Protein AF-0000000078830262 (afdb_homodimer)

Sequence (620 aa):
MAPRPESLSAFGAGKVILLGEHSVVYGHPALAGPLSQGVTARAVPAKACQLALPSTLSRPQRAQLTAAFARAAEVTGAPPVKVSLEADLPLAVGLGSSAALSVACARLLLQAAGKVPTPKDAARVAWAMEQEFHGTPSGVDHTTSAAEQLVLYWRKPGAAKGTGQVVESPRPLHVVVTLAGERSPTKKTVGALRERQARWPSRYERLFAEIGRVSSEGAKAVAAGDLEALGDAMNVNQGLLAALGLSSPPLEEMVYRLRELGALGAKLTGAGGDGGAVIGLFLEPKPVVTKLTRMGVRCFSSQLAGPRASMAPRPESLSAFGAGKVILLGEHSVVYGHPALAGPLSQGVTARAVPAKACQLALPSTLSRPQRAQLTAAFARAAEVTGAPPVKVSLEADLPLAVGLGSSAALSVACARLLLQAAGKVPTPKDAARVAWAMEQEFHGTPSGVDHTTSAAEQLVLYWRKPGAAKGTGQVVESPRPLHVVVTLAGERSPTKKTVGALRERQARWPSRYERLFAEIGRVSSEGAKAVAAGDLEALGDAMNVNQGLLAALGLSSPPLEEMVYRLRELGALGAKLTGAGGDGGAVIGLFLEPKPVVTKLTRMGVRCFSSQLAGPRAS

Radius of gyration: 29.45 Å; Cα contacts (8 Å, |Δi|>4): 1458; chains: 2; bounding box: 46×114×64 Å

Organism: Myxococcus xanthus (strain DK1622) (NCBI:txid246197)

Secondary structure (DSSP, 8-state):
-------EEEEEEEEEEEE-TTGGGGT--EEEEEEEEEEEEEEEE-SS-EEE--TTS-HHHHHHHHHHHHHHHHHTT--SEEEEEEE-S-TTSSS-HHHHHHHHHHHHHHHHTT----HHHHHHHHHHHHHHH-SS--SHHHHHHHHTS-EEEE--TT-S--EEEE---SS-EEEEEEEEE----HHHHHHHHHHHHHHSHHHHHHHHHHHHHHHHHHHHHHHHT-HHHHHHHHHHHHHHHHHTT---HHHHHHHHHHHHTT-SEEEEESS-SSEEEEEEEESSHHHHHHHHHHTT--EEEEEEES----/-------EEEEEEEEEEEE-TTGGGGT--EEEEEEEEEEEEEEEE-SS-EEE--TTS-HHHHHHHHHHHHHHHHHTT--SEEEEEEE-SPTTSSS-HHHHHHHHHHHHHHHHTT----HHHHHHHHHHHHHHH-SS--SHHHHHHHHTS-EEEE--TT-S--EEEE---SS-EEEEEEEEE----HHHHHHHHHHHHHHSHHHHHHHHHHHHHHHHHHHHHHHHT-HHHHHHHHHHHHHHHHHTT---HHHHHHHHHHHHTT-SEEEEESS-SSEEEEEEEESSHHHHHHHHHHTT--EEEEEEES----

Nearest PDB structures (foldseek):
  2hfu-assembly1_A  TM=8.474E-01  e=1.318E-23  Leishmania major
  6mdf-assembly1_B  TM=8.375E-01  e=4.198E-21  Methanosarcina mazei
  8teb-assembly2_B  TM=8.295E-01  e=2.867E-20  Methanococcoides burtonii
  2oi2-assembly1_A-2  TM=7.690E-01  e=9.996E-19  Streptococcus pneumoniae
  1kkh-assembly1_A  TM=7.996E-01  e=2.851E-18  Methanocaldococcus jannaschii

Solvent-accessible surface area (backbone atoms only — not comparable to full-atom values): 29685 Å² total; per-residue (Å²): 125,73,82,68,81,76,68,47,70,22,69,5,24,11,30,43,46,67,28,22,69,74,24,24,63,72,32,23,35,20,27,26,24,16,36,80,40,24,21,40,23,35,33,40,82,42,93,47,55,42,77,57,72,70,83,84,53,50,69,68,56,47,50,50,50,49,54,19,48,47,44,31,31,59,77,43,67,42,40,44,25,37,32,38,74,46,70,73,46,76,74,80,34,42,34,31,48,68,29,4,42,28,20,3,47,25,29,36,41,29,42,65,54,72,40,82,60,43,42,67,57,16,26,55,35,16,48,53,18,44,55,66,77,35,89,81,70,61,54,58,51,32,43,21,14,33,58,63,31,23,24,43,27,33,21,51,73,88,52,92,61,62,47,72,43,77,52,63,26,82,42,65,38,32,34,34,42,32,60,27,62,45,83,37,66,49,62,59,41,53,47,54,37,49,53,48,33,68,76,42,44,70,64,46,51,51,52,31,51,49,35,18,51,40,13,52,51,26,52,52,21,36,52,69,49,35,58,61,56,28,11,47,35,22,34,30,46,36,12,51,40,35,32,56,58,30,53,32,70,45,43,50,52,50,31,54,50,38,39,74,74,59,26,53,14,26,23,68,24,46,71,34,26,55,11,25,27,36,37,21,37,28,96,67,45,65,68,52,46,54,54,38,44,73,72,68,42,60,63,48,70,33,64,32,37,37,67,69,89,127,130,72,80,69,82,77,68,45,70,23,68,6,24,11,30,42,47,67,29,22,69,74,25,25,63,70,30,24,34,21,27,27,24,16,35,79,43,24,19,39,24,36,33,41,84,40,93,47,56,42,76,58,70,70,83,84,54,49,67,70,56,46,52,51,51,50,53,19,48,48,44,32,30,58,78,42,67,43,40,42,26,36,32,38,74,46,71,73,46,76,71,80,33,42,35,32,48,68,30,4,43,28,21,3,46,24,29,35,42,30,41,65,53,72,40,82,60,43,43,66,56,15,26,56,35,15,47,52,18,44,56,68,76,34,90,80,70,62,54,60,52,32,45,20,15,34,57,64,32,23,24,44,27,34,21,53,74,87,52,92,61,63,48,72,42,77,51,62,27,80,40,64,38,33,34,34,43,32,60,26,63,46,80,35,66,50,63,60,43,54,48,54,36,50,52,49,33,69,75,42,43,71,63,46,50,51,52,30,52,49,35,18,51,41,16,52,52,28,51,52,20,37,53,69,51,35,58,62,55,28,12,47,36,22,32,30,44,34,12,49,40,34,31,56,58,30,52,31,69,45,44,51,51,51,30,54,50,40,38,73,75,59,25,54,13,27,25,67,24,46,67,33,25,55,12,26,28,35,37,22,36,28,96,66,47,65,68,53,45,53,53,38,44,74,72,68,42,59,62,47,70,31,63,32,35,36,67,70,88,126

Structure (mmCIF, N/CA/C/O backbone):
data_AF-0000000078830262-model_v1
#
loop_
_entity.id
_entity.type
_entity.pdbx_description
1 polymer 'mevalonate kinase'
#
loop_
_atom_site.group_PDB
_atom_site.id
_atom_site.type_symbol
_atom_site.label_atom_id
_atom_site.label_alt_id
_atom_site.label_comp_id
_atom_site.label_asym_id
_atom_site.label_entity_id
_atom_site.label_seq_id
_atom_site.pdbx_PDB_ins_code
_atom_site.Cartn_x
_atom_site.Cartn_y
_atom_site.Cartn_z
_atom_site.occupancy
_atom_site.B_iso_or_equiv
_atom_site.auth_seq_id
_atom_site.auth_comp_id
_atom_site.auth_asym_id
_atom_site.auth_atom_id
_atom_site.pdbx_PDB_model_num
ATOM 1 N N . MET A 1 1 ? -4.461 -53.562 -37.375 1 34.22 1 MET A N 1
ATOM 2 C CA . MET A 1 1 ? -4.062 -52.219 -37.062 1 34.22 1 MET A CA 1
ATOM 3 C C . MET A 1 1 ? -3.227 -52.188 -35.781 1 34.22 1 MET A C 1
ATOM 5 O O . MET A 1 1 ? -3.695 -52.594 -34.719 1 34.22 1 MET A O 1
ATOM 9 N N . ALA A 1 2 ? -1.989 -52.344 -35.844 1 47.34 2 ALA A N 1
ATOM 10 C CA . ALA A 1 2 ? -1.133 -52.5 -34.688 1 47.34 2 ALA A CA 1
ATOM 11 C C . ALA A 1 2 ? -1.482 -51.438 -33.625 1 47.34 2 ALA A C 1
ATOM 13 O O . ALA A 1 2 ? -1.89 -50.344 -33.938 1 47.34 2 ALA A O 1
ATOM 14 N N . PRO A 1 3 ? -1.737 -51.812 -32.438 1 42.38 3 PRO A N 1
ATOM 15 C CA . PRO A 1 3 ? -2.174 -50.812 -31.453 1 42.38 3 PRO A CA 1
ATOM 16 C C . PRO A 1 3 ? -1.367 -49.531 -31.547 1 42.38 3 PRO A C 1
ATOM 18 O O . PRO A 1 3 ? -0.158 -49.562 -31.781 1 42.38 3 PRO A O 1
ATOM 21 N N . ARG A 1 4 ? -1.767 -48.438 -32.281 1 47.78 4 ARG A N 1
ATOM 22 C CA . ARG A 1 4 ? -1.198 -47.094 -32.375 1 47.78 4 ARG A CA 1
ATOM 23 C C . ARG A 1 4 ? -0.394 -46.719 -31.141 1 47.78 4 ARG A C 1
ATOM 25 O O . ARG A 1 4 ? -0.877 -46.875 -30.016 1 47.78 4 ARG A O 1
ATOM 32 N N . PRO A 1 5 ? 0.939 -46.906 -31.062 1 51.09 5 PRO A N 1
ATOM 33 C CA . PRO A 1 5 ? 1.721 -46.625 -29.859 1 51.09 5 PRO A CA 1
ATOM 34 C C . PRO A 1 5 ? 1.156 -45.469 -29.047 1 51.09 5 PRO A C 1
ATOM 36 O O . PRO A 1 5 ? 0.771 -44.438 -29.609 1 51.09 5 PRO A O 1
ATOM 39 N N . GLU A 1 6 ? 0.282 -45.75 -28.016 1 62.38 6 GLU A N 1
ATOM 40 C CA . GLU A 1 6 ? -0.626 -44.938 -27.203 1 62.38 6 GLU A CA 1
ATOM 41 C C . GLU A 1 6 ? 0.033 -43.656 -26.766 1 62.38 6 GLU A C 1
ATOM 43 O O . GLU A 1 6 ? 1.135 -43.656 -26.203 1 62.38 6 GLU A O 1
ATOM 48 N N . SER A 1 7 ? -0.166 -42.438 -27.5 1 87.25 7 SER A N 1
ATOM 49 C CA . SER A 1 7 ? 0.241 -41.062 -27.188 1 87.25 7 SER A CA 1
ATOM 50 C C . SER A 1 7 ? -0.145 -40.688 -25.766 1 87.25 7 SER A C 1
ATOM 52 O O . SER A 1 7 ? -1.231 -41.031 -25.297 1 87.25 7 SER A O 1
ATOM 54 N N . LEU A 1 8 ? 0.871 -40.5 -24.922 1 94.44 8 LEU A N 1
ATOM 55 C CA . LEU A 1 8 ? 0.657 -40.031 -23.547 1 94.44 8 LEU A CA 1
ATOM 56 C C . LEU A 1 8 ? 0.542 -38.5 -23.5 1 94.44 8 LEU A C 1
ATOM 58 O O . LEU A 1 8 ? 1.135 -37.812 -24.328 1 94.44 8 LEU A O 1
ATOM 62 N N . SER A 1 9 ? -0.294 -38.062 -22.641 1 96.88 9 SER A N 1
ATOM 63 C CA . SER A 1 9 ? -0.44 -36.656 -22.406 1 96.88 9 SER A CA 1
ATOM 64 C C . SER A 1 9 ? -0.545 -36.344 -20.922 1 96.88 9 SER A C 1
ATOM 66 O O . SER A 1 9 ? -1.035 -37.156 -20.141 1 96.88 9 SER A O 1
ATOM 68 N N . ALA A 1 10 ? -0.018 -35.281 -20.547 1 97.5 10 ALA A N 1
ATOM 69 C CA . ALA A 1 10 ? -0.093 -34.844 -19.172 1 97.5 10 ALA A CA 1
ATOM 70 C C . ALA A 1 10 ? -0.167 -33.312 -19.109 1 97.5 10 ALA A C 1
ATOM 72 O O . ALA A 1 10 ? 0.334 -32.625 -20 1 97.5 10 ALA A O 1
ATOM 73 N N . PHE A 1 11 ? -0.802 -32.844 -18.031 1 96.62 11 PHE A N 1
ATOM 74 C CA . PHE A 1 11 ? -1.057 -31.422 -17.875 1 96.62 11 PHE A CA 1
ATOM 75 C C . PHE A 1 11 ? -0.397 -30.891 -16.625 1 96.62 11 PHE A C 1
ATOM 77 O O . PHE A 1 11 ? -0.321 -31.578 -15.602 1 96.62 11 PHE A O 1
ATOM 84 N N . GLY A 1 12 ? 0.154 -29.719 -16.703 1 97.19 12 GLY A N 1
ATOM 85 C CA . GLY A 1 12 ? 0.585 -28.891 -15.586 1 97.19 12 GLY A CA 1
ATOM 86 C C . GLY A 1 12 ? -0.097 -27.531 -15.555 1 97.19 12 GLY A C 1
ATOM 87 O O . GLY A 1 12 ? 0.009 -26.766 -16.5 1 97.19 12 GLY A O 1
ATOM 88 N N . ALA A 1 13 ? -0.75 -27.266 -14.492 1 97 13 ALA A N 1
ATOM 89 C CA . ALA A 1 13 ? -1.534 -26.047 -14.367 1 97 13 ALA A CA 1
ATOM 90 C C . ALA A 1 13 ? -0.638 -24.844 -14.07 1 97 13 ALA A C 1
ATOM 92 O O . ALA A 1 13 ? 0.326 -24.953 -13.305 1 97 13 ALA A O 1
ATOM 93 N N . GLY A 1 14 ? -0.934 -23.734 -14.734 1 96.5 14 GLY A N 1
ATOM 94 C CA . GLY A 1 14 ? -0.405 -22.5 -14.188 1 96.5 14 GLY A CA 1
ATOM 95 C C . GLY A 1 14 ? -0.91 -22.203 -12.781 1 96.5 14 GLY A C 1
ATOM 96 O O . GLY A 1 14 ? -1.695 -22.969 -12.227 1 96.5 14 GLY A O 1
ATOM 97 N N . LYS A 1 15 ? -0.409 -21.156 -12.258 1 96.31 15 LYS A N 1
ATOM 98 C CA . LYS A 1 15 ? -0.842 -20.844 -10.898 1 96.31 15 LYS A CA 1
ATOM 99 C C . LYS A 1 15 ? -0.866 -19.344 -10.664 1 96.31 15 LYS A C 1
ATOM 101 O O . LYS A 1 15 ? -0.182 -18.578 -11.359 1 96.31 15 LYS A O 1
ATOM 106 N N . VAL A 1 16 ? -1.658 -18.969 -9.656 1 97.31 16 VAL A N 1
ATOM 107 C CA . VAL A 1 16 ? -1.596 -17.625 -9.102 1 97.31 16 VAL A CA 1
ATOM 108 C C . VAL A 1 16 ? -1.359 -17.688 -7.598 1 97.31 16 VAL A C 1
ATOM 110 O O . VAL A 1 16 ? -1.732 -18.672 -6.949 1 97.31 16 VAL A O 1
ATOM 113 N N . ILE A 1 17 ? -0.677 -16.734 -7.148 1 97.5 17 ILE A N 1
ATOM 114 C CA . ILE A 1 17 ? -0.586 -16.547 -5.703 1 97.5 17 ILE A CA 1
ATOM 115 C C . ILE A 1 17 ? -1.628 -15.523 -5.254 1 97.5 17 ILE A C 1
ATOM 117 O O . ILE A 1 17 ? -1.57 -14.352 -5.645 1 97.5 17 ILE A O 1
ATOM 121 N N . LEU A 1 18 ? -2.58 -16 -4.441 1 98.44 18 LEU A N 1
ATOM 122 C CA . LEU A 1 18 ? -3.643 -15.125 -3.953 1 98.44 18 LEU A CA 1
ATOM 123 C C . LEU A 1 18 ? -3.129 -14.219 -2.844 1 98.44 18 LEU A C 1
ATOM 125 O O . LEU A 1 18 ? -3.578 -13.078 -2.715 1 98.44 18 LEU A O 1
ATOM 129 N N . LEU A 1 19 ? -2.287 -14.805 -2.002 1 98.69 19 LEU A N 1
ATOM 130 C CA . LEU A 1 19 ? -1.682 -14.086 -0.887 1 98.69 19 LEU A CA 1
ATOM 131 C C . LEU A 1 19 ? -0.301 -14.648 -0.564 1 98.69 19 LEU A C 1
ATOM 133 O O . LEU A 1 19 ? -0.092 -15.859 -0.615 1 98.69 19 LEU A O 1
ATOM 137 N N . GLY A 1 20 ? 0.649 -13.695 -0.263 1 97.56 20 GLY A N 1
ATOM 138 C CA . GLY A 1 20 ? 1.89 -14.203 0.304 1 97.56 20 GLY A CA 1
ATOM 139 C C . GLY A 1 20 ? 3.061 -14.117 -0.657 1 97.56 20 GLY A C 1
ATOM 140 O O . GLY A 1 20 ? 4.09 -14.766 -0.448 1 97.56 20 GLY A O 1
ATOM 141 N N . GLU A 1 21 ? 2.986 -13.344 -1.734 1 92.19 21 GLU A N 1
ATOM 142 C CA . GLU A 1 21 ? 4.121 -13.148 -2.631 1 92.19 21 GLU A CA 1
ATOM 143 C C . GLU A 1 21 ? 5.367 -12.719 -1.859 1 92.19 21 GLU A C 1
ATOM 145 O O . GLU A 1 21 ? 5.277 -11.922 -0.92 1 92.19 21 GLU A O 1
ATOM 150 N N . HIS A 1 22 ? 6.449 -13.234 -2.236 1 91.31 22 HIS A N 1
ATOM 151 C CA . HIS A 1 22 ? 7.762 -12.828 -1.749 1 91.31 22 HIS A CA 1
ATOM 152 C C . HIS A 1 22 ? 7.969 -13.25 -0.299 1 91.31 22 HIS A C 1
ATOM 154 O O . HIS A 1 22 ? 9 -13.828 0.042 1 91.31 22 HIS A O 1
ATOM 160 N N . SER A 1 23 ? 6.973 -13.078 0.548 1 94.56 23 SER A N 1
ATOM 161 C CA . SER A 1 23 ? 7.137 -13.453 1.949 1 94.56 23 SER A CA 1
ATOM 162 C C . SER A 1 23 ? 7.344 -14.961 2.1 1 94.56 23 SER A C 1
ATOM 164 O O . SER A 1 23 ? 8.016 -15.406 3.027 1 94.56 23 SER A O 1
ATOM 166 N N . VAL A 1 24 ? 6.859 -15.719 1.201 1 93.69 24 VAL A N 1
ATOM 167 C CA . VAL A 1 24 ? 6.949 -17.172 1.245 1 93.69 24 VAL A CA 1
ATOM 168 C C . VAL A 1 24 ? 8.414 -17.609 1.157 1 93.69 24 VAL A C 1
ATOM 170 O O . VAL A 1 24 ? 8.805 -18.609 1.755 1 93.69 24 VAL A O 1
ATOM 173 N N . VAL A 1 25 ? 9.203 -16.844 0.439 1 88.75 25 VAL A N 1
ATOM 174 C CA . VAL A 1 25 ? 10.625 -17.141 0.309 1 88.75 25 VAL A CA 1
ATOM 175 C C . VAL A 1 25 ? 11.305 -17.047 1.676 1 88.75 25 VAL A C 1
ATOM 177 O O . VAL A 1 25 ? 12.312 -17.703 1.92 1 88.75 25 VAL A O 1
ATOM 180 N N . TYR A 1 26 ? 10.664 -16.297 2.564 1 92.06 26 TYR A N 1
ATOM 181 C CA . TYR A 1 26 ? 11.25 -16.078 3.881 1 92.06 26 TYR A CA 1
ATOM 182 C C . TYR A 1 26 ? 10.539 -16.906 4.941 1 92.06 26 TYR A C 1
ATOM 184 O O . TYR A 1 26 ? 10.656 -16.641 6.137 1 92.06 26 TYR A O 1
ATOM 192 N N . GLY A 1 27 ? 9.742 -17.844 4.504 1 93.44 27 GLY A N 1
ATOM 193 C CA . GLY A 1 27 ? 9.211 -18.844 5.41 1 93.44 27 GLY A CA 1
ATOM 194 C C . GLY A 1 27 ? 7.77 -18.594 5.809 1 93.44 27 GLY A C 1
ATOM 195 O O . GLY A 1 27 ? 7.18 -19.359 6.566 1 93.44 27 GLY A O 1
ATOM 196 N N . HIS A 1 28 ? 7.172 -17.547 5.312 1 96.81 28 HIS A N 1
ATOM 197 C CA . HIS A 1 28 ? 5.785 -17.234 5.648 1 96.81 28 HIS A CA 1
ATOM 198 C C . HIS A 1 28 ? 4.816 -17.938 4.711 1 96.81 28 HIS A C 1
ATOM 200 O O . HIS A 1 28 ? 5.18 -18.281 3.58 1 96.81 28 HIS A O 1
ATOM 206 N N . PRO A 1 29 ? 3.621 -18.219 5.172 1 97.38 29 PRO A N 1
ATOM 207 C CA . PRO A 1 29 ? 2.66 -18.938 4.336 1 97.38 29 PRO A CA 1
ATOM 208 C C . PRO A 1 29 ? 2.213 -18.125 3.119 1 97.38 29 PRO A C 1
ATOM 210 O O . PRO A 1 29 ? 2.143 -16.891 3.184 1 97.38 29 PRO A O 1
ATOM 213 N N . ALA A 1 30 ? 1.916 -18.859 2.086 1 98.06 30 ALA A N 1
ATOM 214 C CA . ALA A 1 30 ? 1.31 -18.297 0.879 1 98.06 30 ALA A CA 1
ATOM 215 C C . ALA A 1 30 ? 0.103 -19.125 0.44 1 98.06 30 ALA A C 1
ATOM 217 O O . ALA A 1 30 ? 0.121 -20.344 0.522 1 98.06 30 ALA A O 1
ATOM 218 N N . LEU A 1 31 ? -0.934 -18.484 0.059 1 98.75 31 LEU A N 1
ATOM 219 C CA . LEU A 1 31 ? -2.119 -19.109 -0.509 1 98.75 31 LEU A CA 1
ATOM 220 C C . LEU A 1 31 ? -2.094 -19.047 -2.033 1 98.75 31 LEU A C 1
ATOM 222 O O . LEU A 1 31 ? -2.121 -17.969 -2.611 1 98.75 31 LEU A O 1
ATOM 226 N N . ALA A 1 32 ? -2.01 -20.172 -2.697 1 98.38 32 ALA A N 1
ATOM 227 C CA . ALA A 1 32 ? -1.871 -20.219 -4.148 1 98.38 32 ALA A CA 1
ATOM 228 C C . ALA A 1 32 ? -2.854 -21.219 -4.762 1 98.38 32 ALA A C 1
ATOM 230 O O . ALA A 1 32 ? -3.193 -22.234 -4.137 1 98.38 32 ALA A O 1
ATOM 231 N N . GLY A 1 33 ? -3.326 -20.875 -5.949 1 98.25 33 GLY A N 1
ATOM 232 C CA . GLY A 1 33 ? -4.285 -21.734 -6.625 1 98.25 33 GLY A CA 1
ATOM 233 C C . GLY A 1 33 ? -3.918 -22.016 -8.07 1 98.25 33 GLY A C 1
ATOM 234 O O . GLY A 1 33 ? -3.221 -21.234 -8.703 1 98.25 33 GLY A O 1
ATOM 235 N N . PRO A 1 34 ? -4.402 -23.141 -8.547 1 97.44 34 PRO A N 1
ATOM 236 C CA . PRO A 1 34 ? -4.121 -23.531 -9.93 1 97.44 34 PRO A CA 1
ATOM 237 C C . PRO A 1 34 ? -5.016 -22.828 -10.938 1 97.44 34 PRO A C 1
ATOM 239 O O . PRO A 1 34 ? -6.195 -22.594 -10.664 1 97.44 34 PRO A O 1
ATOM 242 N N . LEU A 1 35 ? -4.449 -22.516 -12.039 1 97.31 35 LEU A N 1
ATOM 243 C CA . LEU A 1 35 ? -5.219 -21.984 -13.148 1 97.31 35 LEU A CA 1
ATOM 244 C C . LEU A 1 35 ? -5.742 -23.094 -14.047 1 97.31 35 LEU A C 1
ATOM 246 O O . LEU A 1 35 ? -5.215 -24.203 -14.031 1 97.31 35 LEU A O 1
ATOM 250 N N . SER A 1 36 ? -6.809 -22.766 -14.781 1 94.44 36 SER A N 1
ATOM 251 C CA . SER A 1 36 ? -7.309 -23.703 -15.789 1 94.44 36 SER A CA 1
ATOM 252 C C . SER A 1 36 ? -6.375 -23.766 -16.984 1 94.44 36 SER A C 1
ATOM 254 O O . SER A 1 36 ? -6.348 -24.766 -17.703 1 94.44 36 SER A O 1
ATOM 256 N N . GLN A 1 37 ? -5.621 -22.75 -17.172 1 94.62 37 GLN A N 1
ATOM 257 C CA . GLN A 1 37 ? -4.609 -22.719 -18.219 1 94.62 37 GLN A CA 1
ATOM 258 C C . GLN A 1 37 ? -3.27 -23.234 -17.719 1 94.62 37 GLN A C 1
ATOM 260 O O . GLN A 1 37 ? -2.967 -23.141 -16.531 1 94.62 37 GLN A O 1
ATOM 265 N N . GLY A 1 38 ? -2.516 -23.766 -18.641 1 96.06 38 GLY A N 1
ATOM 266 C CA . GLY A 1 38 ? -1.23 -24.328 -18.266 1 96.06 38 GLY A CA 1
ATOM 267 C C . GLY A 1 38 ? -0.438 -24.844 -19.453 1 96.06 38 GLY A C 1
ATOM 268 O O . GLY A 1 38 ? -0.399 -24.188 -20.516 1 96.06 38 GLY A O 1
ATOM 269 N N . VAL A 1 39 ? 0.292 -25.891 -19.188 1 95.19 39 VAL A N 1
ATOM 270 C CA . VAL A 1 39 ? 1.125 -26.516 -20.203 1 95.19 39 VAL A CA 1
ATOM 271 C C . VAL A 1 39 ? 0.711 -27.984 -20.375 1 95.19 39 VAL A C 1
ATOM 273 O O . VAL A 1 39 ? 0.466 -28.688 -19.391 1 95.19 39 VAL A O 1
ATOM 276 N N . THR A 1 40 ? 0.575 -28.375 -21.609 1 96.56 40 THR A N 1
ATOM 277 C CA . THR A 1 40 ? 0.316 -29.766 -21.938 1 96.56 40 THR A CA 1
ATOM 278 C C . THR A 1 40 ? 1.549 -30.422 -22.562 1 96.56 40 THR A C 1
ATOM 280 O O . THR A 1 40 ? 2.115 -29.891 -23.516 1 96.56 40 THR A O 1
ATOM 283 N N . ALA A 1 41 ? 1.956 -31.5 -21.984 1 96.69 41 ALA A N 1
ATOM 284 C CA . ALA A 1 41 ? 3.02 -32.312 -22.547 1 96.69 41 ALA A CA 1
ATOM 285 C C . ALA A 1 41 ? 2.443 -33.531 -23.281 1 96.69 41 ALA A C 1
ATOM 287 O O . ALA A 1 41 ? 1.479 -34.156 -22.812 1 96.69 41 ALA A O 1
ATOM 288 N N . ARG A 1 42 ? 3.037 -33.781 -24.344 1 97 42 ARG A N 1
ATOM 289 C CA . ARG A 1 42 ? 2.67 -34.938 -25.109 1 97 42 ARG A CA 1
ATOM 290 C C . ARG A 1 42 ? 3.9 -35.781 -25.453 1 97 42 ARG A C 1
ATOM 292 O O . ARG A 1 42 ? 4.98 -35.25 -25.688 1 97 42 ARG A O 1
ATOM 299 N N . ALA A 1 43 ? 3.688 -37.062 -25.5 1 96.31 43 ALA A N 1
ATOM 300 C CA . ALA A 1 43 ? 4.832 -37.906 -25.781 1 96.31 43 ALA A CA 1
ATOM 301 C C . ALA A 1 43 ? 4.465 -39 -26.812 1 96.31 43 ALA A C 1
ATOM 303 O O . ALA A 1 43 ? 3.346 -39.5 -26.797 1 96.31 43 ALA A O 1
ATOM 304 N N . VAL A 1 44 ? 5.418 -39.281 -27.656 1 95.56 44 VAL A N 1
ATOM 305 C CA . VAL A 1 44 ? 5.371 -40.406 -28.562 1 95.56 44 VAL A CA 1
ATOM 306 C C . VAL A 1 44 ? 6.586 -41.312 -28.328 1 95.56 44 VAL A C 1
ATOM 308 O O . VAL A 1 44 ? 7.629 -40.844 -27.875 1 95.56 44 VAL A O 1
ATOM 311 N N . PRO A 1 45 ? 6.375 -42.594 -28.547 1 95 45 PRO A N 1
ATOM 312 C CA . PRO A 1 45 ? 7.535 -43.469 -28.391 1 95 45 PRO A CA 1
ATOM 313 C C . PRO A 1 45 ? 8.719 -43.062 -29.25 1 95 45 PRO A C 1
ATOM 315 O O . PRO A 1 45 ? 8.539 -42.594 -30.391 1 95 45 PRO A O 1
ATOM 318 N N . ALA A 1 46 ? 9.898 -43.188 -28.656 1 95.56 46 ALA A N 1
ATOM 319 C CA . ALA A 1 46 ? 11.141 -42.844 -29.344 1 95.56 46 ALA A CA 1
ATOM 320 C C . ALA A 1 46 ? 12.281 -43.781 -28.891 1 95.56 46 ALA A C 1
ATOM 322 O O . ALA A 1 46 ? 12.086 -44.625 -28.016 1 95.56 46 ALA A O 1
ATOM 323 N N . LYS A 1 47 ? 13.414 -43.594 -29.562 1 94.94 47 LYS A N 1
ATOM 324 C CA . LYS A 1 47 ? 14.555 -44.438 -29.234 1 94.94 47 LYS A CA 1
ATOM 325 C C . LYS A 1 47 ? 15.172 -44.031 -27.906 1 94.94 47 LYS A C 1
ATOM 327 O O . LYS A 1 47 ? 15.727 -44.875 -27.188 1 94.94 47 LYS A O 1
ATOM 332 N N . ALA A 1 48 ? 15.07 -42.781 -27.641 1 95.75 48 ALA A N 1
ATOM 333 C CA . ALA A 1 48 ? 15.609 -42.25 -26.391 1 95.75 48 ALA A CA 1
ATOM 334 C C . ALA A 1 48 ? 14.703 -41.156 -25.812 1 95.75 48 ALA A C 1
ATOM 336 O O . ALA A 1 48 ? 13.844 -40.625 -26.516 1 95.75 48 ALA A O 1
ATOM 337 N N . CYS A 1 49 ? 14.867 -40.938 -24.531 1 96.31 49 CYS A N 1
ATOM 338 C CA . CYS A 1 49 ? 14.125 -39.875 -23.875 1 96.31 49 CYS A CA 1
ATOM 339 C C . CYS A 1 49 ? 14.586 -38.5 -24.391 1 96.31 49 CYS A C 1
ATOM 341 O O . CYS A 1 49 ? 15.75 -38.156 -24.234 1 96.31 49 CYS A O 1
ATOM 343 N N . GLN A 1 50 ? 13.719 -37.812 -25.031 1 95.38 50 GLN A N 1
ATOM 344 C CA . GLN A 1 50 ? 14.148 -36.562 -25.609 1 95.38 50 GLN A CA 1
ATOM 345 C C . GLN A 1 50 ? 13.023 -35.531 -25.578 1 95.38 50 GLN A C 1
ATOM 347 O O . GLN A 1 50 ? 11.844 -35.875 -25.531 1 95.38 50 GLN A O 1
ATOM 352 N N . LEU A 1 51 ? 13.43 -34.281 -25.5 1 95.75 51 LEU A N 1
ATOM 353 C CA . LEU A 1 51 ? 12.508 -33.125 -25.531 1 95.75 51 LEU A CA 1
ATOM 354 C C . LEU A 1 51 ? 12.523 -32.469 -26.891 1 95.75 51 LEU A C 1
ATOM 356 O O . LEU A 1 51 ? 13.586 -32.062 -27.375 1 95.75 51 LEU A O 1
ATOM 360 N N . ALA A 1 52 ? 11.328 -32.375 -27.453 1 94.81 52 ALA A N 1
ATOM 361 C CA . ALA A 1 52 ? 11.203 -31.656 -28.719 1 94.81 52 ALA A CA 1
ATOM 362 C C . ALA A 1 52 ? 11.023 -30.156 -28.469 1 94.81 52 ALA A C 1
ATOM 364 O O . ALA A 1 52 ? 10.062 -29.75 -27.812 1 94.81 52 ALA A O 1
ATOM 365 N N . LEU A 1 53 ? 11.898 -29.328 -28.891 1 91.69 53 LEU A N 1
ATOM 366 C CA . LEU A 1 53 ? 11.836 -27.891 -28.688 1 91.69 53 LEU A CA 1
ATOM 367 C C . LEU A 1 53 ? 11.641 -27.156 -30 1 91.69 53 LEU A C 1
ATOM 369 O O . LEU A 1 53 ? 12.203 -27.547 -31.031 1 91.69 53 LEU A O 1
ATOM 373 N N . PRO A 1 54 ? 10.844 -26.156 -29.891 1 85.62 54 PRO A N 1
ATOM 374 C CA . PRO A 1 54 ? 10.703 -25.359 -31.125 1 85.62 54 PRO A CA 1
ATOM 375 C C . PRO A 1 54 ? 12 -24.688 -31.547 1 85.62 54 PRO A C 1
ATOM 377 O O . PRO A 1 54 ? 12.836 -24.359 -30.703 1 85.62 54 PRO A O 1
ATOM 380 N N . SER A 1 55 ? 12.109 -24.406 -32.75 1 83.94 55 SER A N 1
ATOM 381 C CA . SER A 1 55 ? 13.32 -23.797 -33.312 1 83.94 55 SER A CA 1
ATOM 382 C C . SER A 1 55 ? 13.422 -22.328 -32.938 1 83.94 55 SER A C 1
ATOM 384 O O . SER A 1 55 ? 14.492 -21.734 -33.062 1 83.94 55 SER A O 1
ATOM 386 N N . THR A 1 56 ? 12.375 -21.781 -32.531 1 84.75 56 THR A N 1
ATOM 387 C CA . THR A 1 56 ? 12.32 -20.344 -32.281 1 84.75 56 THR A CA 1
ATOM 388 C C . THR A 1 56 ? 12.961 -20 -30.922 1 84.75 56 THR A C 1
ATOM 390 O O . THR A 1 56 ? 13.188 -18.828 -30.625 1 84.75 56 THR A O 1
ATOM 393 N N . LEU A 1 57 ? 13.312 -20.938 -30.172 1 85.19 57 LEU A N 1
ATOM 394 C CA . LEU A 1 57 ? 13.914 -20.688 -28.875 1 85.19 57 LEU A CA 1
ATOM 395 C C . LEU A 1 57 ? 15.375 -20.266 -29.016 1 85.19 57 LEU A C 1
ATOM 397 O O . LEU A 1 57 ? 16.078 -20.766 -29.891 1 85.19 57 LEU A O 1
ATOM 401 N N . SER A 1 58 ? 15.711 -19.359 -28.203 1 87.44 58 SER A N 1
ATOM 402 C CA . SER A 1 58 ? 17.109 -18.953 -28.172 1 87.44 58 SER A CA 1
ATOM 403 C C . SER A 1 58 ? 18 -20.094 -27.672 1 87.44 58 SER A C 1
ATOM 405 O O . SER A 1 58 ? 17.5 -21.047 -27.062 1 87.44 58 SER A O 1
ATOM 407 N N . ARG A 1 59 ? 19.234 -19.953 -27.906 1 88.06 59 ARG A N 1
ATOM 408 C CA . ARG A 1 59 ? 20.188 -20.969 -27.5 1 88.06 59 ARG A CA 1
ATOM 409 C C . ARG A 1 59 ? 20.203 -21.125 -25.969 1 88.06 59 ARG A C 1
ATOM 411 O O . ARG A 1 59 ? 20.156 -22.234 -25.453 1 88.06 59 ARG A O 1
ATOM 418 N N . PRO A 1 60 ? 20.266 -20.031 -25.297 1 85.75 60 PRO A N 1
ATOM 419 C CA . PRO A 1 60 ? 20.25 -20.172 -23.844 1 85.75 60 PRO A CA 1
ATOM 420 C C . PRO A 1 60 ? 18.953 -20.781 -23.328 1 85.75 60 PRO A C 1
ATOM 422 O O . PRO A 1 60 ? 18.984 -21.578 -22.375 1 85.75 60 PRO A O 1
ATOM 425 N N . GLN A 1 61 ? 17.891 -20.453 -23.906 1 83.81 61 GLN A N 1
ATOM 426 C CA . GLN A 1 61 ? 16.594 -21.016 -23.5 1 83.81 61 GLN A CA 1
ATOM 427 C C . GLN A 1 61 ? 16.547 -22.516 -23.766 1 83.81 61 GLN A C 1
ATOM 429 O O . GLN A 1 61 ? 16.062 -23.281 -22.938 1 83.81 61 GLN A O 1
ATOM 434 N N . ARG A 1 62 ? 17.094 -22.875 -24.891 1 88.44 62 ARG A N 1
ATOM 435 C CA . ARG A 1 62 ? 17.156 -24.281 -25.266 1 88.44 62 ARG A CA 1
ATOM 436 C C . ARG A 1 62 ? 18.016 -25.062 -24.281 1 88.44 62 ARG A C 1
ATOM 438 O O . ARG A 1 62 ? 17.625 -26.156 -23.844 1 88.44 62 ARG A O 1
ATOM 445 N N . ALA A 1 63 ? 19.094 -24.469 -24.031 1 90.25 63 ALA A N 1
ATOM 446 C CA . ALA A 1 63 ? 20.031 -25.141 -23.125 1 90.25 63 ALA A CA 1
ATOM 447 C C . ALA A 1 63 ? 19.406 -25.328 -21.75 1 90.25 63 ALA A C 1
ATOM 449 O O . ALA A 1 63 ? 19.547 -26.375 -21.125 1 90.25 63 ALA A O 1
ATOM 450 N N . GLN A 1 64 ? 18.734 -24.359 -21.297 1 88.56 64 GLN A N 1
ATOM 451 C CA . GLN A 1 64 ? 18.141 -24.391 -19.969 1 88.56 64 GLN A CA 1
ATOM 452 C C . GLN A 1 64 ? 17.016 -25.422 -19.906 1 88.56 64 GLN A C 1
ATOM 454 O O . GLN A 1 64 ? 16.922 -26.188 -18.938 1 88.56 64 GLN A O 1
ATOM 459 N N . LEU A 1 65 ? 16.219 -25.453 -20.922 1 90.62 65 LEU A N 1
ATOM 460 C CA . LEU A 1 65 ? 15.094 -26.375 -20.953 1 90.62 65 LEU A CA 1
ATOM 461 C C . LEU A 1 65 ? 15.586 -27.812 -21.078 1 90.62 65 LEU A C 1
ATOM 463 O O . LEU A 1 65 ? 15.039 -28.719 -20.453 1 90.62 65 LEU A O 1
ATOM 467 N N . THR A 1 66 ? 16.578 -27.922 -21.875 1 92.44 66 THR A N 1
ATOM 468 C CA . THR A 1 66 ? 17.156 -29.25 -22.062 1 92.44 66 THR A CA 1
ATOM 469 C C . THR A 1 66 ? 17.766 -29.766 -20.766 1 92.44 66 THR A C 1
ATOM 471 O O . THR A 1 66 ? 17.578 -30.922 -20.406 1 92.44 66 THR A O 1
ATOM 474 N N . ALA A 1 67 ? 18.469 -28.875 -20.125 1 93.12 67 ALA A N 1
ATOM 475 C CA . ALA A 1 67 ? 19.094 -29.266 -18.859 1 93.12 67 ALA A CA 1
ATOM 476 C C . ALA A 1 67 ? 18.031 -29.609 -17.812 1 93.12 67 ALA A C 1
ATOM 478 O O . ALA A 1 67 ? 18.172 -30.594 -17.078 1 93.12 67 ALA A O 1
ATOM 479 N N . ALA A 1 68 ? 17.047 -28.812 -17.734 1 92.75 68 ALA A N 1
ATOM 480 C CA . ALA A 1 68 ? 15.969 -29.047 -16.781 1 92.75 68 ALA A CA 1
ATOM 481 C C . ALA A 1 68 ? 15.266 -30.375 -17.078 1 92.75 68 ALA A C 1
ATOM 483 O O . ALA A 1 68 ? 15.039 -31.172 -16.156 1 92.75 68 ALA A O 1
ATOM 484 N N . PHE A 1 69 ? 15.016 -30.625 -18.312 1 95.12 69 PHE A N 1
ATOM 485 C CA . PHE A 1 69 ? 14.352 -31.859 -18.734 1 95.12 69 PHE A CA 1
ATOM 486 C C . PHE A 1 69 ? 15.203 -33.062 -18.422 1 95.12 69 PHE A C 1
ATOM 488 O O . PHE A 1 69 ? 14.688 -34.125 -18.016 1 95.12 69 PHE A O 1
ATOM 495 N N . ALA A 1 70 ? 16.453 -32.938 -18.609 1 95.19 70 ALA A N 1
ATOM 496 C CA . ALA A 1 70 ? 17.375 -34.031 -18.375 1 95.19 70 ALA A CA 1
ATOM 497 C C . ALA A 1 70 ? 17.328 -34.469 -16.906 1 95.19 70 ALA A C 1
ATOM 499 O O . ALA A 1 70 ? 17.453 -35.656 -16.609 1 95.19 70 ALA A O 1
ATOM 500 N N . ARG A 1 71 ? 17.172 -33.562 -16.047 1 94.5 71 ARG A N 1
ATOM 501 C CA . ARG A 1 71 ? 17.078 -33.875 -14.625 1 94.5 71 ARG A CA 1
ATOM 502 C C . ARG A 1 71 ? 15.836 -34.719 -14.344 1 94.5 71 ARG A C 1
ATOM 504 O O . ARG A 1 71 ? 15.906 -35.719 -13.594 1 94.5 71 ARG A O 1
ATOM 511 N N . ALA A 1 72 ? 14.758 -34.344 -14.891 1 95.31 72 ALA A N 1
ATOM 512 C CA . ALA A 1 72 ? 13.516 -35.094 -14.719 1 95.31 72 ALA A CA 1
ATOM 513 C C . ALA A 1 72 ? 13.609 -36.5 -15.344 1 95.31 72 ALA A C 1
ATOM 515 O O . ALA A 1 72 ? 13.117 -37.469 -14.773 1 95.31 72 ALA A O 1
ATOM 516 N N . ALA A 1 73 ? 14.219 -36.5 -16.531 1 96.25 73 ALA A N 1
ATOM 517 C CA . ALA A 1 73 ? 14.406 -37.781 -17.219 1 96.25 73 ALA A CA 1
ATOM 518 C C . ALA A 1 73 ? 15.234 -38.719 -16.359 1 96.25 73 ALA A C 1
ATOM 520 O O . ALA A 1 73 ? 14.898 -39.906 -16.25 1 96.25 73 ALA A O 1
ATOM 521 N N . GLU A 1 74 ? 16.234 -38.188 -15.805 1 95.88 74 GLU A N 1
ATOM 522 C CA . GLU A 1 74 ? 17.109 -39 -14.977 1 95.88 74 GLU A CA 1
ATOM 523 C C . GLU A 1 74 ? 16.359 -39.562 -13.773 1 95.88 74 GLU A C 1
ATOM 525 O O . GLU A 1 74 ? 16.453 -40.781 -13.484 1 95.88 74 GLU A O 1
ATOM 530 N N . VAL A 1 75 ? 15.617 -38.812 -13.117 1 94.56 75 VAL A N 1
ATOM 531 C CA . VAL A 1 75 ? 14.922 -39.188 -11.891 1 94.56 75 VAL A CA 1
ATOM 532 C C . VAL A 1 75 ? 13.82 -40.188 -12.211 1 94.56 75 VAL A C 1
ATOM 534 O O . VAL A 1 75 ? 13.445 -41 -11.359 1 94.56 75 VAL A O 1
ATOM 537 N N . THR A 1 76 ? 13.336 -40.219 -13.5 1 96.19 76 THR A N 1
ATOM 538 C CA . THR A 1 76 ? 12.227 -41.094 -13.859 1 96.19 76 THR A CA 1
ATOM 539 C C . THR A 1 76 ? 12.719 -42.281 -14.672 1 96.19 76 THR A C 1
ATOM 541 O O . THR A 1 76 ? 11.914 -43.062 -15.219 1 96.19 76 THR A O 1
ATOM 544 N N . GLY A 1 77 ? 14.047 -42.375 -14.859 1 95.88 77 GLY A N 1
ATOM 545 C CA . GLY A 1 77 ? 14.617 -43.562 -15.531 1 95.88 77 GLY A CA 1
ATOM 546 C C . GLY A 1 77 ? 14.742 -43.375 -17.031 1 95.88 77 GLY A C 1
ATOM 547 O O . GLY A 1 77 ? 14.867 -44.344 -17.766 1 95.88 77 GLY A O 1
ATOM 548 N N . ALA A 1 78 ? 14.547 -42.281 -17.562 1 96.5 78 ALA A N 1
ATOM 549 C CA . ALA A 1 78 ? 14.727 -41.875 -18.953 1 96.5 78 ALA A CA 1
ATOM 550 C C . ALA A 1 78 ? 13.906 -42.75 -19.891 1 96.5 78 ALA A C 1
ATOM 552 O O . ALA A 1 78 ? 14.453 -43.375 -20.812 1 96.5 78 ALA A O 1
ATOM 553 N N . PRO A 1 79 ? 12.633 -42.844 -19.641 1 96.62 79 PRO A N 1
ATOM 554 C CA . PRO A 1 79 ? 11.82 -43.656 -20.547 1 96.62 79 PRO A CA 1
ATOM 555 C C . PRO A 1 79 ? 11.977 -43.219 -22 1 96.62 79 PRO A C 1
ATOM 557 O O . PRO A 1 79 ? 12.125 -42.031 -22.297 1 96.62 79 PRO A O 1
ATOM 560 N N . PRO A 1 80 ? 11.914 -44.125 -22.938 1 95.94 80 PRO A N 1
ATOM 561 C CA . PRO A 1 80 ? 12.172 -43.844 -24.344 1 95.94 80 PRO A CA 1
ATOM 562 C C . PRO A 1 80 ? 10.992 -43.156 -25.047 1 95.94 80 PRO A C 1
ATOM 564 O O . PRO A 1 80 ? 10.273 -43.781 -25.812 1 95.94 80 PRO A O 1
ATOM 567 N N . VAL A 1 81 ? 10.82 -41.875 -24.859 1 96.56 81 VAL A N 1
ATOM 568 C CA . VAL A 1 81 ? 9.734 -41.094 -25.453 1 96.56 81 VAL A CA 1
ATOM 569 C C . VAL A 1 81 ? 10.273 -39.75 -25.953 1 96.56 81 VAL A C 1
ATOM 571 O O . VAL A 1 81 ? 11.297 -39.281 -25.469 1 96.56 81 VAL A O 1
ATOM 574 N N . LYS A 1 82 ? 9.648 -39.25 -26.938 1 96.62 8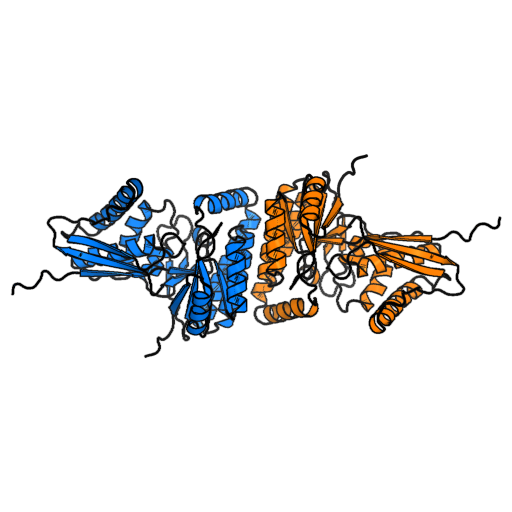2 LYS A N 1
ATOM 575 C CA . LYS A 1 82 ? 9.82 -37.875 -27.406 1 96.62 82 LYS A CA 1
ATOM 576 C C . LYS A 1 82 ? 8.703 -36.969 -26.891 1 96.62 82 LYS A C 1
ATOM 578 O O . LYS A 1 82 ? 7.531 -37.188 -27.203 1 96.62 82 LYS A O 1
ATOM 583 N N . VAL A 1 83 ? 9.117 -36 -26.141 1 97 83 VAL A N 1
ATOM 584 C CA . VAL A 1 83 ? 8.133 -35.156 -25.453 1 97 83 VAL A CA 1
ATOM 585 C C . VAL A 1 83 ? 8.016 -33.844 -26.172 1 97 83 VAL A C 1
ATOM 587 O O . VAL A 1 83 ? 9.023 -33.219 -26.531 1 97 83 VAL A O 1
ATOM 590 N N . SER A 1 84 ? 6.824 -33.375 -26.422 1 95.81 84 SER A N 1
ATOM 591 C CA . SER A 1 84 ? 6.523 -32.031 -26.922 1 95.81 84 SER A CA 1
ATOM 592 C C . SER A 1 84 ? 5.664 -31.266 -25.938 1 95.81 84 SER A C 1
ATOM 594 O O . SER A 1 84 ? 4.91 -31.859 -25.156 1 95.81 84 SER A O 1
ATOM 596 N N . LEU A 1 85 ? 5.832 -29.969 -26 1 93.88 85 LEU A N 1
ATOM 597 C CA . LEU A 1 85 ? 5.141 -29.109 -25.047 1 93.88 85 LEU A CA 1
ATOM 598 C C . LEU A 1 85 ? 4.266 -28.094 -25.781 1 93.88 85 LEU A C 1
ATOM 600 O O . LEU A 1 85 ? 4.656 -27.578 -26.828 1 93.88 85 LEU A O 1
ATOM 604 N N . GLU A 1 86 ? 3.094 -27.891 -25.25 1 93.25 86 GLU A N 1
ATOM 605 C CA . GLU A 1 86 ? 2.174 -26.844 -25.719 1 93.25 86 GLU A CA 1
ATOM 606 C C . GLU A 1 86 ? 1.686 -25.984 -24.547 1 93.25 86 GLU A C 1
ATOM 608 O O . GLU A 1 86 ? 1.095 -26.5 -23.594 1 93.25 86 GLU A O 1
ATOM 613 N N . ALA A 1 87 ? 1.926 -24.703 -24.656 1 91.19 87 ALA A N 1
ATOM 614 C CA . ALA A 1 87 ? 1.554 -23.812 -23.578 1 91.19 87 ALA A CA 1
ATOM 615 C C . ALA A 1 87 ? 0.342 -22.953 -23.953 1 91.19 87 ALA A C 1
ATOM 617 O O . ALA A 1 87 ? 0.272 -22.422 -25.062 1 91.19 87 ALA A O 1
ATOM 618 N N . ASP A 1 88 ? -0.667 -22.906 -23.125 1 88.25 88 ASP A N 1
ATOM 619 C CA . ASP A 1 88 ? -1.781 -21.969 -23.297 1 88.25 88 ASP A CA 1
ATOM 620 C C . ASP A 1 88 ? -1.766 -20.875 -22.234 1 88.25 88 ASP A C 1
ATOM 622 O O . ASP A 1 88 ? -2.791 -20.25 -21.969 1 88.25 88 ASP A O 1
ATOM 626 N N . LEU A 1 89 ? -0.672 -20.719 -21.562 1 85.06 89 LEU A N 1
ATOM 627 C CA . LEU A 1 89 ? -0.432 -19.672 -20.562 1 85.06 89 LEU A CA 1
ATOM 628 C C . LEU A 1 89 ? 0.486 -18.594 -21.125 1 85.06 89 LEU A C 1
ATOM 630 O O . LEU A 1 89 ? 1.456 -18.891 -21.828 1 85.06 89 LEU A O 1
ATOM 634 N N . PRO A 1 90 ? 0.085 -17.297 -20.859 1 76.69 90 PRO A N 1
ATOM 635 C CA . PRO A 1 90 ? 1.103 -16.297 -21.172 1 76.69 90 PRO A CA 1
ATOM 636 C C . PRO A 1 90 ? 2.432 -16.562 -20.469 1 76.69 90 PRO A C 1
ATOM 638 O O . PRO A 1 90 ? 2.451 -16.875 -19.281 1 76.69 90 PRO A O 1
ATOM 641 N N . LEU A 1 91 ? 3.459 -16.469 -21.203 1 67.31 91 LEU A N 1
ATOM 642 C CA . LEU A 1 91 ? 4.754 -16.875 -20.656 1 67.31 91 LEU A CA 1
ATOM 643 C C . LEU A 1 91 ? 5.418 -15.727 -19.906 1 67.31 91 LEU A C 1
ATOM 645 O O . LEU A 1 91 ? 5.316 -14.57 -20.328 1 67.31 91 LEU A O 1
ATOM 649 N N . ALA A 1 92 ? 6.008 -16.094 -18.812 1 65.19 92 ALA A N 1
ATOM 650 C CA . ALA A 1 92 ? 6.941 -15.258 -18.062 1 65.19 92 ALA A CA 1
ATOM 651 C C . ALA A 1 92 ? 6.238 -14.031 -17.484 1 65.19 92 ALA A C 1
ATOM 653 O O . ALA A 1 92 ? 6.777 -12.922 -17.516 1 65.19 92 ALA A O 1
ATOM 654 N N . VAL A 1 93 ? 5.02 -14.242 -17.078 1 68.81 93 VAL A N 1
ATOM 655 C CA . VAL A 1 93 ? 4.32 -13.094 -16.516 1 68.81 93 VAL A CA 1
ATOM 656 C C . VAL A 1 93 ? 3.912 -13.375 -15.078 1 68.81 93 VAL A C 1
ATOM 658 O O . VAL A 1 93 ? 2.975 -12.766 -14.562 1 68.81 93 VAL A O 1
ATOM 661 N N . GLY A 1 94 ? 4.52 -14.352 -14.469 1 80.12 94 GLY A N 1
ATOM 662 C CA . GLY A 1 94 ? 4.285 -14.602 -13.062 1 80.12 94 GLY A CA 1
ATOM 663 C C . GLY A 1 94 ? 3.178 -15.609 -12.805 1 80.12 94 GLY A C 1
ATOM 664 O O . GLY A 1 94 ? 2.689 -15.734 -11.688 1 80.12 94 GLY A O 1
ATOM 665 N N . LEU A 1 95 ? 2.801 -16.359 -13.797 1 90.06 95 LEU A N 1
ATOM 666 C CA . LEU A 1 95 ? 1.689 -17.297 -13.672 1 90.06 95 LEU A CA 1
ATOM 667 C C . LEU A 1 95 ? 2.197 -18.734 -13.539 1 90.06 95 LEU A C 1
ATOM 669 O O . LEU A 1 95 ? 1.435 -19.688 -13.711 1 90.06 95 LEU A O 1
ATOM 673 N N . GLY A 1 96 ? 3.484 -18.828 -13.414 1 90.31 96 GLY A N 1
ATOM 674 C CA . GLY A 1 96 ? 4.059 -20.141 -13.102 1 90.31 96 GLY A CA 1
ATOM 675 C C . GLY A 1 96 ? 4.227 -21.016 -14.328 1 90.31 96 GLY A C 1
ATOM 676 O O . GLY A 1 96 ? 3.982 -22.219 -14.266 1 90.31 96 GLY A O 1
ATOM 677 N N . SER A 1 97 ? 4.617 -20.438 -15.43 1 88.75 97 SER A N 1
ATOM 678 C CA . SER A 1 97 ? 4.773 -21.203 -16.656 1 88.75 97 SER A CA 1
ATOM 679 C C . SER A 1 97 ? 5.867 -22.25 -16.531 1 88.75 97 SER A C 1
ATOM 681 O O . SER A 1 97 ? 5.727 -23.375 -17.016 1 88.75 97 SER A O 1
ATOM 683 N N . SER A 1 98 ? 6.965 -21.875 -15.914 1 88.56 98 SER A N 1
ATOM 684 C CA . SER A 1 98 ? 8.055 -22.828 -15.719 1 88.56 98 SER A CA 1
ATOM 685 C C . SER A 1 98 ? 7.609 -24 -14.844 1 88.56 98 SER A C 1
ATOM 687 O O . SER A 1 98 ? 7.914 -25.156 -15.148 1 88.56 98 SER A O 1
ATOM 689 N N . ALA A 1 99 ? 6.949 -23.641 -13.797 1 92.25 99 ALA A N 1
ATOM 690 C CA . ALA A 1 99 ? 6.453 -24.688 -12.906 1 92.25 99 ALA A CA 1
ATOM 691 C C . ALA A 1 99 ? 5.445 -25.578 -13.617 1 92.25 99 ALA A C 1
ATOM 693 O O . ALA A 1 99 ? 5.465 -26.797 -13.445 1 92.25 99 ALA A O 1
ATOM 694 N N . ALA A 1 100 ? 4.59 -24.969 -14.375 1 94.88 100 ALA A N 1
ATOM 695 C CA . ALA A 1 100 ? 3.604 -25.734 -15.141 1 94.88 100 ALA A CA 1
ATOM 696 C C . ALA A 1 100 ? 4.285 -26.688 -16.109 1 94.88 100 ALA A C 1
ATOM 698 O O . ALA A 1 100 ? 3.877 -27.844 -16.234 1 94.88 100 ALA A O 1
ATOM 699 N N . LEU A 1 101 ? 5.273 -26.203 -16.781 1 93.38 101 LEU A N 1
ATOM 700 C CA . LEU A 1 101 ? 6.055 -27.016 -17.703 1 93.38 101 LEU A CA 1
ATOM 701 C C . LEU A 1 101 ? 6.723 -28.172 -16.969 1 93.38 101 LEU A C 1
ATOM 703 O O . LEU A 1 101 ? 6.676 -29.312 -17.438 1 93.38 101 LEU A O 1
ATOM 707 N N . SER A 1 102 ? 7.301 -27.906 -15.875 1 95.31 102 SER A N 1
ATOM 708 C CA . SER A 1 102 ? 7.992 -28.922 -15.094 1 95.31 102 SER A CA 1
ATOM 709 C C . SER A 1 102 ? 7.027 -30 -14.625 1 95.31 102 SER A C 1
ATOM 711 O O . SER A 1 102 ? 7.34 -31.188 -14.688 1 95.31 102 SER A O 1
ATOM 713 N N . VAL A 1 103 ? 5.898 -29.578 -14.188 1 97.06 103 VAL A N 1
ATOM 714 C CA . VAL A 1 103 ? 4.914 -30.531 -13.68 1 97.06 103 VAL A CA 1
ATOM 715 C C . VAL A 1 103 ? 4.359 -31.359 -14.828 1 97.06 103 VAL A C 1
ATOM 717 O O . VAL A 1 103 ? 4.184 -32.562 -14.695 1 97.06 103 VAL A O 1
ATOM 720 N N . ALA A 1 104 ? 4.082 -30.719 -15.945 1 97 104 ALA A N 1
ATOM 721 C CA . ALA A 1 104 ? 3.604 -31.453 -17.109 1 97 104 ALA A CA 1
ATOM 722 C C . ALA A 1 104 ? 4.609 -32.531 -17.547 1 97 104 ALA A C 1
ATOM 724 O O . ALA A 1 104 ? 4.238 -33.656 -17.797 1 97 104 ALA A O 1
ATOM 725 N N . CYS A 1 105 ? 5.82 -32.156 -17.625 1 96.69 105 CYS A N 1
ATOM 726 C CA . CYS A 1 105 ? 6.887 -33.094 -18 1 96.69 105 CYS A CA 1
ATOM 727 C C . CYS A 1 105 ? 7.016 -34.219 -16.969 1 96.69 105 CYS A C 1
ATOM 729 O O . CYS A 1 105 ? 7.125 -35.375 -17.328 1 96.69 105 CYS A O 1
ATOM 731 N N . ALA A 1 106 ? 7.062 -33.812 -15.711 1 97.44 106 ALA A N 1
ATOM 732 C CA . ALA A 1 106 ? 7.191 -34.781 -14.625 1 97.44 106 ALA A CA 1
ATOM 733 C C . ALA A 1 106 ? 6.098 -35.844 -14.703 1 97.44 106 ALA A C 1
ATOM 735 O O . ALA A 1 106 ? 6.379 -37.031 -14.641 1 97.44 106 ALA A O 1
ATOM 736 N N . ARG A 1 107 ? 4.891 -35.406 -14.836 1 97.94 107 ARG A N 1
ATOM 737 C CA . ARG A 1 107 ? 3.754 -36.312 -14.93 1 97.94 107 ARG A CA 1
ATOM 738 C C . ARG A 1 107 ? 3.887 -37.25 -16.125 1 97.94 107 ARG A C 1
ATOM 740 O O . ARG A 1 107 ? 3.666 -38.438 -16.016 1 97.94 107 ARG A O 1
ATOM 747 N N . LEU A 1 108 ? 4.238 -36.625 -17.234 1 97.62 108 LEU A N 1
ATOM 748 C CA . LEU A 1 108 ? 4.34 -37.375 -18.469 1 97.62 108 LEU A CA 1
ATOM 749 C C . LEU A 1 108 ? 5.434 -38.438 -18.359 1 97.62 108 LEU A C 1
ATOM 751 O O . LEU A 1 108 ? 5.23 -39.594 -18.766 1 97.62 108 LEU A O 1
ATOM 755 N N . LEU A 1 109 ? 6.531 -38.094 -17.875 1 97.38 109 LEU A N 1
ATOM 756 C CA . LEU A 1 109 ? 7.66 -39 -17.766 1 97.38 109 LEU A CA 1
ATOM 757 C C . LEU A 1 109 ? 7.359 -40.125 -16.766 1 97.38 109 LEU A C 1
ATOM 759 O O . LEU A 1 109 ? 7.754 -41.281 -16.969 1 97.38 109 LEU A O 1
ATOM 763 N N . LEU A 1 110 ? 6.746 -39.75 -15.656 1 97.5 110 LEU A N 1
ATOM 764 C CA . LEU A 1 110 ? 6.316 -40.75 -14.703 1 97.5 110 LEU A CA 1
ATOM 765 C C . LEU A 1 110 ? 5.379 -41.75 -15.367 1 97.5 110 LEU A C 1
ATOM 767 O O . LEU A 1 110 ? 5.539 -42.969 -15.195 1 97.5 110 LEU A O 1
ATOM 771 N N . GLN A 1 111 ? 4.426 -41.281 -16.141 1 96.88 111 GLN A N 1
ATOM 772 C CA . GLN A 1 111 ? 3.512 -42.156 -16.891 1 96.88 111 GLN A CA 1
ATOM 773 C C . GLN A 1 111 ? 4.27 -43.062 -17.859 1 96.88 111 GLN A C 1
ATOM 775 O O . GLN A 1 111 ? 4.004 -44.25 -17.938 1 96.88 111 GLN A O 1
ATOM 780 N N . ALA A 1 112 ? 5.152 -42.438 -18.531 1 95.88 112 ALA A N 1
ATOM 781 C CA . ALA A 1 112 ? 5.938 -43.156 -19.516 1 95.88 112 ALA A CA 1
ATOM 782 C C . ALA A 1 112 ? 6.785 -44.25 -18.859 1 95.88 112 ALA A C 1
ATOM 784 O O . ALA A 1 112 ? 7.109 -45.25 -19.484 1 95.88 112 ALA A O 1
ATOM 785 N N . ALA A 1 113 ? 7.133 -44.031 -17.656 1 96 113 ALA A N 1
ATOM 786 C CA . ALA A 1 113 ? 7.918 -45 -16.891 1 96 113 ALA A CA 1
ATOM 787 C C . ALA A 1 113 ? 7.02 -46.062 -16.266 1 96 113 ALA A C 1
ATOM 789 O O . ALA A 1 113 ? 7.492 -46.938 -15.531 1 96 113 ALA A O 1
ATOM 790 N N . GLY A 1 114 ? 5.734 -45.938 -16.484 1 94.75 114 GLY A N 1
ATOM 791 C CA . GLY A 1 114 ? 4.801 -46.938 -16 1 94.75 114 GLY A CA 1
ATOM 792 C C . GLY A 1 114 ? 4.254 -46.656 -14.617 1 94.75 114 GLY A C 1
ATOM 793 O O . GLY A 1 114 ? 3.707 -47.531 -13.961 1 94.75 114 GLY A O 1
ATOM 794 N N . LYS A 1 115 ? 4.406 -45.469 -14.188 1 95.31 115 LYS A N 1
ATOM 795 C CA . LYS A 1 115 ? 3.92 -45.062 -12.875 1 95.31 115 LYS A CA 1
ATOM 796 C C . LYS A 1 115 ? 2.674 -44.188 -12.984 1 95.31 115 LYS A C 1
ATOM 798 O O . LYS A 1 115 ? 2.463 -43.531 -14.008 1 95.31 115 LYS A O 1
ATOM 803 N N . VAL A 1 116 ? 1.836 -44.281 -11.977 1 93.69 116 VAL A N 1
ATOM 804 C CA . VAL A 1 116 ? 0.727 -43.344 -11.859 1 93.69 116 VAL A CA 1
ATOM 805 C C . VAL A 1 116 ? 1.193 -42.062 -11.141 1 93.69 116 VAL A C 1
ATOM 807 O O . VAL A 1 116 ? 1.55 -42.125 -9.961 1 93.69 116 VAL A O 1
ATOM 810 N N . PRO A 1 117 ? 1.202 -41 -11.828 1 95.25 117 PRO A N 1
ATOM 811 C CA . PRO A 1 117 ? 1.748 -39.781 -11.219 1 95.25 117 PRO A CA 1
ATOM 812 C C . PRO A 1 117 ? 0.846 -39.219 -10.125 1 95.25 117 PRO A C 1
ATOM 814 O O . PRO A 1 117 ? -0.189 -38.625 -10.422 1 95.25 117 PRO A O 1
ATOM 817 N N . THR A 1 118 ? 1.175 -39.375 -8.828 1 95.69 118 THR A N 1
ATOM 818 C CA . THR A 1 118 ? 0.522 -38.625 -7.746 1 95.69 118 THR A CA 1
ATOM 819 C C . THR A 1 118 ? 1.012 -37.188 -7.695 1 95.69 118 THR A C 1
ATOM 821 O O . THR A 1 118 ? 2.076 -36.875 -8.227 1 95.69 118 THR A O 1
ATOM 824 N N . PRO A 1 119 ? 0.24 -36.312 -7.047 1 95.25 119 PRO A N 1
ATOM 825 C CA . PRO A 1 119 ? 0.716 -34.938 -6.906 1 95.25 119 PRO A CA 1
ATOM 826 C C . PRO A 1 119 ? 2.08 -34.875 -6.223 1 95.25 119 PRO A C 1
ATOM 828 O O . PRO A 1 119 ? 2.93 -34.062 -6.629 1 95.25 119 PRO A O 1
ATOM 831 N N . LYS A 1 120 ? 2.26 -35.656 -5.289 1 93.56 120 LYS A N 1
ATOM 832 C CA . LYS A 1 120 ? 3.523 -35.688 -4.555 1 93.56 120 LYS A CA 1
ATOM 833 C C . LYS A 1 120 ? 4.68 -36.094 -5.457 1 93.56 120 LYS A C 1
ATOM 835 O O . LYS A 1 120 ? 5.75 -35.5 -5.434 1 93.56 120 LYS A O 1
ATOM 840 N N . ASP A 1 121 ? 4.465 -37.156 -6.242 1 94.94 121 ASP A N 1
ATOM 841 C CA . ASP A 1 121 ? 5.496 -37.625 -7.152 1 94.94 121 ASP A CA 1
ATOM 842 C C . ASP A 1 121 ? 5.809 -36.594 -8.227 1 94.94 121 ASP A C 1
ATOM 844 O O . ASP A 1 121 ? 6.973 -36.375 -8.555 1 94.94 121 ASP A O 1
ATOM 848 N N . ALA A 1 122 ? 4.758 -36.094 -8.758 1 96.5 122 ALA A N 1
ATOM 849 C CA . ALA A 1 122 ? 4.93 -35.062 -9.781 1 96.5 122 ALA A CA 1
ATOM 850 C C . ALA A 1 122 ? 5.711 -33.875 -9.242 1 96.5 122 ALA A C 1
ATOM 852 O O . ALA A 1 122 ? 6.617 -33.375 -9.914 1 96.5 122 ALA A O 1
ATOM 853 N N . ALA A 1 123 ? 5.379 -33.438 -8.023 1 94.25 123 ALA A N 1
ATOM 854 C CA . ALA A 1 123 ? 6.055 -32.281 -7.406 1 94.25 123 ALA A CA 1
ATOM 855 C C . ALA A 1 123 ? 7.531 -32.594 -7.172 1 94.25 123 ALA A C 1
ATOM 857 O O . ALA A 1 123 ? 8.391 -31.719 -7.371 1 94.25 123 ALA A O 1
ATOM 858 N N . ARG A 1 124 ? 7.801 -33.719 -6.738 1 92.12 124 ARG A N 1
ATOM 859 C CA . ARG A 1 124 ? 9.172 -34.125 -6.469 1 92.12 124 ARG A CA 1
ATOM 860 C C . ARG A 1 124 ? 10.016 -34.094 -7.738 1 92.12 124 ARG A C 1
ATOM 862 O O . ARG A 1 124 ? 11.125 -33.531 -7.738 1 92.12 124 ARG A O 1
ATOM 869 N N . VAL A 1 125 ? 9.508 -34.688 -8.805 1 94.62 125 VAL A N 1
ATOM 870 C CA . VAL A 1 125 ? 10.227 -34.719 -10.078 1 94.62 125 VAL A CA 1
ATOM 871 C C . VAL A 1 125 ? 10.344 -33.312 -10.648 1 94.62 125 VAL A C 1
ATOM 873 O O . VAL A 1 125 ? 11.391 -32.906 -11.164 1 94.62 125 VAL A O 1
ATOM 876 N N . ALA A 1 126 ? 9.234 -32.594 -10.539 1 94.56 126 ALA A N 1
ATOM 877 C CA . ALA A 1 126 ? 9.234 -31.203 -11.031 1 94.56 126 ALA A CA 1
ATOM 878 C C . ALA A 1 126 ? 10.258 -30.359 -10.281 1 94.56 126 ALA A C 1
ATOM 880 O O . ALA A 1 126 ? 10.867 -29.453 -10.852 1 94.56 126 ALA A O 1
ATOM 881 N N . TRP A 1 127 ? 10.398 -30.578 -9.016 1 90.25 127 TRP A N 1
ATOM 882 C CA . TRP A 1 127 ? 11.367 -29.859 -8.195 1 90.25 127 TRP A CA 1
ATOM 883 C C . TRP A 1 127 ? 12.773 -29.984 -8.773 1 90.25 127 TRP A C 1
ATOM 885 O O . TRP A 1 127 ? 13.539 -29.016 -8.781 1 90.25 127 TRP A O 1
ATOM 895 N N . ALA A 1 128 ? 13.094 -31.109 -9.242 1 88.5 128 ALA A N 1
ATOM 896 C CA . ALA A 1 128 ? 14.406 -31.344 -9.836 1 88.5 128 ALA A CA 1
ATOM 897 C C . ALA A 1 128 ? 14.625 -30.453 -11.055 1 88.5 128 ALA A C 1
ATOM 899 O O . ALA A 1 128 ? 15.727 -29.938 -11.258 1 88.5 128 ALA A O 1
ATOM 900 N N . MET A 1 129 ? 13.578 -30.297 -11.797 1 90.19 129 MET A N 1
ATOM 901 C CA . MET A 1 129 ? 13.656 -29.438 -12.969 1 90.19 129 MET A CA 1
ATOM 902 C C . MET A 1 129 ? 13.789 -27.969 -12.555 1 90.19 129 MET A C 1
ATOM 904 O O . MET A 1 129 ? 14.594 -27.234 -13.125 1 90.19 129 MET A O 1
ATOM 908 N N . GLU A 1 130 ? 13 -27.562 -11.539 1 85.81 130 GLU A N 1
ATOM 909 C CA . GLU A 1 130 ? 12.93 -26.172 -11.125 1 85.81 130 GLU A CA 1
ATOM 910 C C . GLU A 1 130 ? 14.266 -25.703 -10.555 1 85.81 130 GLU A C 1
ATOM 912 O O . GLU A 1 130 ? 14.609 -24.516 -10.648 1 85.81 130 GLU A O 1
ATOM 917 N N . GLN A 1 131 ? 15 -26.516 -9.953 1 81.44 131 GLN A N 1
ATOM 918 C CA . GLN A 1 131 ? 16.312 -26.172 -9.414 1 81.44 131 GLN A CA 1
ATOM 919 C C . GLN A 1 131 ? 17.25 -25.688 -10.516 1 81.44 131 GLN A C 1
ATOM 921 O O . GLN A 1 131 ? 18.172 -24.906 -10.258 1 81.44 131 GLN A O 1
ATOM 926 N N . GLU A 1 132 ? 16.969 -26.094 -11.719 1 79 132 GLU A N 1
ATOM 927 C CA . GLU A 1 132 ? 17.781 -25.672 -12.859 1 79 132 GLU A CA 1
ATOM 928 C C . GLU A 1 132 ? 17.359 -24.281 -13.344 1 79 132 GLU A C 1
ATOM 930 O O . GLU A 1 132 ? 18.172 -23.531 -13.875 1 79 132 GLU A O 1
ATOM 935 N N . PHE A 1 133 ? 16 -24 -13.211 1 71.12 133 PHE A N 1
ATOM 936 C CA . PHE A 1 133 ? 15.477 -22.734 -13.688 1 71.12 133 PHE A CA 1
ATOM 937 C C . PHE A 1 133 ? 15.812 -21.609 -12.711 1 71.12 133 PHE A C 1
ATOM 939 O O . PHE A 1 133 ? 16.141 -20.5 -13.133 1 71.12 133 PHE A O 1
ATOM 946 N N . HIS A 1 134 ? 15.461 -21.906 -11.414 1 66.5 134 HIS A N 1
ATOM 947 C CA . HIS A 1 134 ? 15.555 -20.859 -10.398 1 66.5 134 HIS A CA 1
ATOM 948 C C . HIS A 1 134 ? 16.531 -21.25 -9.297 1 66.5 134 HIS A C 1
ATOM 950 O O . HIS A 1 134 ? 16.672 -22.422 -8.977 1 66.5 134 HIS A O 1
ATOM 956 N N . GLY A 1 135 ? 17.562 -20.531 -9.055 1 58.41 135 GLY A N 1
ATOM 957 C CA . GLY A 1 135 ? 18.5 -20.797 -7.98 1 58.41 135 GLY A CA 1
ATOM 958 C C . GLY A 1 135 ? 17.828 -21.047 -6.648 1 58.41 135 GLY A C 1
ATOM 959 O O . GLY A 1 135 ? 18.031 -22.094 -6.027 1 58.41 135 GLY A O 1
ATOM 960 N N . THR A 1 136 ? 16.875 -20.219 -6.16 1 61.94 136 THR A N 1
ATOM 961 C CA . THR A 1 136 ? 16.266 -20.375 -4.84 1 61.94 136 THR A CA 1
ATOM 962 C C . THR A 1 136 ? 14.75 -20.344 -4.945 1 61.94 136 THR A C 1
ATOM 964 O O . THR A 1 136 ? 14.102 -19.391 -4.508 1 61.94 136 THR A O 1
ATOM 967 N N . PRO A 1 137 ? 14.227 -21.438 -5.438 1 71.12 137 PRO A N 1
ATOM 968 C CA . PRO A 1 137 ? 12.766 -21.469 -5.527 1 71.12 137 PRO A CA 1
ATOM 969 C C . PRO A 1 137 ? 12.102 -21.734 -4.18 1 71.12 137 PRO A C 1
ATOM 971 O O . PRO A 1 137 ? 12.68 -22.391 -3.32 1 71.12 137 PRO A O 1
ATOM 974 N N . SER A 1 138 ? 10.953 -21.109 -3.85 1 79.31 138 SER A N 1
ATOM 975 C CA . SER A 1 138 ? 10.211 -21.375 -2.623 1 79.31 138 SER A CA 1
ATOM 976 C C . SER A 1 138 ? 9.5 -22.719 -2.678 1 79.31 138 SER A C 1
ATOM 978 O O . SER A 1 138 ? 9.234 -23.328 -1.639 1 79.31 138 SER A O 1
ATOM 980 N N . GLY A 1 139 ? 9.125 -23.188 -3.902 1 87.62 139 GLY A N 1
ATOM 981 C CA . GLY A 1 139 ? 8.414 -24.438 -4.074 1 87.62 139 GLY A CA 1
ATOM 982 C C . GLY A 1 139 ? 6.914 -24.266 -4.227 1 87.62 139 GLY A C 1
ATOM 983 O O . GLY A 1 139 ? 6.195 -25.219 -4.527 1 87.62 139 GLY A O 1
ATOM 984 N N . VAL A 1 140 ? 6.465 -23.062 -4.082 1 91.38 140 VAL A N 1
ATOM 985 C CA . VAL A 1 140 ? 5.027 -22.812 -4.082 1 91.38 140 VAL A CA 1
ATOM 986 C C . VAL A 1 140 ? 4.461 -23.062 -5.48 1 91.38 140 VAL A C 1
ATOM 988 O O . VAL A 1 140 ? 3.354 -23.578 -5.625 1 91.38 140 VAL A O 1
ATOM 991 N N . ASP A 1 141 ? 5.164 -22.781 -6.496 1 92.25 141 ASP A N 1
ATOM 992 C CA . ASP A 1 141 ? 4.637 -22.828 -7.855 1 92.25 141 ASP A CA 1
ATOM 993 C C . ASP A 1 141 ? 4.398 -24.266 -8.312 1 92.25 141 ASP A C 1
ATOM 995 O O . ASP A 1 141 ? 3.275 -24.625 -8.656 1 92.25 141 ASP A O 1
ATOM 999 N N . HIS A 1 142 ? 5.465 -25.109 -8.234 1 92.75 142 HIS A N 1
ATOM 1000 C CA . HIS A 1 142 ? 5.301 -26.453 -8.742 1 92.75 142 HIS A CA 1
ATOM 1001 C C . HIS A 1 142 ? 4.426 -27.297 -7.809 1 92.75 142 HIS A C 1
ATOM 1003 O O . HIS A 1 142 ? 3.746 -28.219 -8.25 1 92.75 142 HIS A O 1
ATOM 1009 N N . THR A 1 143 ? 4.426 -26.938 -6.512 1 94.31 143 THR A N 1
ATOM 1010 C CA . THR A 1 143 ? 3.551 -27.641 -5.582 1 94.31 143 THR A CA 1
ATOM 1011 C C . THR A 1 143 ? 2.084 -27.359 -5.898 1 94.31 143 THR A C 1
ATOM 1013 O O . THR A 1 143 ? 1.264 -28.281 -5.926 1 94.31 143 THR A O 1
ATOM 1016 N N . THR A 1 144 ? 1.812 -26.141 -6.141 1 96.31 144 THR A N 1
ATOM 1017 C CA . THR A 1 144 ? 0.449 -25.75 -6.473 1 96.31 144 THR A CA 1
ATOM 1018 C C . THR A 1 144 ? 0.027 -26.344 -7.816 1 96.31 144 THR A C 1
ATOM 1020 O O . THR A 1 144 ? -1.088 -26.844 -7.953 1 96.31 144 THR A O 1
ATOM 1023 N N . SER A 1 145 ? 0.884 -26.25 -8.742 1 96.5 145 SER A N 1
ATOM 1024 C CA . SER A 1 145 ? 0.618 -26.812 -10.062 1 96.5 145 SER A CA 1
ATOM 1025 C C . SER A 1 145 ? 0.337 -28.312 -9.961 1 96.5 145 SER A C 1
ATOM 1027 O O . SER A 1 145 ? -0.625 -28.812 -10.547 1 96.5 145 SER A O 1
ATOM 1029 N N . ALA A 1 146 ? 1.105 -29.047 -9.211 1 96.5 146 ALA A N 1
ATOM 1030 C CA . ALA A 1 146 ? 0.981 -30.5 -9.07 1 96.5 146 ALA A CA 1
ATOM 1031 C C . ALA A 1 146 ? -0.279 -30.859 -8.297 1 96.5 146 ALA A C 1
ATOM 1033 O O . ALA A 1 146 ? -0.928 -31.875 -8.594 1 96.5 146 ALA A O 1
ATOM 1034 N N . ALA A 1 147 ? -0.59 -30.078 -7.309 1 96.12 147 ALA A N 1
ATOM 1035 C CA . ALA A 1 147 ? -1.755 -30.359 -6.473 1 96.12 147 ALA A CA 1
ATOM 1036 C C . ALA A 1 147 ? -3.051 -30.141 -7.242 1 96.12 147 ALA A C 1
ATOM 1038 O O . ALA A 1 147 ? -4.039 -30.844 -7.031 1 96.12 147 ALA A O 1
ATOM 1039 N N . GLU A 1 148 ? -3.053 -29.156 -8.133 1 96.38 148 GLU A N 1
ATOM 1040 C CA . GLU A 1 148 ? -4.215 -28.719 -8.898 1 96.38 148 GLU A CA 1
ATOM 1041 C C . GLU A 1 148 ? -5.383 -28.359 -7.98 1 96.38 148 GLU A C 1
ATOM 1043 O O . GLU A 1 148 ? -6.539 -28.641 -8.305 1 96.38 148 GLU A O 1
ATOM 1048 N N . GLN A 1 149 ? -5.035 -27.922 -6.773 1 97.06 149 GLN A N 1
ATOM 1049 C CA . GLN A 1 149 ? -5.961 -27.422 -5.762 1 97.06 149 GLN A CA 1
ATOM 1050 C C . GLN A 1 149 ? -5.41 -26.188 -5.074 1 97.06 149 GLN A C 1
ATOM 1052 O O . GLN A 1 149 ? -4.215 -25.891 -5.164 1 97.06 149 GLN A O 1
ATOM 1057 N N . LEU A 1 150 ? -6.348 -25.516 -4.48 1 98.19 150 LEU A N 1
ATOM 1058 C CA . LEU A 1 150 ? -5.895 -24.391 -3.666 1 98.19 150 LEU A CA 1
ATOM 1059 C C . LEU A 1 150 ? -5.059 -24.875 -2.488 1 98.19 150 LEU A C 1
ATOM 1061 O O . LEU A 1 150 ? -5.469 -25.781 -1.76 1 98.19 150 LEU A O 1
ATOM 1065 N N . VAL A 1 151 ? -3.85 -24.25 -2.301 1 97.81 151 VAL A N 1
ATOM 1066 C CA . VAL A 1 151 ? -2.924 -24.75 -1.295 1 97.81 151 VAL A CA 1
ATOM 1067 C C . VAL A 1 151 ? -2.395 -23.609 -0.447 1 97.81 151 VAL A C 1
ATOM 1069 O O . VAL A 1 151 ? -2.102 -22.531 -0.969 1 97.81 151 VAL A O 1
ATOM 1072 N N . LEU A 1 152 ? -2.438 -23.766 0.888 1 98.19 152 LEU A N 1
ATOM 1073 C CA . LEU A 1 152 ? -1.628 -22.953 1.785 1 98.19 152 LEU A CA 1
ATOM 1074 C C . LEU A 1 152 ? -0.235 -23.547 1.954 1 98.19 152 LEU A C 1
ATOM 1076 O O . LEU A 1 152 ? -0.086 -24.641 2.514 1 98.19 152 LEU A O 1
ATOM 1080 N N . TYR A 1 153 ? 0.768 -22.828 1.473 1 96.56 153 TYR A N 1
ATOM 1081 C CA . TYR A 1 153 ? 2.123 -23.359 1.396 1 96.56 153 TYR A CA 1
ATOM 1082 C C . TYR A 1 153 ? 3.074 -22.562 2.279 1 96.56 153 TYR A C 1
ATOM 1084 O O . TYR A 1 153 ? 2.977 -21.328 2.357 1 96.56 153 TYR A O 1
ATOM 1092 N N . TRP A 1 154 ? 3.947 -23.25 2.973 1 94.44 154 TRP A N 1
ATOM 1093 C CA . TRP A 1 154 ? 5.055 -22.609 3.664 1 94.44 154 TRP A CA 1
ATOM 1094 C C . TRP A 1 154 ? 6.277 -23.516 3.713 1 94.44 154 TRP A C 1
ATOM 1096 O O . TRP A 1 154 ? 6.152 -24.734 3.643 1 94.44 154 TRP A O 1
ATOM 1106 N N . ARG A 1 155 ? 7.344 -22.859 3.707 1 89.56 155 ARG A N 1
ATOM 1107 C CA . ARG A 1 155 ? 8.625 -23.547 3.818 1 89.56 155 ARG A CA 1
ATOM 1108 C C . ARG A 1 155 ? 9.609 -22.734 4.66 1 89.56 155 ARG A C 1
ATOM 1110 O O . ARG A 1 155 ? 9.914 -21.594 4.34 1 89.56 155 ARG A O 1
ATOM 1117 N N . LYS A 1 156 ? 10.055 -23.359 5.738 1 84.62 156 LYS A N 1
ATOM 1118 C CA . LYS A 1 156 ? 11.062 -22.672 6.539 1 84.62 156 LYS A CA 1
ATOM 1119 C C . LYS A 1 156 ? 12.344 -22.469 5.742 1 84.62 156 LYS A C 1
ATOM 1121 O O . LYS A 1 156 ? 12.758 -23.344 4.977 1 84.62 156 LYS A O 1
ATOM 1126 N N . PRO A 1 157 ? 12.93 -21.328 5.992 1 79.5 157 PRO A N 1
ATOM 1127 C CA . PRO A 1 157 ? 14.195 -21.125 5.289 1 79.5 157 PRO A CA 1
ATOM 1128 C C . PRO A 1 157 ? 15.227 -22.203 5.586 1 79.5 157 PRO A C 1
ATOM 1130 O O . PRO A 1 157 ? 15.461 -22.531 6.754 1 79.5 157 PRO A O 1
ATOM 1133 N N . GLY A 1 158 ? 15.742 -22.812 4.566 1 76.12 158 GLY A N 1
ATOM 1134 C CA . GLY A 1 158 ? 16.766 -23.828 4.742 1 76.12 158 GLY A CA 1
ATOM 1135 C C . GLY A 1 158 ? 16.203 -25.234 4.781 1 76.12 158 GLY A C 1
ATOM 1136 O O . GLY A 1 158 ? 16.953 -26.219 4.695 1 76.12 158 GLY A O 1
ATOM 1137 N N . ALA A 1 159 ? 14.898 -25.297 4.91 1 79.5 159 ALA A N 1
ATOM 1138 C CA . ALA A 1 159 ? 14.297 -26.625 4.938 1 79.5 159 ALA A CA 1
ATOM 1139 C C . ALA A 1 159 ? 14.344 -27.281 3.562 1 79.5 159 ALA A C 1
ATOM 1141 O O . ALA A 1 159 ? 14.234 -26.594 2.539 1 79.5 159 ALA A O 1
ATOM 1142 N N . ALA A 1 160 ? 14.469 -28.547 3.564 1 73.5 160 ALA A N 1
ATOM 1143 C CA . ALA A 1 160 ? 14.562 -29.312 2.328 1 73.5 160 ALA A CA 1
ATOM 1144 C C . ALA A 1 160 ? 13.211 -29.375 1.613 1 73.5 160 ALA A C 1
ATOM 1146 O O . ALA A 1 160 ? 13.156 -29.438 0.384 1 73.5 160 ALA A O 1
ATOM 1147 N N . LYS A 1 161 ? 12.242 -29.391 2.455 1 78.75 161 LYS A N 1
ATOM 1148 C CA . LYS A 1 161 ? 10.914 -29.516 1.872 1 78.75 161 LYS A CA 1
ATOM 1149 C C . LYS A 1 161 ? 9.945 -28.5 2.477 1 78.75 161 LYS A C 1
ATOM 1151 O O . LYS A 1 161 ? 10.07 -28.141 3.646 1 78.75 161 LYS A O 1
ATOM 1156 N N . GLY A 1 162 ? 9.062 -28.109 1.655 1 87.25 162 GLY A N 1
ATOM 1157 C CA . GLY A 1 162 ? 7.961 -27.281 2.131 1 87.25 162 GLY A CA 1
ATOM 1158 C C . GLY A 1 162 ? 6.711 -28.078 2.445 1 87.25 162 GLY A C 1
ATOM 1159 O O . GLY A 1 162 ? 6.688 -29.297 2.277 1 87.25 162 GLY A O 1
ATOM 1160 N N . THR A 1 163 ? 5.816 -27.406 3.055 1 87.88 163 THR A N 1
ATOM 1161 C CA . THR A 1 163 ? 4.523 -28 3.375 1 87.88 163 THR A CA 1
ATOM 1162 C C . THR A 1 163 ? 3.398 -27.281 2.648 1 87.88 163 THR A C 1
ATOM 1164 O O . THR A 1 163 ? 3.373 -26.047 2.607 1 87.88 163 THR A O 1
ATOM 1167 N N . GLY A 1 164 ? 2.518 -28.078 2.012 1 91.94 164 GLY A N 1
ATOM 1168 C CA . GLY A 1 164 ? 1.314 -27.562 1.375 1 91.94 164 GLY A CA 1
ATOM 1169 C C . GLY A 1 164 ? 0.041 -28.188 1.907 1 91.94 164 GLY A C 1
ATOM 1170 O O . GLY A 1 164 ? -0.105 -29.422 1.892 1 91.94 164 GLY A O 1
ATOM 1171 N N . GLN A 1 165 ? -0.795 -27.375 2.43 1 95.25 165 GLN A N 1
ATOM 1172 C CA . GLN A 1 165 ? -2.096 -27.828 2.912 1 95.25 165 GLN A CA 1
ATOM 1173 C C . GLN A 1 165 ? -3.213 -27.391 1.964 1 95.25 165 GLN A C 1
ATOM 1175 O O . GLN A 1 165 ? -3.369 -26.203 1.677 1 95.25 165 GLN A O 1
ATOM 1180 N N . VAL A 1 166 ? -3.951 -28.422 1.536 1 96.94 166 VAL A N 1
ATOM 1181 C CA . VAL A 1 166 ? -5.07 -28.109 0.649 1 96.94 166 VAL A CA 1
ATOM 1182 C C . VAL A 1 166 ? -6.121 -27.312 1.4 1 96.94 166 VAL A C 1
ATOM 1184 O O . VAL A 1 166 ? -6.434 -27.594 2.557 1 96.94 166 VAL A O 1
ATOM 1187 N N . VAL A 1 167 ? -6.621 -26.25 0.786 1 98.19 167 VAL A N 1
ATOM 1188 C CA . VAL A 1 167 ? -7.688 -25.438 1.346 1 98.19 167 VAL A CA 1
ATOM 1189 C C . VAL A 1 167 ? -8.969 -25.641 0.54 1 98.19 167 VAL A C 1
ATOM 1191 O O . VAL A 1 167 ? -9.078 -25.172 -0.599 1 98.19 167 VAL A O 1
ATOM 1194 N N . GLU A 1 168 ? -9.93 -26.25 1.103 1 97.62 168 GLU A N 1
ATOM 1195 C CA . GLU A 1 168 ? -11.219 -26.469 0.442 1 97.62 168 GLU A CA 1
ATOM 1196 C C . GLU A 1 168 ? -12.102 -25.219 0.545 1 97.62 168 GLU A C 1
ATOM 1198 O O . GLU A 1 168 ? -12.078 -24.516 1.562 1 97.62 168 GLU A O 1
ATOM 1203 N N . SER A 1 169 ? -12.828 -25 -0.508 1 97.88 169 SER A N 1
ATOM 1204 C CA . SER A 1 169 ? -13.766 -23.875 -0.522 1 97.88 169 SER A CA 1
ATOM 1205 C C . SER A 1 169 ? -15.195 -24.359 -0.733 1 97.88 169 SER A C 1
ATOM 1207 O O . SER A 1 169 ? -15.492 -25.047 -1.716 1 97.88 169 SER A O 1
ATOM 1209 N N . PRO A 1 170 ? -16.094 -24.031 0.18 1 98 170 PRO A N 1
ATOM 1210 C CA . PRO A 1 170 ? -17.5 -24.406 -0.024 1 98 170 PRO A CA 1
ATOM 1211 C C . PRO A 1 170 ? -18.172 -23.594 -1.14 1 98 170 PRO A C 1
ATOM 1213 O O . PRO A 1 170 ? -19.25 -23.953 -1.6 1 98 170 PRO A O 1
ATOM 1216 N N . ARG A 1 171 ? -17.5 -22.484 -1.564 1 97.44 171 ARG A N 1
ATOM 1217 C CA . ARG A 1 171 ? -18 -21.641 -2.646 1 97.44 171 ARG A CA 1
ATOM 1218 C C . ARG A 1 171 ? -17.031 -21.609 -3.816 1 97.44 171 ARG A C 1
ATOM 1220 O O . ARG A 1 171 ? -15.812 -21.672 -3.617 1 97.44 171 ARG A O 1
ATOM 1227 N N . PRO A 1 172 ? -17.609 -21.469 -5.039 1 97.75 172 PRO A N 1
ATOM 1228 C CA . PRO A 1 172 ? -16.688 -21.312 -6.164 1 97.75 172 PRO A CA 1
ATOM 1229 C C . PRO A 1 172 ? -15.812 -20.062 -6.027 1 97.75 172 PRO A C 1
ATOM 1231 O O . PRO A 1 172 ? -16.312 -18.984 -5.746 1 97.75 172 PRO A O 1
ATOM 1234 N N . LEU A 1 173 ? -14.57 -20.266 -6.156 1 98.12 173 LEU A N 1
ATOM 1235 C CA . LEU A 1 173 ? -13.594 -19.188 -6.113 1 98.12 173 LEU A CA 1
ATOM 1236 C C . LEU A 1 173 ? -13.055 -18.875 -7.508 1 98.12 173 LEU A C 1
ATOM 1238 O O . LEU A 1 173 ? -12.273 -19.656 -8.062 1 98.12 173 LEU A O 1
ATOM 1242 N N . HIS A 1 174 ? -13.477 -17.672 -8.07 1 98.12 174 HIS A N 1
ATOM 1243 C CA . HIS A 1 174 ? -13.109 -17.281 -9.43 1 98.12 174 HIS A CA 1
ATOM 1244 C C . HIS A 1 174 ? -12.219 -16.047 -9.422 1 98.12 174 HIS A C 1
ATOM 1246 O O . HIS A 1 174 ? -12.492 -15.086 -8.703 1 98.12 174 HIS A O 1
ATOM 1252 N N . VAL A 1 175 ? -11.211 -16.156 -10.25 1 98.5 175 VAL A N 1
ATOM 1253 C CA . VAL A 1 175 ? -10.406 -14.961 -10.453 1 98.5 175 VAL A CA 1
ATOM 1254 C C . VAL A 1 175 ? -10.398 -14.586 -11.938 1 98.5 175 VAL A C 1
ATOM 1256 O O . VAL A 1 175 ? -10.586 -15.438 -12.805 1 98.5 175 VAL A O 1
ATOM 1259 N N . VAL A 1 176 ? -10.336 -13.328 -12.172 1 98.62 176 VAL A N 1
ATOM 1260 C CA . VAL A 1 176 ? -9.977 -12.805 -13.484 1 98.62 176 VAL A CA 1
ATOM 1261 C C . VAL A 1 176 ? -8.5 -12.43 -13.508 1 98.62 176 VAL A C 1
ATOM 1263 O O . VAL A 1 176 ? -8.039 -11.648 -12.672 1 98.62 176 VAL A O 1
ATOM 1266 N N . VAL A 1 177 ? -7.785 -13.016 -14.422 1 97.56 177 VAL A N 1
ATOM 1267 C CA . VAL A 1 177 ? -6.359 -12.758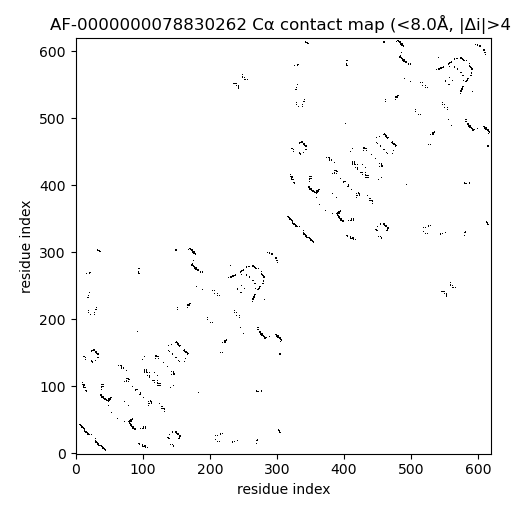 -14.586 1 97.56 177 VAL A CA 1
ATOM 1268 C C . VAL A 1 177 ? -6.145 -11.766 -15.734 1 97.56 177 VAL A C 1
ATOM 1270 O O . VAL A 1 177 ? -6.625 -11.984 -16.844 1 97.56 177 VAL A O 1
ATOM 1273 N N . THR A 1 178 ? -5.445 -10.703 -15.445 1 96.88 178 THR A N 1
ATOM 1274 C CA . THR A 1 178 ? -5.145 -9.688 -16.453 1 96.88 178 THR A CA 1
ATOM 1275 C C . THR A 1 178 ? -3.637 -9.461 -16.547 1 96.88 178 THR A C 1
ATOM 1277 O O . THR A 1 178 ? -2.904 -9.688 -15.578 1 96.88 178 THR A O 1
ATOM 1280 N N . LEU A 1 179 ? -3.213 -9.078 -17.672 1 93.44 179 LEU A N 1
ATOM 1281 C CA . LEU A 1 179 ? -1.82 -8.695 -17.875 1 93.44 179 LEU A CA 1
ATOM 1282 C C . LEU A 1 179 ? -1.684 -7.176 -17.938 1 93.44 179 LEU A C 1
ATOM 1284 O O . LEU A 1 179 ? -2.527 -6.5 -18.531 1 93.44 179 LEU A O 1
ATOM 1288 N N . ALA A 1 180 ? -0.708 -6.691 -17.234 1 92.12 180 ALA A N 1
ATOM 1289 C CA . ALA A 1 180 ? -0.496 -5.246 -17.156 1 92.12 180 ALA A CA 1
ATOM 1290 C C . ALA A 1 180 ? 0.986 -4.902 -17.266 1 92.12 180 ALA A C 1
ATOM 1292 O O . ALA A 1 180 ? 1.833 -5.586 -16.688 1 92.12 180 ALA A O 1
ATOM 1293 N N . GLY A 1 181 ? 1.255 -3.822 -18.031 1 86.5 181 GLY A N 1
ATOM 1294 C CA . GLY A 1 181 ? 2.613 -3.309 -18.125 1 86.5 181 GLY A CA 1
ATOM 1295 C C . GLY A 1 181 ? 3.529 -4.188 -18.953 1 86.5 181 GLY A C 1
ATOM 1296 O O . GLY A 1 181 ? 3.061 -5.016 -19.734 1 86.5 181 GLY A O 1
ATOM 1297 N N . GLU A 1 182 ? 4.781 -3.838 -18.797 1 78.5 182 GLU A N 1
ATOM 1298 C CA . GLU A 1 182 ? 5.805 -4.559 -19.547 1 78.5 182 GLU A CA 1
ATOM 1299 C C . GLU A 1 182 ? 6.527 -5.574 -18.672 1 78.5 182 GLU A C 1
ATOM 1301 O O . GLU A 1 182 ? 6.629 -5.387 -17.453 1 78.5 182 GLU A O 1
ATOM 1306 N N . ARG A 1 183 ? 6.922 -6.551 -19.312 1 66.06 183 ARG A N 1
ATOM 1307 C CA . ARG A 1 183 ? 7.656 -7.586 -18.594 1 66.06 183 ARG A CA 1
ATOM 1308 C C . ARG A 1 183 ? 8.898 -7.012 -17.922 1 66.06 183 ARG A C 1
ATOM 1310 O O . ARG A 1 183 ? 9.633 -6.23 -18.547 1 66.06 183 ARG A O 1
ATOM 1317 N N . SER A 1 184 ? 8.883 -7.012 -16.641 1 61.66 184 SER A N 1
ATOM 1318 C CA . SER A 1 184 ? 10.094 -6.566 -15.953 1 61.66 184 SER A CA 1
ATOM 1319 C C . SER A 1 184 ? 10.945 -7.75 -15.508 1 61.66 184 SER A C 1
ATOM 1321 O O . SER A 1 184 ? 10.414 -8.805 -15.164 1 61.66 184 SER A O 1
ATOM 1323 N N . PRO A 1 185 ? 12.18 -7.547 -15.695 1 63.38 185 PRO A N 1
ATO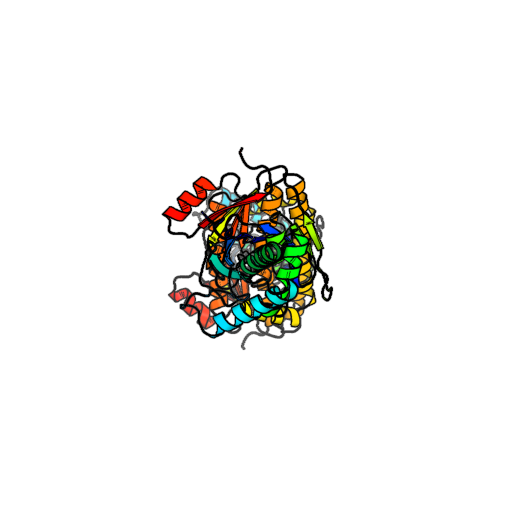M 1324 C CA . PRO A 1 185 ? 13.031 -8.586 -15.117 1 63.38 185 PRO A CA 1
ATOM 1325 C C . PRO A 1 185 ? 12.844 -8.742 -13.609 1 63.38 185 PRO A C 1
ATOM 1327 O O . PRO A 1 185 ? 13.07 -7.793 -12.859 1 63.38 185 PRO A O 1
ATOM 1330 N N . THR A 1 186 ? 12.375 -9.789 -13.172 1 70.31 186 THR A N 1
ATOM 1331 C CA . THR A 1 186 ? 12.156 -10.172 -11.781 1 70.31 186 THR A CA 1
ATOM 1332 C C . THR A 1 186 ? 13.398 -9.891 -10.945 1 70.31 186 THR A C 1
ATOM 1334 O O . THR A 1 186 ? 13.297 -9.414 -9.812 1 70.31 186 THR A O 1
ATOM 1337 N N . LYS A 1 187 ? 14.5 -9.922 -11.555 1 75.5 187 LYS A N 1
ATOM 1338 C CA . LYS A 1 187 ? 15.766 -9.82 -10.836 1 75.5 187 LYS A CA 1
ATOM 1339 C C . LYS A 1 187 ? 15.984 -8.406 -10.305 1 75.5 187 LYS A C 1
ATOM 1341 O O . LYS A 1 187 ? 16.469 -8.227 -9.188 1 75.5 187 LYS A O 1
ATOM 1346 N N . LYS A 1 188 ? 15.617 -7.445 -11.055 1 82.38 188 LYS A N 1
ATOM 1347 C CA . LYS A 1 188 ? 15.805 -6.059 -10.633 1 82.38 188 LYS A CA 1
ATOM 1348 C C . LYS A 1 188 ? 14.891 -5.715 -9.461 1 82.38 188 LYS A C 1
ATOM 1350 O O . LYS A 1 188 ? 15.32 -5.113 -8.477 1 82.38 188 LYS A O 1
ATOM 1355 N N . THR A 1 189 ? 13.695 -6.125 -9.547 1 85.44 189 THR A N 1
ATOM 1356 C CA . THR A 1 189 ? 12.703 -5.836 -8.516 1 85.44 189 THR A CA 1
ATOM 1357 C C . THR A 1 189 ? 13.055 -6.543 -7.211 1 85.44 189 THR A C 1
ATOM 1359 O O . THR A 1 189 ? 13.047 -5.922 -6.145 1 85.44 189 THR A O 1
ATOM 1362 N N . VAL A 1 190 ? 13.406 -7.742 -7.297 1 85.25 190 VAL A N 1
ATOM 1363 C CA . VAL A 1 190 ? 13.742 -8.547 -6.125 1 85.25 190 VAL A CA 1
ATOM 1364 C C . VAL A 1 190 ? 15.07 -8.07 -5.535 1 85.25 190 VAL A C 1
ATOM 1366 O O . VAL A 1 190 ? 15.242 -8.07 -4.316 1 85.25 190 VAL A O 1
ATOM 1369 N N . GLY A 1 191 ? 15.969 -7.695 -6.422 1 90 191 GLY A N 1
ATOM 1370 C CA . GLY A 1 191 ? 17.234 -7.16 -5.957 1 90 191 GLY A CA 1
ATOM 1371 C C . GLY A 1 191 ? 17.078 -5.883 -5.152 1 90 191 GLY A C 1
ATOM 1372 O O . GLY A 1 191 ? 17.719 -5.723 -4.105 1 90 191 GLY A O 1
ATOM 1373 N N . ALA A 1 192 ? 16.281 -5.004 -5.652 1 93.12 192 ALA A N 1
ATOM 1374 C CA . ALA A 1 192 ? 16.047 -3.746 -4.945 1 93.12 192 ALA A CA 1
ATOM 1375 C C . ALA A 1 192 ? 15.414 -4 -3.578 1 93.12 192 ALA A C 1
ATOM 1377 O O . ALA A 1 192 ? 15.766 -3.34 -2.598 1 93.12 192 ALA A O 1
ATOM 1378 N N . LEU A 1 193 ? 14.508 -4.934 -3.529 1 94.81 193 LEU A N 1
ATOM 1379 C CA . LEU A 1 193 ? 13.883 -5.301 -2.262 1 94.81 193 LEU A CA 1
ATOM 1380 C C . LEU A 1 193 ? 14.914 -5.863 -1.292 1 94.81 193 LEU A C 1
ATOM 1382 O O . LEU A 1 193 ? 14.922 -5.508 -0.11 1 94.81 193 LEU A O 1
ATOM 1386 N N . ARG A 1 194 ? 15.758 -6.664 -1.787 1 94.06 194 ARG A N 1
ATOM 1387 C CA . ARG A 1 194 ? 16.797 -7.25 -0.949 1 94.06 194 ARG A CA 1
ATOM 1388 C C . ARG A 1 194 ? 17.703 -6.172 -0.36 1 94.06 194 ARG A C 1
ATOM 1390 O O . ARG A 1 194 ? 18.109 -6.27 0.796 1 94.06 194 ARG A O 1
ATOM 1397 N N . GLU A 1 195 ? 18.016 -5.238 -1.152 1 96.75 195 GLU A N 1
ATOM 1398 C CA . GLU A 1 195 ? 18.859 -4.133 -0.687 1 96.75 195 GLU A CA 1
ATOM 1399 C C . GLU A 1 195 ? 18.172 -3.365 0.442 1 96.75 195 GLU A C 1
ATOM 1401 O O . GLU A 1 195 ? 18.812 -3.035 1.446 1 96.75 195 GLU A O 1
ATOM 1406 N N . ARG A 1 196 ? 16.938 -3.037 0.315 1 97 196 ARG A N 1
ATOM 1407 C CA . ARG A 1 196 ? 16.203 -2.326 1.356 1 97 196 ARG A CA 1
ATOM 1408 C C . ARG A 1 196 ? 16.062 -3.18 2.613 1 97 196 ARG A C 1
ATOM 1410 O O . ARG A 1 196 ? 16.219 -2.68 3.729 1 97 196 ARG A O 1
ATOM 1417 N N . GLN A 1 197 ? 15.766 -4.434 2.373 1 96.38 197 GLN A N 1
ATOM 1418 C CA . GLN A 1 197 ? 15.68 -5.363 3.494 1 96.38 197 GLN A CA 1
ATOM 1419 C C . GLN A 1 197 ? 16.984 -5.402 4.277 1 96.38 197 GLN A C 1
ATOM 1421 O O . GLN A 1 197 ? 16.984 -5.473 5.508 1 96.38 197 GLN A O 1
ATOM 1426 N N . ALA A 1 198 ? 18.062 -5.406 3.549 1 97.31 198 ALA A N 1
ATOM 1427 C CA . ALA A 1 198 ? 19.375 -5.441 4.191 1 97.31 198 ALA A CA 1
ATOM 1428 C C . ALA A 1 198 ? 19.625 -4.168 4.996 1 97.31 198 ALA A C 1
ATOM 1430 O O . ALA A 1 198 ? 20.219 -4.215 6.074 1 97.31 198 ALA A O 1
ATOM 1431 N N . ARG A 1 199 ? 19.219 -3.068 4.508 1 97.19 199 ARG A N 1
ATOM 1432 C CA . ARG A 1 199 ? 19.469 -1.782 5.148 1 97.19 199 ARG A CA 1
ATOM 1433 C C . ARG A 1 199 ? 18.547 -1.579 6.348 1 97.19 199 ARG A C 1
ATOM 1435 O O . ARG A 1 199 ? 18.953 -1.012 7.363 1 97.19 199 ARG A O 1
ATOM 1442 N N . TRP A 1 200 ? 17.281 -2.021 6.215 1 97.62 200 TRP A N 1
ATOM 1443 C CA . TRP A 1 200 ? 16.297 -1.852 7.27 1 97.62 200 TRP A CA 1
ATOM 1444 C C . TRP A 1 200 ? 15.602 -3.174 7.586 1 97.62 200 TRP A C 1
ATOM 1446 O O . TRP A 1 200 ? 14.383 -3.297 7.438 1 97.62 200 TRP A O 1
ATOM 1456 N N . PRO A 1 201 ? 16.266 -4.137 8.133 1 97.44 201 PRO A N 1
ATOM 1457 C CA . PRO A 1 201 ? 15.797 -5.52 8.25 1 97.44 201 PRO A CA 1
ATOM 1458 C C . PRO A 1 201 ? 14.547 -5.645 9.117 1 97.44 201 PRO A C 1
ATOM 1460 O O . PRO A 1 201 ? 13.602 -6.348 8.742 1 97.44 201 PRO A O 1
ATOM 1463 N N . SER A 1 202 ? 14.5 -4.953 10.242 1 98 202 SER A N 1
ATOM 1464 C CA . SER A 1 202 ? 13.367 -5.105 11.156 1 98 202 SER A CA 1
ATOM 1465 C C . SER A 1 202 ? 12.062 -4.652 10.5 1 98 202 SER A C 1
ATOM 1467 O O . SER A 1 202 ? 11.031 -5.305 10.656 1 98 202 SER A O 1
ATOM 1469 N N . ARG A 1 203 ? 12.102 -3.529 9.789 1 98.06 203 ARG A N 1
ATOM 1470 C CA . ARG A 1 203 ? 10.922 -2.99 9.117 1 98.06 203 ARG A CA 1
ATOM 1471 C C . ARG A 1 203 ? 10.383 -3.979 8.094 1 98.06 203 ARG A C 1
ATOM 1473 O O . ARG A 1 203 ? 9.188 -4.297 8.102 1 98.06 203 ARG A O 1
ATOM 1480 N N . TYR A 1 204 ? 11.195 -4.504 7.293 1 98.31 204 TYR A N 1
ATOM 1481 C CA . TYR A 1 204 ? 10.758 -5.367 6.203 1 98.31 204 TYR A CA 1
ATOM 1482 C C . TYR A 1 204 ? 10.398 -6.754 6.719 1 98.31 204 TYR A C 1
ATOM 1484 O O . TYR A 1 204 ? 9.508 -7.41 6.176 1 98.31 204 TYR A O 1
ATOM 1492 N N . GLU A 1 205 ? 11.023 -7.195 7.777 1 97.88 205 GLU A N 1
ATOM 1493 C CA . GLU A 1 205 ? 10.617 -8.438 8.43 1 97.88 205 GLU A CA 1
ATOM 1494 C C . GLU A 1 205 ? 9.188 -8.336 8.953 1 97.88 205 GLU A C 1
ATOM 1496 O O . GLU A 1 205 ? 8.422 -9.297 8.867 1 97.88 205 GLU A O 1
ATOM 1501 N N . ARG A 1 206 ? 8.859 -7.184 9.484 1 98.5 206 ARG A N 1
ATOM 1502 C CA . ARG A 1 206 ? 7.504 -6.984 9.992 1 98.5 206 ARG A CA 1
ATOM 1503 C C . ARG A 1 206 ? 6.492 -7.004 8.852 1 98.5 206 ARG A C 1
ATOM 1505 O O . ARG A 1 206 ? 5.387 -7.523 9 1 98.5 206 ARG A O 1
ATOM 1512 N N . LEU A 1 207 ? 6.867 -6.453 7.723 1 98.69 207 LEU A N 1
ATOM 1513 C CA . LEU A 1 207 ? 5.98 -6.461 6.566 1 98.69 207 LEU A CA 1
ATOM 1514 C C . LEU A 1 207 ? 5.762 -7.883 6.059 1 98.69 207 LEU A C 1
ATOM 1516 O O . LEU A 1 207 ? 4.629 -8.273 5.766 1 98.69 207 LEU A O 1
ATOM 1520 N N . PHE A 1 208 ? 6.863 -8.672 6.02 1 98.12 208 PHE A N 1
ATOM 1521 C CA . PHE A 1 208 ? 6.742 -10.062 5.602 1 98.12 208 PHE A CA 1
ATOM 1522 C C . PHE A 1 208 ? 5.844 -10.836 6.555 1 98.12 208 PHE A C 1
ATOM 1524 O O . PHE A 1 208 ? 5 -11.625 6.121 1 98.12 208 PHE A O 1
ATOM 1531 N N . ALA A 1 209 ? 6.062 -10.602 7.773 1 98.38 209 ALA A N 1
ATOM 1532 C CA . ALA A 1 209 ? 5.266 -11.289 8.789 1 98.38 209 ALA A CA 1
ATOM 1533 C C . ALA A 1 209 ? 3.785 -10.961 8.633 1 98.38 209 ALA A C 1
ATOM 1535 O O . ALA A 1 209 ? 2.93 -11.836 8.781 1 98.38 209 ALA A O 1
ATOM 1536 N N . GLU A 1 210 ? 3.51 -9.695 8.375 1 98.75 210 GLU A N 1
ATOM 1537 C CA . GLU A 1 210 ? 2.115 -9.297 8.211 1 98.75 210 GLU A CA 1
ATOM 1538 C C . GLU A 1 210 ? 1.506 -9.938 6.965 1 98.75 210 GLU A C 1
ATOM 1540 O O . GLU A 1 210 ? 0.345 -10.352 6.98 1 98.75 210 GLU A O 1
ATOM 1545 N N . ILE A 1 211 ? 2.248 -10.047 5.93 1 98.75 211 ILE A N 1
ATOM 1546 C CA . ILE A 1 211 ? 1.787 -10.711 4.719 1 98.75 211 ILE A CA 1
ATOM 1547 C C . ILE A 1 211 ? 1.475 -12.172 5.02 1 98.75 211 ILE A C 1
ATOM 1549 O O . ILE A 1 211 ? 0.461 -12.703 4.562 1 98.75 211 ILE A O 1
ATOM 1553 N N . GLY A 1 212 ? 2.34 -12.812 5.797 1 98.38 212 GLY A N 1
ATOM 1554 C CA . GLY A 1 212 ? 2.08 -14.18 6.227 1 98.38 212 GLY A CA 1
ATOM 1555 C C . GLY A 1 212 ? 0.784 -14.32 7 1 98.38 212 GLY A C 1
ATOM 1556 O O . GLY A 1 212 ? 0.018 -15.258 6.77 1 98.38 212 GLY A O 1
ATOM 1557 N N . ARG A 1 213 ? 0.519 -13.414 7.898 1 98.56 213 ARG A N 1
ATOM 1558 C CA . ARG A 1 213 ? -0.698 -13.445 8.703 1 98.56 213 ARG A CA 1
ATOM 1559 C C . ARG A 1 213 ? -1.936 -13.266 7.832 1 98.56 213 ARG A C 1
ATOM 1561 O O . ARG A 1 213 ? -2.928 -13.984 8 1 98.56 213 ARG A O 1
ATOM 1568 N N . VAL A 1 214 ? -1.802 -12.344 6.918 1 98.69 214 VAL A N 1
ATOM 1569 C CA . VAL A 1 214 ? -2.91 -12.062 6.012 1 98.69 214 VAL A CA 1
ATOM 1570 C C . VAL A 1 214 ? -3.184 -13.289 5.141 1 98.69 214 VAL A C 1
ATOM 1572 O O . VAL A 1 214 ? -4.336 -13.578 4.812 1 98.69 214 VAL A O 1
ATOM 1575 N N . SER A 1 215 ? -2.148 -13.992 4.766 1 98.69 215 SER A N 1
ATOM 1576 C CA . SER A 1 215 ? -2.287 -15.227 3.988 1 98.69 215 SER A CA 1
ATOM 1577 C C . SER A 1 215 ? -3.043 -16.297 4.77 1 98.69 215 SER A C 1
ATOM 1579 O O . SER A 1 215 ? -3.941 -16.938 4.234 1 98.69 215 SER A O 1
ATOM 1581 N N . SER A 1 216 ? -2.684 -16.438 6.004 1 98.56 216 SER A N 1
ATOM 1582 C CA . SER A 1 216 ? -3.371 -17.406 6.863 1 98.56 216 SER A CA 1
ATOM 1583 C C . SER A 1 216 ? -4.832 -17.016 7.062 1 98.56 216 SER A C 1
ATOM 1585 O O . SER A 1 216 ? -5.715 -17.875 7.043 1 98.56 216 SER A O 1
ATOM 1587 N N . GLU A 1 217 ? -5.062 -15.734 7.258 1 98.62 217 GLU A N 1
ATOM 1588 C CA . GLU A 1 217 ? -6.43 -15.242 7.383 1 98.62 217 GLU A CA 1
ATOM 1589 C C . GLU A 1 217 ? -7.234 -15.523 6.117 1 98.62 217 GLU A C 1
ATOM 1591 O O . GLU A 1 217 ? -8.414 -15.867 6.188 1 98.62 217 GLU A O 1
ATOM 1596 N N . GLY A 1 218 ? -6.582 -15.297 4.973 1 98.69 218 GLY A N 1
ATOM 1597 C CA . GLY A 1 218 ? -7.238 -15.578 3.707 1 98.69 218 GLY A CA 1
ATOM 1598 C C . GLY A 1 218 ? -7.637 -17.031 3.557 1 98.69 218 GLY A C 1
ATOM 1599 O O . GLY A 1 218 ? -8.734 -17.344 3.088 1 98.69 218 GLY A O 1
ATOM 1600 N N . ALA A 1 219 ? -6.75 -17.938 3.953 1 98.69 219 ALA A N 1
ATOM 1601 C CA . ALA A 1 219 ? -7.051 -19.375 3.891 1 98.69 219 ALA A CA 1
ATOM 1602 C C . ALA A 1 219 ? -8.258 -19.719 4.758 1 98.69 219 ALA A C 1
ATOM 1604 O O . ALA A 1 219 ? -9.133 -20.484 4.344 1 98.69 219 ALA A O 1
ATOM 1605 N N . LYS A 1 220 ? -8.289 -19.172 5.953 1 98.62 220 LYS A N 1
ATOM 1606 C CA . LYS A 1 220 ? -9.422 -19.391 6.852 1 98.62 220 LYS A CA 1
ATOM 1607 C C . LYS A 1 220 ? -10.711 -18.844 6.25 1 98.62 220 LYS A C 1
ATOM 1609 O O . LYS A 1 220 ? -11.773 -19.469 6.379 1 98.62 220 LYS A O 1
ATOM 1614 N N . ALA A 1 221 ? -10.633 -17.688 5.641 1 98.75 221 ALA A N 1
ATOM 1615 C CA . ALA A 1 221 ? -11.797 -17.094 4.996 1 98.75 221 ALA A CA 1
ATOM 1616 C C . ALA A 1 221 ? -12.336 -17.984 3.893 1 98.75 221 ALA A C 1
ATOM 1618 O O . ALA A 1 221 ? -13.555 -18.172 3.775 1 98.75 221 ALA A O 1
ATOM 1619 N N . VAL A 1 222 ? -11.453 -18.531 3.084 1 98.69 222 VAL A N 1
ATOM 1620 C CA . VAL A 1 222 ? -11.844 -19.422 2 1 98.69 222 VAL A CA 1
ATOM 1621 C C . VAL A 1 222 ? -12.57 -20.641 2.572 1 98.69 222 VAL A C 1
ATOM 1623 O O . VAL A 1 222 ? -13.648 -21.016 2.094 1 98.69 222 VAL A O 1
ATOM 1626 N N . ALA A 1 223 ? -11.969 -21.266 3.584 1 98.44 223 ALA A N 1
ATOM 1627 C CA . ALA A 1 223 ? -12.539 -22.453 4.203 1 98.44 223 ALA A CA 1
ATOM 1628 C C . ALA A 1 223 ? -13.93 -22.172 4.77 1 98.44 223 ALA A C 1
ATOM 1630 O O . ALA A 1 223 ? -14.797 -23.047 4.77 1 98.44 223 ALA A O 1
ATOM 1631 N N . ALA A 1 224 ? -14.148 -20.953 5.191 1 98.31 224 ALA A N 1
ATOM 1632 C CA . ALA A 1 224 ? -15.422 -20.547 5.781 1 98.31 224 ALA A CA 1
ATOM 1633 C C . ALA A 1 224 ? -16.406 -20.094 4.707 1 98.31 224 ALA A C 1
ATOM 1635 O O . ALA A 1 224 ? -17.562 -19.828 4.996 1 98.31 224 ALA A O 1
ATOM 1636 N N . GLY A 1 225 ? -15.977 -19.969 3.521 1 98.19 225 GLY A N 1
ATOM 1637 C CA . GLY A 1 225 ? -16.797 -19.484 2.428 1 98.19 225 GLY A CA 1
ATOM 1638 C C . GLY A 1 225 ? -17 -17.984 2.449 1 98.19 225 GLY A C 1
ATOM 1639 O O . GLY A 1 225 ? -17.953 -17.469 1.855 1 98.19 225 GLY A O 1
ATOM 1640 N N . ASP A 1 226 ? -16.203 -17.25 3.195 1 98.38 226 ASP A N 1
ATOM 1641 C CA . ASP A 1 226 ? -16.281 -15.797 3.305 1 98.38 226 ASP A CA 1
ATOM 1642 C C . ASP A 1 226 ? -15.406 -15.117 2.252 1 98.38 226 ASP A C 1
ATOM 1644 O O . ASP A 1 226 ? -14.352 -14.57 2.572 1 98.38 226 ASP A O 1
ATOM 1648 N N . LEU A 1 227 ? -15.914 -14.969 1.071 1 98.5 227 LEU A N 1
ATOM 1649 C CA . LEU A 1 227 ? -15.148 -14.445 -0.054 1 98.5 227 LEU A CA 1
ATOM 1650 C C . LEU A 1 227 ? -14.898 -12.953 0.102 1 98.5 227 LEU A C 1
ATOM 1652 O O . LEU A 1 227 ? -13.922 -12.422 -0.432 1 98.5 227 LEU A O 1
ATOM 1656 N N . GLU A 1 228 ? -15.75 -12.289 0.819 1 98.38 228 GLU A N 1
ATOM 1657 C CA . GLU A 1 228 ? -15.516 -10.875 1.099 1 98.38 228 GLU A CA 1
ATOM 1658 C C . GLU A 1 228 ? -14.273 -10.688 1.965 1 98.38 228 GLU A C 1
ATOM 1660 O O . GLU A 1 228 ? -13.484 -9.773 1.729 1 98.38 228 GLU A O 1
ATOM 1665 N N . ALA A 1 229 ? -14.125 -11.539 2.938 1 98.62 229 ALA A N 1
ATOM 1666 C CA . ALA A 1 229 ? -12.945 -11.492 3.795 1 98.62 229 ALA A CA 1
ATOM 1667 C C . ALA A 1 229 ? -11.68 -11.789 3 1 98.62 229 ALA A C 1
ATOM 1669 O O . ALA A 1 229 ? -10.641 -11.156 3.221 1 98.62 229 ALA A O 1
ATOM 1670 N N . LEU A 1 230 ? -11.781 -12.766 2.107 1 98.81 230 LEU A N 1
ATOM 1671 C CA . LEU A 1 230 ? -10.648 -13.047 1.233 1 98.81 230 LEU A CA 1
ATOM 1672 C C . LEU A 1 230 ? -10.312 -11.844 0.363 1 98.81 230 LEU A C 1
ATOM 1674 O O . LEU A 1 230 ? -9.141 -11.5 0.189 1 98.81 230 LEU A O 1
ATOM 1678 N N . GLY A 1 231 ? -11.367 -11.266 -0.191 1 98.88 231 GLY A N 1
ATOM 1679 C CA . GLY A 1 231 ? -11.172 -10.078 -1.005 1 98.88 231 GLY A CA 1
ATOM 1680 C C . GLY A 1 231 ? -10.469 -8.953 -0.261 1 98.88 231 GLY A C 1
ATOM 1681 O O . GLY A 1 231 ? -9.555 -8.328 -0.796 1 98.88 231 GLY A O 1
ATOM 1682 N N . ASP A 1 232 ? -10.898 -8.734 0.983 1 98.81 232 ASP A N 1
ATOM 1683 C CA . ASP A 1 232 ? -10.273 -7.691 1.791 1 98.81 232 ASP A CA 1
ATOM 1684 C C . ASP A 1 232 ? -8.805 -8.023 2.064 1 98.81 232 ASP A C 1
ATOM 1686 O O . ASP A 1 232 ? -7.949 -7.137 2.045 1 98.81 232 ASP A O 1
ATOM 1690 N N . ALA A 1 233 ? -8.516 -9.281 2.344 1 98.88 233 ALA A N 1
ATOM 1691 C CA . ALA A 1 233 ? -7.137 -9.727 2.543 1 98.88 233 ALA A CA 1
ATOM 1692 C C . ALA A 1 233 ? -6.289 -9.461 1.302 1 98.88 233 ALA A C 1
ATOM 1694 O O . ALA A 1 233 ? -5.133 -9.047 1.408 1 98.88 233 ALA A O 1
ATOM 1695 N N . MET A 1 234 ? -6.867 -9.68 0.15 1 98.94 234 MET A N 1
ATOM 1696 C CA . MET A 1 234 ? -6.168 -9.438 -1.107 1 98.94 234 MET A CA 1
ATOM 1697 C C . MET A 1 234 ? -5.863 -7.949 -1.28 1 98.94 234 MET A C 1
ATOM 1699 O O . MET A 1 234 ? -4.762 -7.582 -1.696 1 98.94 234 MET A O 1
ATOM 1703 N N . ASN A 1 235 ? -6.848 -7.137 -0.973 1 98.81 235 ASN A N 1
ATOM 1704 C CA . ASN A 1 235 ? -6.637 -5.695 -1.062 1 98.81 235 ASN A CA 1
ATOM 1705 C C . ASN A 1 235 ? -5.527 -5.23 -0.124 1 98.81 235 ASN A C 1
ATOM 1707 O O . ASN A 1 235 ? -4.68 -4.422 -0.512 1 98.81 235 ASN A O 1
ATOM 1711 N N . VAL A 1 236 ? -5.547 -5.703 1.09 1 98.88 236 VAL A N 1
ATOM 1712 C CA . VAL A 1 236 ? -4.523 -5.363 2.072 1 98.88 236 VAL A CA 1
ATOM 1713 C C . VAL A 1 236 ? -3.158 -5.844 1.585 1 98.88 236 VAL A C 1
ATOM 1715 O O . VAL A 1 236 ? -2.168 -5.113 1.668 1 98.88 236 VAL A O 1
ATOM 1718 N N . ASN A 1 237 ? -3.135 -7.066 1.101 1 98.88 237 ASN A N 1
ATOM 1719 C CA . ASN A 1 237 ? -1.87 -7.609 0.616 1 98.88 237 ASN A CA 1
ATOM 1720 C C . ASN A 1 237 ? -1.309 -6.781 -0.536 1 98.88 237 ASN A C 1
ATOM 1722 O O . ASN A 1 237 ? -0.092 -6.637 -0.667 1 98.88 237 ASN A O 1
ATOM 1726 N N . GLN A 1 238 ? -2.145 -6.254 -1.438 1 98.81 238 GLN A N 1
ATOM 1727 C CA . GLN A 1 238 ? -1.674 -5.371 -2.496 1 98.81 238 GLN A CA 1
ATOM 1728 C C . GLN A 1 238 ? -0.939 -4.164 -1.919 1 98.81 238 GLN A C 1
ATOM 1730 O O . GLN A 1 238 ? 0.119 -3.777 -2.42 1 98.81 238 GLN A O 1
ATOM 1735 N N . GLY A 1 239 ? -1.553 -3.602 -0.908 1 98.75 239 GLY A N 1
ATOM 1736 C CA . GLY A 1 239 ? -0.895 -2.486 -0.248 1 98.75 239 GLY A CA 1
ATOM 1737 C C . GLY A 1 239 ? 0.448 -2.855 0.353 1 98.75 239 GLY A C 1
ATOM 1738 O O . GLY A 1 239 ? 1.412 -2.094 0.25 1 98.75 239 GLY A O 1
ATOM 1739 N N . LEU A 1 240 ? 0.506 -3.994 0.978 1 98.81 240 LEU A N 1
ATOM 1740 C CA . LEU A 1 240 ? 1.746 -4.457 1.59 1 98.81 240 LEU A CA 1
ATOM 1741 C C . LEU A 1 240 ? 2.805 -4.734 0.528 1 98.81 240 LEU A C 1
ATOM 1743 O O . LEU A 1 240 ? 3.988 -4.453 0.735 1 98.81 240 LEU A O 1
ATOM 1747 N N . LEU A 1 241 ? 2.375 -5.285 -0.604 1 98.25 241 LEU A N 1
ATOM 1748 C CA . LEU A 1 241 ? 3.311 -5.516 -1.699 1 98.25 241 LEU A CA 1
ATOM 1749 C C . LEU A 1 241 ? 3.846 -4.195 -2.244 1 98.25 241 LEU A C 1
ATOM 1751 O O . LEU A 1 241 ? 5.023 -4.098 -2.592 1 98.25 241 LEU A O 1
ATOM 1755 N N . ALA A 1 242 ? 2.994 -3.221 -2.32 1 98.06 242 ALA A N 1
ATOM 1756 C CA . ALA A 1 242 ? 3.441 -1.888 -2.715 1 98.06 242 ALA A CA 1
ATOM 1757 C C . ALA A 1 242 ? 4.441 -1.324 -1.709 1 98.06 242 ALA A C 1
ATOM 1759 O O . ALA A 1 242 ? 5.41 -0.667 -2.092 1 98.06 242 ALA A O 1
ATOM 1760 N N . ALA A 1 243 ? 4.18 -1.57 -0.429 1 98.5 243 ALA A N 1
ATOM 1761 C CA . ALA A 1 243 ? 5.098 -1.134 0.621 1 98.5 243 ALA A CA 1
ATOM 1762 C C . ALA A 1 243 ? 6.469 -1.782 0.455 1 98.5 243 ALA A C 1
ATOM 1764 O O . ALA A 1 243 ? 7.492 -1.185 0.799 1 98.5 243 ALA A O 1
ATOM 1765 N N . LEU A 1 244 ? 6.453 -2.949 -0.128 1 97.88 244 LEU A N 1
ATOM 1766 C CA . LEU A 1 244 ? 7.707 -3.652 -0.373 1 97.88 244 LEU A CA 1
ATOM 1767 C C . LEU A 1 244 ? 8.391 -3.123 -1.627 1 97.88 244 LEU A C 1
ATOM 1769 O O . LEU A 1 244 ? 9.523 -3.514 -1.937 1 97.88 244 LEU A O 1
ATOM 1773 N N . GLY A 1 245 ? 7.707 -2.293 -2.385 1 96.12 245 GLY A N 1
ATOM 1774 C CA . GLY A 1 245 ? 8.273 -1.738 -3.605 1 96.12 245 GLY A CA 1
ATOM 1775 C C . GLY A 1 245 ? 8.062 -2.629 -4.816 1 96.12 245 GLY A C 1
ATOM 1776 O O . GLY A 1 245 ? 8.828 -2.557 -5.781 1 96.12 245 GLY A O 1
ATOM 1777 N N . LEU A 1 246 ? 7.023 -3.432 -4.77 1 95.25 246 LEU A N 1
ATOM 1778 C CA . LEU A 1 246 ? 6.883 -4.461 -5.793 1 95.25 246 LEU A CA 1
ATOM 1779 C C . LEU A 1 246 ? 5.816 -4.074 -6.809 1 95.25 246 LEU A C 1
ATOM 1781 O O . LEU A 1 246 ? 5.605 -4.785 -7.797 1 95.25 246 LEU A O 1
ATOM 1785 N N . SER A 1 247 ? 5.164 -2.998 -6.605 1 95.44 247 SER A N 1
ATOM 1786 C CA . SER A 1 247 ? 4.125 -2.553 -7.531 1 95.44 247 SER A CA 1
ATOM 1787 C C . SER A 1 247 ? 4.648 -1.459 -8.461 1 95.44 247 SER A C 1
ATOM 1789 O O . SER A 1 247 ? 5.836 -1.133 -8.438 1 95.44 247 SER A O 1
ATOM 1791 N N . SER A 1 248 ? 3.873 -1.03 -9.375 1 94.69 248 SER A N 1
ATOM 1792 C CA . SER A 1 248 ? 4.184 -0.033 -10.398 1 94.69 248 SER A CA 1
ATOM 1793 C C . SER A 1 248 ? 2.914 0.617 -10.938 1 94.69 248 SER A C 1
ATOM 1795 O O . SER A 1 248 ? 1.807 0.143 -10.672 1 94.69 248 SER A O 1
ATOM 1797 N N . PRO A 1 249 ? 3.111 1.68 -11.695 1 94.94 249 PRO A N 1
ATOM 1798 C CA . PRO A 1 249 ? 1.931 2.398 -12.18 1 94.94 249 PRO A CA 1
ATOM 1799 C C . PRO A 1 249 ? 0.998 1.513 -13.008 1 94.94 249 PRO A C 1
ATOM 1801 O O . PRO A 1 249 ? -0.209 1.478 -12.758 1 94.94 249 PRO A O 1
ATOM 1804 N N . PRO A 1 250 ? 1.511 0.713 -13.953 1 95.12 250 PRO A N 1
ATOM 1805 C CA . PRO A 1 250 ? 0.592 -0.129 -14.727 1 95.12 250 PRO A CA 1
ATOM 1806 C C . PRO A 1 250 ? -0.101 -1.185 -13.867 1 95.12 250 PRO A C 1
ATOM 1808 O O . PRO A 1 250 ? -1.268 -1.51 -14.102 1 95.12 250 PRO A O 1
ATOM 1811 N N . LEU A 1 251 ? 0.57 -1.747 -12.898 1 95.81 251 LEU A N 1
ATOM 1812 C CA . LEU A 1 251 ? -0.03 -2.727 -12 1 95.81 251 LEU A CA 1
ATOM 1813 C C . LEU A 1 251 ? -1.118 -2.084 -11.148 1 95.81 251 LEU A C 1
ATOM 1815 O O . LEU A 1 251 ? -2.219 -2.627 -11.023 1 95.81 251 LEU A O 1
ATOM 1819 N N . GLU A 1 252 ? -0.786 -0.881 -10.578 1 97.31 252 GLU A N 1
ATOM 1820 C CA . GLU A 1 252 ? -1.76 -0.17 -9.758 1 97.31 252 GLU A CA 1
ATOM 1821 C C . GLU A 1 252 ? -3 0.2 -10.562 1 97.31 252 GLU A C 1
ATOM 1823 O O . GLU A 1 252 ? -4.125 0.058 -10.086 1 97.31 252 GLU A O 1
ATOM 1828 N N . GLU A 1 253 ? -2.736 0.672 -11.711 1 96.75 253 GLU A N 1
ATOM 1829 C CA . GLU A 1 253 ? -3.855 1.034 -12.57 1 96.75 253 GLU A CA 1
ATOM 1830 C C . GLU A 1 253 ? -4.789 -0.153 -12.797 1 96.75 253 GLU A C 1
ATOM 1832 O O . GLU A 1 253 ? -6.012 -0.009 -12.727 1 96.75 253 GLU A O 1
ATOM 1837 N N . MET A 1 254 ? -4.242 -1.258 -13.094 1 97.56 254 MET A N 1
ATOM 1838 C CA . MET A 1 254 ? -5.055 -2.445 -13.352 1 97.56 254 MET A CA 1
ATOM 1839 C C . MET A 1 254 ? -5.773 -2.902 -12.086 1 97.56 254 MET A C 1
ATOM 1841 O O . MET A 1 254 ? -6.922 -3.34 -12.141 1 97.56 254 MET A O 1
ATOM 1845 N N . VAL A 1 255 ? -5.109 -2.838 -10.922 1 98.56 255 VAL A N 1
ATOM 1846 C CA . VAL A 1 255 ? -5.723 -3.201 -9.648 1 98.56 255 VAL A CA 1
ATOM 1847 C C . VAL A 1 255 ? -6.969 -2.354 -9.414 1 98.56 255 VAL A C 1
ATOM 1849 O O . VAL A 1 255 ? -8.047 -2.887 -9.125 1 98.56 255 VAL A O 1
ATOM 1852 N N . TYR A 1 256 ? -6.82 -1.056 -9.57 1 97.81 256 TYR A N 1
ATOM 1853 C CA . TYR A 1 256 ? -7.949 -0.167 -9.328 1 97.81 256 TYR A CA 1
ATOM 1854 C C . TYR A 1 256 ? -9.039 -0.375 -10.367 1 97.81 256 TYR A C 1
ATOM 1856 O O . TYR A 1 256 ? -10.234 -0.257 -10.07 1 97.81 256 TYR A O 1
ATOM 1864 N N . ARG A 1 257 ? -8.672 -0.656 -11.578 1 97.75 257 ARG A N 1
ATOM 1865 C CA . ARG A 1 257 ? -9.648 -0.935 -12.625 1 97.75 257 ARG A CA 1
ATOM 1866 C C . ARG A 1 257 ? -10.492 -2.158 -12.281 1 97.75 257 ARG A C 1
ATOM 1868 O O . ARG A 1 257 ? -11.711 -2.135 -12.422 1 97.75 257 ARG A O 1
ATOM 1875 N N . LEU A 1 258 ? -9.852 -3.221 -11.852 1 98.69 258 LEU A N 1
ATOM 1876 C CA . LEU A 1 258 ? -10.578 -4.43 -11.477 1 98.69 258 LEU A CA 1
ATOM 1877 C C . LEU A 1 258 ? -11.516 -4.16 -10.297 1 98.69 258 LEU A C 1
ATOM 1879 O O . LEU A 1 258 ? -12.648 -4.648 -10.273 1 98.69 258 LEU A O 1
ATOM 1883 N N . ARG A 1 259 ? -11.031 -3.416 -9.344 1 98.25 259 ARG A N 1
ATOM 1884 C CA . ARG A 1 259 ? -11.875 -3.076 -8.195 1 98.25 259 ARG A CA 1
ATOM 1885 C C . ARG A 1 259 ? -13.094 -2.268 -8.633 1 98.25 259 ARG A C 1
ATOM 1887 O O . ARG A 1 259 ? -14.195 -2.492 -8.141 1 98.25 259 ARG A O 1
ATOM 1894 N N . GLU A 1 260 ? -12.875 -1.362 -9.539 1 97 260 GLU A N 1
ATOM 1895 C CA . GLU A 1 260 ? -13.969 -0.548 -10.062 1 97 260 GLU A CA 1
ATOM 1896 C C . GLU A 1 260 ? -15 -1.408 -10.789 1 97 260 GLU A C 1
ATOM 1898 O O . GLU A 1 260 ? -16.188 -1.078 -10.805 1 97 260 GLU A O 1
ATOM 1903 N N . LEU A 1 261 ? -14.555 -2.461 -11.352 1 98.12 261 LEU A N 1
ATOM 1904 C CA . LEU A 1 261 ? -15.438 -3.354 -12.094 1 98.12 261 LEU A CA 1
ATOM 1905 C C . LEU A 1 261 ? -16.141 -4.332 -11.156 1 98.12 261 LEU A C 1
ATOM 1907 O O . LEU A 1 261 ? -16.875 -5.207 -11.609 1 98.12 261 LEU A O 1
ATOM 1911 N N . GLY A 1 262 ? -15.812 -4.266 -9.867 1 98.06 262 GLY A N 1
ATOM 1912 C CA . GLY A 1 262 ? -16.594 -5.023 -8.906 1 98.06 262 GLY A CA 1
ATOM 1913 C C . GLY A 1 262 ? -15.812 -6.145 -8.25 1 98.06 262 GLY A C 1
ATOM 1914 O O . GLY A 1 262 ? -16.391 -7.012 -7.59 1 98.06 262 GLY A O 1
ATOM 1915 N N . ALA A 1 263 ? -14.531 -6.18 -8.414 1 98.81 263 ALA A N 1
ATOM 1916 C CA . ALA A 1 263 ? -13.742 -7.203 -7.723 1 98.81 263 ALA A CA 1
ATOM 1917 C C . ALA A 1 263 ? -13.859 -7.059 -6.211 1 98.81 263 ALA A C 1
ATOM 1919 O O . ALA A 1 263 ? -13.812 -5.949 -5.68 1 98.81 263 ALA A O 1
ATOM 1920 N N . LEU A 1 264 ? -14.016 -8.164 -5.496 1 98.69 264 LEU A N 1
ATOM 1921 C CA . LEU A 1 264 ? -13.984 -8.148 -4.035 1 98.69 264 LEU A CA 1
ATOM 1922 C C . LEU A 1 264 ? -12.594 -7.77 -3.527 1 98.69 264 LEU A C 1
ATOM 1924 O O . LEU A 1 264 ? -12.461 -7.18 -2.453 1 98.69 264 LEU A O 1
ATOM 1928 N N . GLY A 1 265 ? -11.586 -8.125 -4.223 1 98.75 265 GLY A N 1
ATOM 1929 C CA . GLY A 1 265 ? -10.18 -7.801 -4.035 1 98.75 265 GLY A CA 1
ATOM 1930 C C . GLY A 1 265 ? -9.367 -7.949 -5.305 1 98.75 265 GLY A C 1
ATOM 1931 O O . GLY A 1 265 ? -9.734 -8.703 -6.207 1 98.75 265 GLY A O 1
ATOM 1932 N N . ALA A 1 266 ? -8.289 -7.223 -5.41 1 98.88 266 ALA A N 1
ATOM 1933 C CA . ALA A 1 266 ? -7.402 -7.297 -6.562 1 98.88 266 ALA A CA 1
ATOM 1934 C C . ALA A 1 266 ? -5.953 -7.039 -6.16 1 98.88 266 ALA A C 1
ATOM 1936 O O . ALA A 1 266 ? -5.688 -6.215 -5.281 1 98.88 266 ALA A O 1
ATOM 1937 N N . LYS A 1 267 ? -5.062 -7.664 -6.789 1 98.5 267 LYS A N 1
ATOM 1938 C CA . LYS A 1 267 ? -3.643 -7.488 -6.492 1 98.5 267 LYS A CA 1
ATOM 1939 C C . LYS A 1 267 ? -2.773 -8.094 -7.59 1 98.5 267 LYS A C 1
ATOM 1941 O O . LYS A 1 267 ? -3.244 -8.914 -8.383 1 98.5 267 LYS A O 1
ATOM 1946 N N . LEU A 1 268 ? -1.597 -7.668 -7.562 1 96.75 268 LEU A N 1
ATOM 1947 C CA . LEU A 1 268 ? -0.647 -8.312 -8.461 1 96.75 268 LEU A CA 1
ATOM 1948 C C . LEU A 1 268 ? -0.336 -9.727 -8.008 1 96.75 268 LEU A C 1
ATOM 1950 O O . LEU A 1 268 ? -0.524 -10.062 -6.836 1 96.75 268 LEU A O 1
ATOM 1954 N N . THR A 1 269 ? 0.053 -10.586 -8.836 1 95.38 269 THR A N 1
ATOM 1955 C CA . THR A 1 269 ? 0.567 -11.922 -8.562 1 95.38 269 THR A CA 1
ATOM 1956 C C . THR A 1 269 ? 1.907 -12.141 -9.258 1 95.38 269 THR A C 1
ATOM 1958 O O . THR A 1 269 ? 2.113 -11.672 -10.383 1 95.38 269 THR A O 1
ATOM 1961 N N . GLY A 1 270 ? 2.785 -12.812 -8.539 1 90.12 270 GLY A N 1
ATOM 1962 C CA . GLY A 1 270 ? 4.125 -13.008 -9.07 1 90.12 270 GLY A CA 1
ATOM 1963 C C . GLY A 1 270 ? 5.129 -12 -8.547 1 90.12 270 GLY A C 1
ATOM 1964 O O . GLY A 1 270 ? 5.004 -11.516 -7.418 1 90.12 270 GLY A O 1
ATOM 1965 N N . ALA A 1 271 ? 6.125 -11.742 -9.336 1 82.62 271 ALA A N 1
ATOM 1966 C CA . ALA A 1 271 ? 7.277 -10.977 -8.875 1 82.62 271 ALA A CA 1
ATOM 1967 C C . ALA A 1 271 ? 6.965 -9.484 -8.836 1 82.62 271 ALA A C 1
ATOM 1969 O O . ALA A 1 271 ? 7.613 -8.727 -8.109 1 82.62 271 ALA A O 1
ATOM 1970 N N . GLY A 1 272 ? 6.008 -9.047 -9.578 1 87.25 272 GLY A N 1
ATOM 1971 C CA . GLY A 1 272 ? 5.734 -7.621 -9.672 1 87.25 272 GLY A CA 1
ATOM 1972 C C . GLY A 1 272 ? 6.75 -6.875 -10.516 1 87.25 272 GLY A C 1
ATOM 1973 O O . GLY A 1 272 ? 7.273 -7.414 -11.492 1 87.25 272 GLY A O 1
ATOM 1974 N N . GLY A 1 273 ? 6.934 -5.566 -10.125 1 86.62 273 GLY A N 1
ATOM 1975 C CA . GLY A 1 273 ? 7.824 -4.723 -10.906 1 86.62 273 GLY A CA 1
ATOM 1976 C C . GLY A 1 273 ? 7.102 -3.895 -11.953 1 86.62 273 GLY A C 1
ATOM 1977 O O . GLY A 1 273 ? 6.055 -3.305 -11.672 1 86.62 273 GLY A O 1
ATOM 1978 N N . ASP A 1 274 ? 7.66 -3.791 -13.109 1 82.69 274 ASP A N 1
ATOM 1979 C CA . ASP A 1 274 ? 7.164 -2.857 -14.117 1 82.69 274 ASP A CA 1
ATOM 1980 C C . ASP A 1 274 ? 5.965 -3.438 -14.859 1 82.69 274 ASP A C 1
ATOM 1982 O O . ASP A 1 274 ? 5.352 -2.76 -15.688 1 82.69 274 ASP A O 1
ATOM 1986 N N . GLY A 1 275 ? 5.66 -4.648 -14.508 1 82.06 275 GLY A N 1
ATOM 1987 C CA . GLY A 1 275 ? 4.531 -5.309 -15.148 1 82.06 275 GLY A CA 1
ATOM 1988 C C . GLY A 1 275 ? 4.398 -6.77 -14.766 1 82.06 275 GLY A C 1
ATOM 1989 O O . GLY A 1 275 ? 5.219 -7.297 -14.016 1 82.06 275 GLY A O 1
ATOM 1990 N N . GLY A 1 276 ? 3.271 -7.352 -15.219 1 89.62 276 GLY A N 1
ATOM 1991 C CA . GLY A 1 276 ? 2.945 -8.742 -14.93 1 89.62 276 GLY A CA 1
ATOM 1992 C C . GLY A 1 276 ? 1.453 -9.008 -14.898 1 89.62 276 GLY A C 1
ATOM 1993 O O . GLY A 1 276 ? 0.707 -8.484 -15.727 1 89.62 276 GLY A O 1
ATOM 1994 N N . ALA A 1 277 ? 1.156 -9.875 -14.016 1 94.06 277 ALA A N 1
ATOM 1995 C CA . ALA A 1 277 ? -0.249 -10.266 -13.938 1 94.06 277 ALA A CA 1
ATOM 1996 C C . ALA A 1 277 ? -0.921 -9.648 -12.719 1 94.06 277 ALA A C 1
ATOM 1998 O O . ALA A 1 277 ? -0.297 -9.508 -11.664 1 94.06 277 ALA A O 1
ATOM 1999 N N . VAL A 1 278 ? -2.131 -9.219 -12.906 1 97.38 278 VAL A N 1
ATOM 2000 C CA . VAL A 1 278 ? -3.018 -8.75 -11.852 1 97.38 278 VAL A CA 1
ATOM 2001 C C . VAL A 1 278 ? -4.273 -9.617 -11.805 1 97.38 278 VAL A C 1
ATOM 2003 O O . VAL A 1 278 ? -4.855 -9.938 -12.844 1 97.38 278 VAL A O 1
ATOM 2006 N N . ILE A 1 279 ? -4.633 -10.016 -10.602 1 98.56 279 ILE A N 1
ATOM 2007 C CA . ILE A 1 279 ? -5.801 -10.875 -10.461 1 98.56 279 ILE A CA 1
ATOM 2008 C C . ILE A 1 279 ? -6.891 -10.141 -9.68 1 98.56 279 ILE A C 1
ATOM 2010 O O . ILE A 1 279 ? -6.594 -9.352 -8.781 1 98.56 279 ILE A O 1
ATOM 2014 N N . GLY A 1 280 ? -8.117 -10.359 -10.031 1 98.88 280 GLY A N 1
ATOM 2015 C CA . GLY A 1 280 ? -9.297 -9.898 -9.305 1 98.88 280 GLY A CA 1
ATOM 2016 C C . GLY A 1 280 ? -10.234 -11.031 -8.922 1 98.88 280 GLY A C 1
ATOM 2017 O O . GLY A 1 280 ? -10.484 -11.938 -9.719 1 98.88 280 GLY A O 1
ATOM 2018 N N . LEU A 1 281 ? -10.688 -11.031 -7.699 1 98.88 281 LEU A N 1
ATOM 2019 C CA . LEU A 1 281 ? -11.672 -11.984 -7.195 1 98.88 281 LEU A CA 1
ATOM 2020 C C . LEU A 1 281 ? -13.094 -11.523 -7.52 1 98.88 281 LEU A C 1
ATOM 2022 O O . LEU A 1 281 ? -13.531 -10.477 -7.039 1 98.88 281 LEU A O 1
ATOM 2026 N N . PHE A 1 282 ? -13.781 -12.289 -8.344 1 98.69 282 PHE A N 1
ATOM 2027 C CA . PHE A 1 282 ? -15.133 -11.922 -8.758 1 98.69 282 PHE A CA 1
ATOM 2028 C C . PHE A 1 282 ? -16.109 -13.055 -8.469 1 98.69 282 PHE A C 1
ATOM 2030 O O . PHE A 1 282 ? -15.781 -14.227 -8.641 1 98.69 282 PHE A O 1
ATOM 2037 N N . LEU A 1 283 ? -17.281 -12.672 -8.094 1 97.69 283 LEU A N 1
ATOM 2038 C CA . LEU A 1 283 ? -18.359 -13.664 -7.977 1 97.69 283 LEU A CA 1
ATOM 2039 C C . LEU A 1 283 ? -18.828 -14.109 -9.352 1 97.69 283 LEU A C 1
ATOM 2041 O O . LEU A 1 283 ? -19.141 -15.289 -9.555 1 97.69 283 LEU A O 1
ATOM 2045 N N . GLU A 1 284 ? -18.875 -13.156 -10.305 1 97 284 GLU A N 1
ATOM 2046 C CA . GLU A 1 284 ? -19.266 -13.398 -11.695 1 97 284 GLU A CA 1
ATOM 2047 C C . GLU A 1 284 ? -18.203 -12.875 -12.656 1 97 284 GLU A C 1
ATOM 2049 O O . GLU A 1 284 ? -18.312 -11.766 -13.18 1 97 284 GLU A O 1
ATOM 2054 N N . PRO A 1 285 ? -17.297 -13.742 -13.078 1 97.5 285 PRO A N 1
ATOM 2055 C CA . PRO A 1 285 ? -16.141 -13.266 -13.836 1 97.5 285 PRO A CA 1
ATOM 2056 C C . PRO A 1 285 ? -16.453 -13.039 -15.312 1 97.5 285 PRO A C 1
ATOM 2058 O O . PRO A 1 285 ? -15.789 -12.227 -15.969 1 97.5 285 PRO A O 1
ATOM 2061 N N . LYS A 1 286 ? -17.406 -13.656 -15.898 1 97.12 286 LYS A N 1
ATOM 2062 C CA . LYS A 1 286 ? -17.625 -13.703 -17.344 1 97.12 286 LYS A CA 1
ATOM 2063 C C . LYS A 1 286 ? -17.906 -12.312 -17.891 1 97.12 286 LYS A C 1
ATOM 2065 O O . LYS A 1 286 ? -17.297 -11.883 -18.875 1 97.12 286 LYS A O 1
ATOM 2070 N N . PRO A 1 287 ? -18.859 -11.594 -17.281 1 98.06 287 PRO A N 1
ATOM 2071 C CA . PRO A 1 287 ? -19.125 -10.25 -17.812 1 98.06 287 PRO A CA 1
ATOM 2072 C C . PRO A 1 287 ? -17.891 -9.344 -17.75 1 98.06 287 PRO A C 1
ATOM 2074 O O . PRO A 1 287 ? -17.719 -8.469 -18.594 1 98.06 287 PRO A O 1
ATOM 2077 N N . VAL A 1 288 ? -17.109 -9.539 -16.766 1 98.25 288 VAL A N 1
ATOM 2078 C CA . VAL A 1 288 ? -15.914 -8.719 -16.578 1 98.25 288 VAL A CA 1
ATOM 2079 C C . VAL A 1 288 ? -14.891 -9.031 -17.656 1 98.25 288 VAL A C 1
ATOM 2081 O O . VAL A 1 288 ? -14.305 -8.117 -18.25 1 98.25 288 VAL A O 1
ATOM 2084 N N . VAL A 1 289 ? -14.703 -10.25 -17.969 1 98.19 289 VAL A N 1
ATOM 2085 C CA . VAL A 1 289 ? -13.773 -10.664 -19.016 1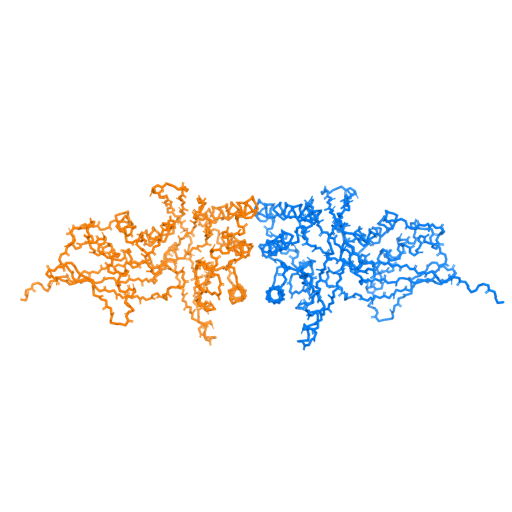 98.19 289 VAL A CA 1
ATOM 2086 C C . VAL A 1 289 ? -14.203 -10.086 -20.359 1 98.19 289 VAL A C 1
ATOM 2088 O O . VAL A 1 289 ? -13.375 -9.594 -21.125 1 98.19 289 VAL A O 1
ATOM 2091 N N . THR A 1 290 ? -15.461 -10.148 -20.562 1 98.19 290 THR A N 1
ATOM 2092 C CA . THR A 1 290 ? -15.992 -9.602 -21.812 1 98.19 290 THR A CA 1
ATOM 2093 C C . THR A 1 290 ? -15.703 -8.109 -21.922 1 98.19 290 THR A C 1
ATOM 2095 O O . THR A 1 290 ? -15.242 -7.629 -22.953 1 98.19 290 THR A O 1
ATOM 2098 N N . LYS A 1 291 ? -15.969 -7.426 -20.891 1 98.19 291 LYS A N 1
ATOM 2099 C CA . LYS A 1 291 ? -15.758 -5.98 -20.859 1 98.19 291 LYS A CA 1
ATOM 2100 C C . LYS A 1 291 ? -14.281 -5.641 -21.047 1 98.19 291 LYS A C 1
ATOM 2102 O O . LYS A 1 291 ? -13.938 -4.754 -21.828 1 98.19 291 LYS A O 1
ATOM 2107 N N . LEU A 1 292 ? -13.445 -6.301 -20.359 1 98.12 292 LEU A N 1
ATOM 2108 C CA . LEU A 1 292 ? -12.008 -6.055 -20.438 1 98.12 292 LEU A CA 1
ATOM 2109 C C . LEU A 1 292 ? -11.469 -6.371 -21.828 1 98.12 292 LEU A C 1
ATOM 2111 O O . LEU A 1 292 ? -10.633 -5.637 -22.359 1 98.12 292 LEU A O 1
ATOM 2115 N N . THR A 1 293 ? -11.961 -7.422 -22.359 1 97.31 293 THR A N 1
ATOM 2116 C CA . THR A 1 293 ? -11.539 -7.805 -23.703 1 97.31 293 THR A CA 1
ATOM 2117 C C . THR A 1 293 ? -11.938 -6.734 -24.719 1 97.31 293 THR A C 1
ATOM 2119 O O . THR A 1 293 ? -11.156 -6.398 -25.609 1 97.31 293 THR A O 1
ATOM 2122 N N . ARG A 1 294 ? -13.07 -6.195 -24.531 1 97.44 294 ARG A N 1
ATOM 2123 C CA . ARG A 1 294 ? -13.539 -5.129 -25.422 1 97.44 294 ARG A CA 1
ATOM 2124 C C . ARG A 1 294 ? -12.664 -3.887 -25.297 1 97.44 294 ARG A C 1
ATOM 2126 O O . ARG A 1 294 ? -12.5 -3.137 -26.25 1 97.44 294 ARG A O 1
ATOM 2133 N N . MET A 1 295 ? -12.109 -3.75 -24.188 1 95.88 295 MET A N 1
ATOM 2134 C CA . MET A 1 295 ? -11.25 -2.602 -23.922 1 95.88 295 MET A CA 1
ATOM 2135 C C . MET A 1 295 ? -9.82 -2.877 -24.375 1 95.88 295 MET A C 1
ATOM 2137 O O . MET A 1 295 ? -8.938 -2.043 -24.188 1 95.88 295 MET A O 1
ATOM 2141 N N . GLY A 1 296 ? -9.562 -4.094 -24.812 1 95.69 296 GLY A N 1
ATOM 2142 C CA . GLY A 1 296 ? -8.25 -4.445 -25.344 1 95.69 296 GLY A CA 1
ATOM 2143 C C . GLY A 1 296 ? -7.316 -5.004 -24.281 1 95.69 296 GLY A C 1
ATOM 2144 O O . GLY A 1 296 ? -6.105 -5.086 -24.5 1 95.69 296 GLY A O 1
ATOM 2145 N N . VAL A 1 297 ? -7.852 -5.352 -23.188 1 95.44 297 VAL A N 1
ATOM 2146 C CA . VAL A 1 297 ? -7.035 -5.906 -22.109 1 95.44 297 VAL A CA 1
ATOM 2147 C C . VAL A 1 297 ? -6.926 -7.418 -22.266 1 95.44 297 VAL A C 1
ATOM 2149 O O . VAL A 1 297 ? -7.938 -8.109 -22.406 1 95.44 297 VAL A O 1
ATOM 2152 N N . ARG A 1 298 ? -5.707 -7.984 -22.312 1 93.94 298 ARG A N 1
ATOM 2153 C CA . ARG A 1 298 ? -5.516 -9.43 -22.297 1 93.94 298 ARG A CA 1
ATOM 2154 C C . ARG A 1 298 ? -5.902 -10.023 -20.953 1 93.94 298 ARG A C 1
ATOM 2156 O O . ARG A 1 298 ? -5.328 -9.664 -19.922 1 93.94 298 ARG A O 1
ATOM 2163 N N . CYS A 1 299 ? -6.953 -10.93 -21 1 96.06 299 CYS A N 1
ATOM 2164 C CA . CYS A 1 299 ? -7.43 -11.453 -19.719 1 96.06 299 CYS A CA 1
ATOM 2165 C C . CYS A 1 299 ? -8.18 -12.766 -19.922 1 96.06 299 CYS A C 1
ATOM 2167 O O . CYS A 1 299 ? -8.516 -13.125 -21.047 1 96.06 299 CYS A O 1
ATOM 2169 N N . PHE A 1 300 ? -8.344 -13.531 -18.891 1 96.25 300 PHE A N 1
ATOM 2170 C CA . PHE A 1 300 ? -9.164 -14.734 -18.828 1 96.25 300 PHE A CA 1
ATOM 2171 C C . PHE A 1 300 ? -9.609 -15.016 -17.406 1 96.25 300 PHE A C 1
ATOM 2173 O O . PHE A 1 300 ? -9.117 -14.406 -16.453 1 96.25 300 PHE A O 1
ATOM 2180 N N . SER A 1 301 ? -10.586 -15.859 -17.25 1 97.38 301 SER A N 1
ATOM 2181 C CA . SER A 1 301 ? -11.039 -16.25 -15.914 1 97.38 301 SER A CA 1
ATOM 2182 C C . SER A 1 301 ? -10.672 -17.688 -15.594 1 97.38 301 SER A C 1
ATOM 2184 O O . SER A 1 301 ? -10.414 -18.484 -16.5 1 97.38 301 SER A O 1
ATOM 2186 N N . SER A 1 302 ? -10.547 -18 -14.336 1 97.25 302 SER A N 1
ATOM 2187 C CA . SER A 1 302 ? -10.273 -19.359 -13.859 1 97.25 302 SER A CA 1
ATOM 2188 C C . SER A 1 302 ? -10.898 -19.594 -12.492 1 97.25 302 SER A C 1
ATOM 2190 O O . SER A 1 302 ? -10.906 -18.703 -11.641 1 97.25 302 SER A O 1
ATOM 2192 N N . GLN A 1 303 ? -11.414 -20.781 -12.32 1 97.69 303 GLN A N 1
ATOM 2193 C CA . GLN A 1 303 ? -11.867 -21.203 -11 1 97.69 303 GLN A CA 1
ATOM 2194 C C . GLN A 1 303 ? -10.75 -21.906 -10.227 1 97.69 303 GLN A C 1
ATOM 2196 O O . GLN A 1 303 ? -10.227 -22.922 -10.688 1 97.69 303 GLN A O 1
ATOM 2201 N N . LEU A 1 304 ? -10.469 -21.422 -9.07 1 97.94 304 LEU A N 1
ATOM 2202 C CA . LEU A 1 304 ? -9.328 -21.938 -8.32 1 97.94 304 LEU A CA 1
ATOM 2203 C C . LEU A 1 304 ? -9.766 -23.016 -7.34 1 97.94 304 LEU A C 1
ATOM 2205 O O . LEU A 1 304 ? -8.977 -23.891 -6.969 1 97.94 304 LEU A O 1
ATOM 2209 N N . ALA A 1 305 ? -10.984 -22.906 -6.891 1 97.44 305 ALA A N 1
ATOM 2210 C CA . ALA A 1 305 ? -11.5 -23.828 -5.883 1 97.44 305 ALA A CA 1
ATOM 2211 C C . ALA A 1 305 ? -13.023 -23.797 -5.832 1 97.44 305 ALA A C 1
ATOM 2213 O O . ALA A 1 305 ? -13.648 -22.938 -6.445 1 97.44 305 ALA A O 1
ATOM 2214 N N . GLY A 1 306 ? -13.539 -24.781 -5.121 1 94.88 306 GLY A N 1
ATOM 2215 C CA . GLY A 1 306 ? -14.977 -24.828 -4.91 1 94.88 306 GLY A CA 1
ATOM 2216 C C . GLY A 1 306 ? -15.703 -25.672 -5.949 1 94.88 306 GLY A C 1
ATOM 2217 O O . GLY A 1 306 ? -15.078 -26.203 -6.875 1 94.88 306 GLY A O 1
ATOM 2218 N N . PRO A 1 307 ? -17.016 -25.828 -5.762 1 93.81 307 PRO A N 1
ATOM 2219 C CA . PRO A 1 307 ? -17.797 -26.656 -6.68 1 93.81 307 PRO A CA 1
ATOM 2220 C C . PRO A 1 307 ? -17.875 -26.062 -8.086 1 93.81 307 PRO A C 1
ATOM 2222 O O . PRO A 1 307 ? -17.953 -24.844 -8.234 1 93.81 307 PRO A O 1
ATOM 2225 N N . ARG A 1 308 ? -17.797 -26.953 -9.039 1 86.81 308 ARG A N 1
ATOM 2226 C CA . ARG A 1 308 ? -17.938 -26.531 -10.43 1 86.81 308 ARG A CA 1
ATOM 2227 C C . ARG A 1 308 ? -19.359 -26.734 -10.93 1 86.81 308 ARG A C 1
ATOM 2229 O O . ARG A 1 308 ? -20.047 -27.656 -10.484 1 86.81 308 ARG A O 1
ATOM 2236 N N . ALA A 1 309 ? -19.922 -25.719 -11.469 1 68.44 309 ALA A N 1
ATOM 2237 C CA . ALA A 1 309 ? -21.266 -25.875 -11.992 1 68.44 309 ALA A CA 1
ATOM 2238 C C . ALA A 1 309 ? -21.375 -27.109 -12.875 1 68.44 309 ALA A C 1
ATOM 2240 O O . ALA A 1 309 ? -20.5 -27.375 -13.703 1 68.44 309 ALA A O 1
ATOM 2241 N N . SER A 1 310 ? -22.062 -28.234 -12.383 1 53.38 310 SER A N 1
ATOM 2242 C CA . SER A 1 310 ? -22.391 -29.406 -13.18 1 53.38 310 SER A CA 1
ATOM 2243 C C . SER A 1 310 ? -23.125 -29.016 -14.461 1 53.38 310 SER A C 1
ATOM 2245 O O . SER A 1 310 ? -23.844 -28.016 -14.492 1 53.38 310 SER A O 1
ATOM 2247 N N . MET B 1 1 ? 0.412 63 14.938 1 34.06 1 MET B N 1
ATOM 2248 C CA . MET B 1 1 ? -0.026 61.781 14.234 1 34.06 1 MET B CA 1
ATOM 2249 C C . MET B 1 1 ? -0.377 60.688 15.211 1 34.06 1 MET B C 1
ATOM 2251 O O . MET B 1 1 ? 0.476 60.219 15.984 1 34.06 1 MET B O 1
ATOM 2255 N N . ALA B 1 2 ? -1.525 60.625 15.711 1 47.78 2 ALA B N 1
ATOM 2256 C CA . ALA B 1 2 ? -1.91 59.719 16.797 1 47.78 2 ALA B CA 1
ATOM 2257 C C . ALA B 1 2 ? -1.409 58.312 16.562 1 47.78 2 ALA B C 1
ATOM 2259 O O . ALA B 1 2 ? -1.35 57.844 15.414 1 47.78 2 ALA B O 1
ATOM 2260 N N . PRO B 1 3 ? -0.705 57.75 17.422 1 41.62 3 PRO B N 1
ATOM 2261 C CA . PRO B 1 3 ? -0.126 56.438 17.109 1 41.62 3 PRO B CA 1
ATOM 2262 C C . PRO B 1 3 ? -1.108 55.5 16.391 1 41.62 3 PRO B C 1
ATOM 2264 O O . PRO B 1 3 ? -2.305 55.531 16.703 1 41.62 3 PRO B O 1
ATOM 2267 N N . ARG B 1 4 ? -1.178 55.344 15.031 1 47.88 4 ARG B N 1
ATOM 2268 C CA . ARG B 1 4 ? -1.962 54.469 14.188 1 47.88 4 ARG B CA 1
ATOM 2269 C C . ARG B 1 4 ? -2.32 53.188 14.93 1 47.88 4 ARG B C 1
ATOM 2271 O O . ARG B 1 4 ? -1.449 52.531 15.516 1 47.88 4 ARG B O 1
ATOM 2278 N N . PRO B 1 5 ? -3.494 53.031 15.594 1 51.09 5 PRO B N 1
ATOM 2279 C CA . PRO B 1 5 ? -3.832 51.844 16.375 1 51.09 5 PRO B CA 1
ATOM 2280 C C . PRO B 1 5 ? -3.221 50.562 15.805 1 51.09 5 PRO B C 1
ATOM 2282 O O . PRO B 1 5 ? -3.232 50.344 14.594 1 51.09 5 PRO B O 1
ATOM 2285 N N . GLU B 1 6 ? -1.993 50.125 16.281 1 62.31 6 GLU B N 1
ATOM 2286 C CA . GLU B 1 6 ? -1.003 49.156 15.852 1 62.31 6 GLU B CA 1
ATOM 2287 C C . GLU B 1 6 ? -1.67 47.844 15.398 1 62.31 6 GLU B C 1
ATOM 2289 O O . GLU B 1 6 ? -2.494 47.281 16.125 1 62.31 6 GLU B O 1
ATOM 2294 N N . SER B 1 7 ? -1.924 47.594 14.016 1 87.38 7 SER B N 1
ATOM 2295 C CA . SER B 1 7 ? -2.41 46.406 13.336 1 87.38 7 SER B CA 1
ATOM 2296 C C . SER B 1 7 ? -1.633 45.188 13.773 1 87.38 7 SER B C 1
ATOM 2298 O O . SER B 1 7 ? -0.413 45.219 13.938 1 87.38 7 SER B O 1
ATOM 2300 N N . LEU B 1 8 ? -2.326 44.281 14.477 1 94.44 8 LEU B N 1
ATOM 2301 C CA . LEU B 1 8 ? -1.735 43 14.883 1 94.44 8 LEU B CA 1
ATOM 2302 C C . LEU B 1 8 ? -1.842 41.969 13.766 1 94.44 8 LEU B C 1
ATOM 2304 O O . LEU B 1 8 ? -2.773 42 12.961 1 94.44 8 LEU B O 1
ATOM 2308 N N . SER B 1 9 ? -0.84 41.188 13.688 1 96.88 9 SER B N 1
ATOM 2309 C CA . SER B 1 9 ? -0.845 40.062 12.727 1 96.88 9 SER B CA 1
ATOM 2310 C C . SER B 1 9 ? -0.294 38.781 13.352 1 96.88 9 SER B C 1
ATOM 2312 O O . SER B 1 9 ? 0.546 38.844 14.25 1 96.88 9 SER B O 1
ATOM 2314 N N . ALA B 1 10 ? -0.818 37.75 13 1 97.5 10 ALA B N 1
ATOM 2315 C CA . ALA B 1 10 ? -0.354 36.438 13.453 1 97.5 10 ALA B CA 1
ATOM 2316 C C . ALA B 1 10 ? -0.5 35.406 12.359 1 97.5 10 ALA B C 1
ATOM 2318 O O . ALA B 1 10 ? -1.366 35.531 11.492 1 97.5 10 ALA B O 1
ATOM 2319 N N . PHE B 1 11 ? 0.376 34.406 12.445 1 96.56 11 PHE B N 1
ATOM 2320 C CA . PHE B 1 11 ? 0.443 33.375 11.406 1 96.56 11 PHE B CA 1
ATOM 2321 C C . PHE B 1 11 ? 0.174 32 11.984 1 96.56 11 PHE B C 1
ATOM 2323 O O . PHE B 1 11 ? 0.554 31.719 13.125 1 96.56 11 PHE B O 1
ATOM 2330 N N . GLY B 1 12 ? -0.544 31.203 11.273 1 97.12 12 GLY B N 1
ATOM 2331 C CA . GLY B 1 12 ? -0.695 29.766 11.477 1 97.12 12 GLY B CA 1
ATOM 2332 C C . GLY B 1 12 ? -0.258 28.938 10.281 1 97.12 12 GLY B C 1
ATOM 2333 O O . GLY B 1 12 ? -0.803 29.094 9.188 1 97.12 12 GLY B O 1
ATOM 2334 N N . ALA B 1 13 ? 0.672 28.094 10.508 1 96.94 13 ALA B N 1
ATOM 2335 C CA . ALA B 1 13 ? 1.251 27.312 9.422 1 96.94 13 ALA B CA 1
ATOM 2336 C C . ALA B 1 13 ? 0.335 26.156 9.031 1 96.94 13 ALA B C 1
ATOM 2338 O O . ALA B 1 13 ? -0.285 25.531 9.898 1 96.94 13 ALA B O 1
ATOM 2339 N N . GLY B 1 14 ? 0.21 25.953 7.723 1 96.44 14 GLY B N 1
ATOM 2340 C CA . GLY B 1 14 ? -0.285 24.641 7.328 1 96.44 14 GLY B CA 1
ATOM 2341 C C . GLY B 1 14 ? 0.61 23.5 7.781 1 96.44 14 GLY B C 1
ATOM 2342 O O . GLY B 1 14 ? 1.644 23.734 8.414 1 96.44 14 GLY B O 1
ATOM 2343 N N . LYS B 1 15 ? 0.166 22.328 7.504 1 96.25 15 LYS B N 1
ATOM 2344 C CA . LYS B 1 15 ? 0.976 21.203 7.938 1 96.25 15 LYS B CA 1
ATOM 2345 C C . LYS B 1 15 ? 0.844 20.031 6.973 1 96.25 15 LYS B C 1
ATOM 2347 O O . LYS B 1 15 ? -0.142 19.938 6.238 1 96.25 15 LYS B O 1
ATOM 2352 N N . VAL B 1 16 ? 1.853 19.172 7.027 1 97.31 16 VAL B N 1
ATOM 2353 C CA . VAL B 1 16 ? 1.771 17.859 6.398 1 97.31 16 VAL B CA 1
ATOM 2354 C C . VAL B 1 16 ? 2.07 16.781 7.426 1 97.31 16 VAL B C 1
ATOM 2356 O O . VAL B 1 16 ? 2.791 17.016 8.398 1 97.31 16 VAL B O 1
ATOM 2359 N N . ILE B 1 17 ? 1.454 15.703 7.238 1 97.5 17 ILE B N 1
ATOM 2360 C CA . ILE B 1 17 ? 1.827 14.508 7.984 1 97.5 17 ILE B CA 1
ATOM 2361 C C . ILE B 1 17 ? 2.787 13.656 7.152 1 97.5 17 ILE B C 1
ATOM 2363 O O . ILE B 1 17 ? 2.42 13.156 6.09 1 97.5 17 ILE B O 1
ATOM 2367 N N . LEU B 1 18 ? 4.02 13.531 7.66 1 98.44 18 LEU B N 1
ATOM 2368 C CA . LEU B 1 18 ? 5.031 12.758 6.953 1 98.44 18 LEU B CA 1
ATOM 2369 C C . LEU B 1 18 ? 4.789 11.266 7.121 1 98.44 18 LEU B C 1
ATOM 2371 O O . LEU B 1 18 ? 5.074 10.477 6.215 1 98.44 18 LEU B O 1
ATOM 2375 N N . LEU B 1 19 ? 4.383 10.906 8.336 1 98.69 19 LEU B N 1
ATOM 2376 C CA . LEU B 1 19 ? 4.086 9.523 8.68 1 98.69 19 LEU B CA 1
ATOM 2377 C C . LEU B 1 19 ? 3 9.445 9.75 1 98.69 19 LEU B C 1
ATOM 2379 O O . LEU B 1 19 ? 2.977 10.266 10.672 1 98.69 19 LEU B O 1
ATOM 2383 N N . GLY B 1 20 ? 2.08 8.453 9.562 1 97.56 20 GLY B N 1
ATOM 2384 C CA . GLY B 1 20 ? 1.198 8.188 10.688 1 97.56 20 GLY B CA 1
ATOM 2385 C C . GLY B 1 20 ? -0.228 8.648 10.453 1 97.56 20 GLY B C 1
ATOM 2386 O O . GLY B 1 20 ? -1.015 8.758 11.391 1 97.56 20 GLY B O 1
ATOM 2387 N N . GLU B 1 21 ? -0.646 8.938 9.227 1 92.19 21 GLU B N 1
ATOM 2388 C CA . GLU B 1 21 ? -2.033 9.289 8.93 1 92.19 21 GLU B CA 1
ATOM 2389 C C . GLU B 1 21 ? -2.994 8.242 9.492 1 92.19 21 GLU B C 1
ATOM 2391 O O . GLU B 1 21 ? -2.715 7.043 9.445 1 92.19 21 GLU B O 1
ATOM 2396 N N . HIS B 1 22 ? -4.055 8.688 10.008 1 91.31 22 HIS B N 1
ATOM 2397 C CA . HIS B 1 22 ? -5.172 7.863 10.445 1 91.31 22 HIS B CA 1
ATOM 2398 C C . HIS B 1 22 ? -4.805 7.059 11.688 1 91.31 22 HIS B C 1
ATOM 2400 O O . HIS B 1 22 ? -5.562 7.035 12.664 1 91.31 22 HIS B O 1
ATOM 2406 N N . SER B 1 23 ? -3.621 6.477 11.734 1 94.62 23 SER B N 1
ATOM 2407 C CA . SER B 1 23 ? -3.242 5.684 12.891 1 94.62 23 SER B CA 1
ATOM 2408 C C . SER B 1 23 ? -3.148 6.547 14.148 1 94.62 23 SER B C 1
ATOM 2410 O O . SER B 1 23 ? -3.395 6.066 15.258 1 94.62 23 SER B O 1
ATOM 2412 N N . VAL B 1 24 ? -2.889 7.785 14.008 1 93.69 24 VAL B N 1
ATOM 2413 C CA . VAL B 1 24 ? -2.729 8.711 15.125 1 93.69 24 VAL B CA 1
ATOM 2414 C C . VAL B 1 24 ? -4.047 8.844 15.883 1 93.69 24 VAL B C 1
ATOM 2416 O O . VAL B 1 24 ? -4.055 9.023 17.094 1 93.69 24 VAL B O 1
ATOM 2419 N N . VAL B 1 25 ? -5.148 8.719 15.164 1 88.62 25 VAL B N 1
ATOM 2420 C CA . VAL B 1 25 ? -6.469 8.797 15.781 1 88.62 25 VAL B CA 1
ATOM 2421 C C . VAL B 1 25 ? -6.645 7.633 16.766 1 88.62 25 VAL B C 1
ATOM 2423 O O . VAL B 1 25 ? -7.402 7.738 17.734 1 88.62 25 VAL B O 1
ATOM 2426 N N . TYR B 1 26 ? -5.867 6.586 16.531 1 91.94 26 TYR B N 1
ATOM 2427 C CA . TYR B 1 26 ? -6 5.391 17.344 1 91.94 26 TYR B CA 1
ATOM 2428 C C . TYR B 1 26 ? -4.852 5.281 18.344 1 91.94 26 TYR B C 1
ATOM 2430 O O . TYR B 1 26 ? -4.602 4.211 18.891 1 91.94 26 TYR B O 1
ATOM 2438 N N . GLY B 1 27 ? -4.125 6.344 18.5 1 93.44 27 GLY B N 1
ATOM 2439 C CA . GLY B 1 27 ? -3.168 6.434 19.594 1 93.44 27 GLY B CA 1
ATOM 2440 C C . GLY B 1 27 ? -1.736 6.191 19.156 1 93.44 27 GLY B C 1
ATOM 2441 O O . GLY B 1 27 ? -0.814 6.246 19.969 1 93.44 27 GLY B O 1
ATOM 2442 N N . HIS B 1 28 ? -1.504 5.941 17.891 1 96.81 28 HIS B N 1
ATOM 2443 C CA . HIS B 1 28 ? -0.153 5.703 17.406 1 96.81 28 HIS B CA 1
ATOM 2444 C C . HIS B 1 28 ? 0.538 7.012 17.031 1 96.81 28 HIS B C 1
ATOM 2446 O O . HIS B 1 28 ? -0.126 8.008 16.734 1 96.81 28 HIS B O 1
ATOM 2452 N N . PRO B 1 29 ? 1.844 7.047 17.094 1 97.38 29 PRO B N 1
ATOM 2453 C CA . PRO B 1 29 ? 2.562 8.289 16.797 1 97.38 29 PRO B CA 1
ATOM 2454 C C . PRO B 1 29 ? 2.447 8.703 15.336 1 97.38 29 PRO B C 1
ATOM 2456 O O . PRO B 1 29 ? 2.348 7.848 14.453 1 97.38 29 PRO B O 1
ATOM 2459 N N . ALA B 1 30 ? 2.484 9.984 15.148 1 98.06 30 ALA B N 1
ATOM 2460 C CA . ALA B 1 30 ? 2.557 10.586 13.82 1 98.06 30 ALA B CA 1
ATOM 2461 C C . ALA B 1 30 ? 3.656 11.641 13.75 1 98.06 30 ALA B C 1
ATOM 2463 O O . ALA B 1 30 ? 3.857 12.398 14.703 1 98.06 30 ALA B O 1
ATOM 2464 N N . LEU B 1 31 ? 4.398 11.656 12.711 1 98.75 31 LEU B N 1
ATOM 2465 C CA . LEU B 1 31 ? 5.406 12.68 12.43 1 98.75 31 LEU B CA 1
ATOM 2466 C C . LEU B 1 31 ? 4.855 13.742 11.484 1 98.75 31 LEU B C 1
ATOM 2468 O O . LEU B 1 31 ? 4.52 13.438 10.336 1 98.75 31 LEU B O 1
ATOM 2472 N N . ALA B 1 32 ? 4.727 14.961 11.938 1 98.31 32 ALA B N 1
ATOM 2473 C CA . ALA B 1 32 ? 4.117 16.031 11.148 1 98.31 32 ALA B CA 1
ATOM 2474 C C . ALA B 1 32 ? 4.973 17.297 11.18 1 98.31 32 ALA B C 1
ATOM 2476 O O . ALA B 1 32 ? 5.656 17.562 12.172 1 98.31 32 ALA B O 1
ATOM 2477 N N . GLY B 1 33 ? 4.957 18 10.07 1 98.25 33 GLY B N 1
ATOM 2478 C CA . GLY B 1 33 ? 5.754 19.219 9.969 1 98.25 33 GLY B CA 1
ATOM 2479 C C . GLY B 1 33 ? 4.965 20.406 9.445 1 98.25 33 GLY B C 1
ATOM 2480 O O . GLY B 1 33 ? 3.982 20.234 8.719 1 98.25 33 GLY B O 1
ATOM 2481 N N . PRO B 1 34 ? 5.418 21.562 9.812 1 97.38 34 PRO B N 1
ATOM 2482 C CA . PRO B 1 34 ? 4.754 22.797 9.375 1 97.38 34 PRO B CA 1
ATOM 2483 C C . PRO B 1 34 ? 5.133 23.203 7.949 1 97.38 34 PRO B C 1
ATOM 2485 O O . PRO B 1 34 ? 6.285 23.016 7.543 1 97.38 34 PRO B O 1
ATOM 2488 N N . LEU B 1 35 ? 4.191 23.703 7.258 1 97.25 35 LEU B N 1
ATOM 2489 C CA . LEU B 1 35 ? 4.449 24.266 5.934 1 97.25 35 LEU B CA 1
ATOM 2490 C C . LEU B 1 35 ? 4.809 25.75 6.031 1 97.25 35 LEU B C 1
ATOM 2492 O O . LEU B 1 35 ? 4.496 26.406 7.027 1 97.25 35 LEU B O 1
ATOM 2496 N N . SER B 1 36 ? 5.5 26.219 5.004 1 94.25 36 SER B N 1
ATOM 2497 C CA . SER B 1 36 ? 5.773 27.656 4.91 1 94.25 36 SER B CA 1
ATOM 2498 C C . SER B 1 36 ? 4.512 28.438 4.555 1 94.25 36 SER B C 1
ATOM 2500 O O . SER B 1 36 ? 4.406 29.625 4.855 1 94.25 36 SER B O 1
ATOM 2502 N N . GLN B 1 37 ? 3.588 27.781 3.975 1 94.62 37 GLN B N 1
ATOM 2503 C CA . GLN B 1 37 ? 2.289 28.375 3.662 1 94.62 37 GLN B CA 1
ATOM 2504 C C . GLN B 1 37 ? 1.296 28.141 4.797 1 94.62 37 GLN B C 1
ATOM 2506 O O . GLN B 1 37 ? 1.405 27.172 5.539 1 94.62 37 GLN B O 1
ATOM 2511 N N . GLY B 1 38 ? 0.371 29.047 4.883 1 96.06 38 GLY B N 1
ATOM 2512 C CA . GLY B 1 38 ? -0.61 28.969 5.953 1 96.06 38 GLY B CA 1
ATOM 2513 C C . GLY B 1 38 ? -1.67 30.047 5.879 1 96.06 38 GLY B C 1
ATOM 2514 O O . GLY B 1 38 ? -2.156 30.375 4.793 1 96.06 38 GLY B O 1
ATOM 2515 N N . VAL B 1 39 ? -2.098 30.438 7.055 1 95.12 39 VAL B N 1
ATOM 2516 C CA . VAL B 1 39 ? -3.115 31.469 7.191 1 95.12 39 VAL B CA 1
ATOM 2517 C C . VAL B 1 39 ? -2.564 32.625 8.016 1 95.12 39 VAL B C 1
ATOM 2519 O O . VAL B 1 39 ? -1.895 32.438 9.023 1 95.12 39 VAL B O 1
ATOM 2522 N N . THR B 1 40 ? -2.805 33.812 7.512 1 96.5 40 THR B N 1
ATOM 2523 C CA . THR B 1 40 ? -2.459 35.031 8.25 1 96.5 40 THR B CA 1
ATOM 2524 C C . THR B 1 40 ? -3.717 35.719 8.766 1 96.5 40 THR B C 1
ATOM 2526 O O . THR B 1 40 ? -4.652 35.969 8.008 1 96.5 40 THR B O 1
ATOM 2529 N N . ALA B 1 41 ? -3.725 35.969 10.031 1 96.69 41 ALA B N 1
ATOM 2530 C CA . ALA B 1 41 ? -4.773 36.75 10.656 1 96.69 41 ALA B CA 1
ATOM 2531 C C . ALA B 1 41 ? -4.297 38.188 10.914 1 96.69 41 ALA B C 1
ATOM 2533 O O . ALA B 1 41 ? -3.146 38.406 11.312 1 96.69 41 ALA B O 1
ATOM 2534 N N . ARG B 1 42 ? -5.176 39.031 10.641 1 96.94 42 ARG B N 1
ATOM 2535 C CA . ARG B 1 42 ? -4.914 40.438 10.93 1 96.94 42 ARG B CA 1
ATOM 2536 C C . ARG B 1 42 ? -6.043 41.062 11.742 1 96.94 42 ARG B C 1
ATOM 2538 O O . ARG B 1 42 ? -7.211 40.688 11.57 1 96.94 42 ARG B O 1
ATOM 2545 N N . ALA B 1 43 ? -5.656 41.969 12.57 1 96.31 43 ALA B N 1
ATOM 2546 C CA . ALA B 1 43 ? -6.684 42.562 13.414 1 96.31 43 ALA B CA 1
ATOM 2547 C C . ALA B 1 43 ? -6.52 44.094 13.469 1 96.31 43 ALA B C 1
ATOM 2549 O O . ALA B 1 43 ? -5.398 44.594 13.477 1 96.31 43 ALA B O 1
ATOM 2550 N N . VAL B 1 44 ? -7.652 44.75 13.492 1 95.56 44 VAL B N 1
ATOM 2551 C CA . VAL B 1 44 ? -7.738 46.188 13.773 1 95.56 44 VAL B CA 1
ATOM 2552 C C . VAL B 1 44 ? -8.641 46.406 14.984 1 95.56 44 VAL B C 1
ATOM 2554 O O . VAL B 1 44 ? -9.531 45.625 15.266 1 95.56 44 VAL B O 1
ATOM 2557 N N . PRO B 1 45 ? -8.32 47.469 15.711 1 95 45 PRO B N 1
ATOM 2558 C CA . PRO B 1 45 ? -9.203 47.75 16.844 1 95 45 PRO B CA 1
ATOM 2559 C C . PRO B 1 45 ? -10.664 47.906 16.422 1 95 45 PRO B C 1
ATOM 2561 O O . PRO B 1 45 ? -10.953 48.469 15.359 1 95 45 PRO B O 1
ATOM 2564 N N . ALA B 1 46 ? -11.531 47.406 17.266 1 95.56 46 ALA B N 1
ATOM 2565 C CA . ALA B 1 46 ? -12.977 47.469 17.047 1 95.56 46 ALA B CA 1
ATOM 2566 C C . ALA B 1 46 ? -13.727 47.594 18.375 1 95.56 46 ALA B C 1
ATOM 2568 O O . ALA B 1 46 ? -13.125 47.531 19.453 1 95.56 46 ALA B O 1
ATOM 2569 N N . LYS B 1 47 ? -15.039 47.781 18.203 1 94.94 47 LYS B N 1
ATOM 2570 C CA . LYS B 1 47 ? -15.859 47.938 19.406 1 94.94 47 LYS B CA 1
ATOM 2571 C C . LYS B 1 47 ? -16.047 46.625 20.125 1 94.94 47 LYS B C 1
ATOM 2573 O O . LYS B 1 47 ? -16.188 46.562 21.344 1 94.94 47 LYS B O 1
ATOM 2578 N N . ALA B 1 48 ? -16.047 45.594 19.328 1 95.75 48 ALA B N 1
ATOM 2579 C CA . ALA B 1 48 ? -16.219 44.25 19.875 1 95.75 48 ALA B CA 1
ATOM 2580 C C . ALA B 1 48 ? -15.352 43.25 19.125 1 95.75 48 ALA B C 1
ATOM 2582 O O . ALA B 1 48 ? -14.875 43.531 18.016 1 95.75 48 ALA B O 1
ATOM 2583 N N . CYS B 1 49 ? -15.102 42.125 19.781 1 96.31 49 CYS B N 1
ATOM 2584 C CA . CYS B 1 49 ? -14.359 41.062 19.125 1 96.31 49 CYS B CA 1
ATOM 2585 C C . CYS B 1 49 ? -15.172 40.469 17.984 1 96.31 49 CYS B C 1
ATOM 2587 O O . CYS B 1 49 ? -16.266 39.906 18.219 1 96.31 49 CYS B O 1
ATOM 2589 N N . GLN B 1 50 ? -14.68 40.594 16.812 1 95.38 50 GLN B N 1
ATOM 2590 C CA . GLN B 1 50 ? -15.477 40.094 15.695 1 95.38 50 GLN B CA 1
ATOM 2591 C C . GLN B 1 50 ? -14.578 39.562 14.578 1 95.38 50 GLN B C 1
ATOM 2593 O O . GLN B 1 50 ? -13.414 39.969 14.469 1 95.38 50 GLN B O 1
ATOM 2598 N N . LEU B 1 51 ? -15.125 38.594 13.844 1 95.75 51 LEU B N 1
ATOM 2599 C CA . LEU B 1 51 ? -14.461 38 12.695 1 95.75 51 LEU B CA 1
ATOM 2600 C C . LEU B 1 51 ? -15.047 38.562 11.391 1 95.75 51 LEU B C 1
ATOM 2602 O O . LEU B 1 51 ? -16.25 38.469 11.164 1 95.75 51 LEU B O 1
ATOM 2606 N N . ALA B 1 52 ? -14.125 39.094 10.594 1 94.75 52 ALA B N 1
ATOM 2607 C CA . ALA B 1 52 ? -14.555 39.562 9.273 1 94.75 52 ALA B CA 1
ATOM 2608 C C . ALA B 1 52 ? -14.539 38.406 8.273 1 94.75 52 ALA B C 1
ATOM 2610 O O . ALA B 1 52 ? -13.492 37.781 8.039 1 94.75 52 ALA B O 1
ATOM 2611 N N . LEU B 1 53 ? -15.633 38.031 7.719 1 91.62 53 LEU B N 1
ATOM 2612 C CA . LEU B 1 53 ? -15.727 36.906 6.773 1 91.62 53 LEU B CA 1
ATOM 2613 C C . LEU B 1 53 ? -16.109 37.406 5.383 1 91.62 53 LEU B C 1
ATOM 2615 O O . LEU B 1 53 ? -16.906 38.344 5.25 1 91.62 53 LEU B O 1
ATOM 2619 N N . PRO B 1 54 ? -15.484 36.781 4.453 1 85.44 54 PRO B N 1
ATOM 2620 C CA . PRO B 1 54 ? -15.883 37.188 3.096 1 85.44 54 PRO B CA 1
ATOM 2621 C C . PRO B 1 54 ? -17.344 36.844 2.789 1 85.44 54 PRO B C 1
ATOM 2623 O O . PRO B 1 54 ? -17.875 35.875 3.334 1 85.44 54 PRO B O 1
ATOM 2626 N N . SER B 1 55 ? -17.891 37.5 1.889 1 84 55 SER B N 1
ATOM 2627 C CA . SER B 1 55 ? -19.281 37.312 1.525 1 84 55 SER B CA 1
ATOM 2628 C C . SER B 1 55 ? -19.484 36.062 0.696 1 84 55 SER B C 1
ATOM 2630 O O . SER B 1 55 ? -20.609 35.562 0.555 1 84 55 SER B O 1
ATOM 2632 N N . THR B 1 56 ? -18.438 35.531 0.216 1 84.56 56 THR B N 1
ATOM 2633 C CA . THR B 1 56 ? -18.531 34.406 -0.7 1 84.56 56 THR B CA 1
ATOM 2634 C C . THR B 1 56 ? -18.719 33.125 0.068 1 84.56 56 THR B C 1
ATOM 2636 O O . THR B 1 56 ? -19.016 32.062 -0.527 1 84.56 56 THR B O 1
ATOM 2639 N N . LEU B 1 57 ? -18.656 33.125 1.326 1 85.06 57 LEU B N 1
ATOM 2640 C CA . LEU B 1 57 ? -18.812 31.906 2.115 1 85.06 57 LEU B CA 1
ATOM 2641 C C . LEU B 1 57 ? -20.297 31.516 2.209 1 85.06 57 LEU B C 1
ATOM 2643 O O . LEU B 1 57 ? -21.156 32.375 2.295 1 85.06 57 LEU B O 1
ATOM 2647 N N . SER B 1 58 ? -20.469 30.266 2.156 1 87.31 58 SER B N 1
ATOM 2648 C CA . SER B 1 58 ? -21.828 29.766 2.361 1 87.31 58 SER B CA 1
ATOM 2649 C C . SER B 1 58 ? -22.297 30.031 3.787 1 87.31 58 SER B C 1
ATOM 2651 O O . SER B 1 58 ? -21.5 30.312 4.676 1 87.31 58 SER B O 1
ATOM 2653 N N . ARG B 1 59 ? -23.547 29.922 3.947 1 87.94 59 ARG B N 1
ATOM 2654 C CA . ARG B 1 59 ? -24.141 30.141 5.262 1 87.94 59 ARG B CA 1
ATOM 2655 C C . ARG B 1 59 ? -23.609 29.141 6.281 1 87.94 59 ARG B C 1
ATOM 2657 O O . ARG B 1 59 ? -23.219 29.516 7.387 1 87.94 59 ARG B O 1
ATOM 2664 N N . PRO B 1 60 ? -23.609 27.906 5.906 1 85.62 60 PRO B N 1
ATOM 2665 C CA . PRO B 1 60 ? -23.078 26.938 6.867 1 85.62 60 PRO B CA 1
ATOM 2666 C C . PRO B 1 60 ? -21.609 27.188 7.188 1 85.62 60 PRO B C 1
ATOM 2668 O O . PRO B 1 60 ? -21.188 27.031 8.336 1 85.62 60 PRO B O 1
ATOM 2671 N N . GLN B 1 61 ? -20.859 27.547 6.242 1 83.75 61 GLN B N 1
ATOM 2672 C CA . GLN B 1 61 ? -19.453 27.828 6.453 1 83.75 61 GLN B CA 1
ATOM 2673 C C . GLN B 1 61 ? -19.266 29.031 7.375 1 83.75 61 GLN B C 1
ATOM 2675 O O . GLN B 1 61 ? -18.406 29.016 8.258 1 83.75 61 GLN B O 1
ATOM 2680 N N . ARG B 1 62 ? -20.094 30 7.145 1 88.38 62 ARG B N 1
ATOM 2681 C CA . ARG B 1 62 ? -20.047 31.203 7.965 1 88.38 62 ARG B CA 1
ATOM 2682 C C . ARG B 1 62 ? -20.391 30.875 9.414 1 88.38 62 ARG B C 1
ATOM 2684 O O . ARG B 1 62 ? -19.719 31.359 10.336 1 88.38 62 ARG B O 1
ATOM 2691 N N . ALA B 1 63 ? -21.406 30.141 9.5 1 90.19 63 ALA B N 1
ATOM 2692 C CA . ALA B 1 63 ? -21.859 29.781 10.844 1 90.19 63 ALA B CA 1
ATOM 2693 C C . ALA B 1 63 ? -20.781 28.984 11.586 1 90.19 63 ALA B C 1
ATOM 2695 O O . ALA B 1 63 ? -20.547 29.219 12.773 1 90.19 63 ALA B O 1
ATOM 2696 N N . GLN B 1 64 ? -20.172 28.109 10.922 1 88.44 64 GLN B N 1
ATOM 2697 C CA . GLN B 1 64 ? -19.156 27.266 11.531 1 88.44 64 GLN B CA 1
ATOM 2698 C C . GLN B 1 64 ? -17.938 28.078 11.938 1 88.44 64 GLN B C 1
ATOM 2700 O O . GLN B 1 64 ? -17.406 27.906 13.039 1 88.44 64 GLN B O 1
ATOM 2705 N N . LEU B 1 65 ? -17.531 28.953 11.094 1 90.56 65 LEU B N 1
ATOM 2706 C CA . LEU B 1 65 ? -16.359 29.781 11.367 1 90.56 65 LEU B CA 1
ATOM 2707 C C . LEU B 1 65 ? -16.625 30.75 12.508 1 90.56 65 LEU B C 1
ATOM 2709 O O . LEU B 1 65 ? -15.766 30.984 13.352 1 90.56 65 LEU B O 1
ATOM 2713 N N . THR B 1 66 ? -17.812 31.25 12.438 1 92.38 66 THR B N 1
ATOM 2714 C CA . THR B 1 66 ? -18.203 32.188 13.484 1 92.38 66 THR B CA 1
ATOM 2715 C C . THR B 1 66 ? -18.25 31.484 14.844 1 92.38 66 THR B C 1
ATOM 2717 O O . THR B 1 66 ? -17.766 32.031 15.844 1 92.38 66 THR B O 1
ATOM 2720 N N . ALA B 1 67 ? -18.812 30.328 14.82 1 93.06 67 ALA B N 1
ATOM 2721 C CA . ALA B 1 67 ? -18.906 29.562 16.062 1 93.06 67 ALA B CA 1
ATOM 2722 C C . ALA B 1 67 ? -17.531 29.188 16.578 1 93.06 67 ALA B C 1
ATOM 2724 O O . ALA B 1 67 ? -17.266 29.281 17.781 1 93.06 67 ALA B O 1
ATOM 2725 N N . ALA B 1 68 ? -16.703 28.766 15.719 1 92.69 68 ALA B N 1
ATOM 2726 C CA . ALA B 1 68 ? -15.344 28.391 16.094 1 92.69 68 ALA B CA 1
ATOM 2727 C C . ALA B 1 68 ? -14.586 29.594 16.656 1 92.69 68 ALA B C 1
ATOM 2729 O O . ALA B 1 68 ? -13.938 29.5 17.703 1 92.69 68 ALA B O 1
ATOM 2730 N N . PHE B 1 69 ? -14.734 30.703 16.016 1 95.06 69 PHE B N 1
ATOM 2731 C CA . PHE B 1 69 ? -14.062 31.938 16.422 1 95.06 69 PHE B CA 1
ATOM 2732 C C . PHE B 1 69 ? -14.562 32.375 17.797 1 95.06 69 PHE B C 1
ATOM 2734 O O . PHE B 1 69 ? -13.789 32.844 18.625 1 95.06 69 PHE B O 1
ATOM 2741 N N . ALA B 1 70 ? -15.812 32.219 17.984 1 95.12 70 ALA B N 1
ATOM 2742 C CA . ALA B 1 70 ? -16.406 32.656 19.25 1 95.12 70 ALA B CA 1
ATOM 2743 C C . ALA B 1 70 ? -15.812 31.875 20.422 1 95.12 70 ALA B C 1
ATOM 2745 O O . ALA B 1 70 ? -15.641 32.438 21.516 1 95.12 70 ALA B O 1
ATOM 2746 N N . ARG B 1 71 ? -15.523 30.672 20.219 1 94.5 71 ARG B N 1
ATOM 2747 C CA . ARG B 1 71 ? -14.898 29.875 21.266 1 94.5 71 ARG B CA 1
ATOM 2748 C C . ARG B 1 71 ? -13.523 30.406 21.641 1 94.5 71 ARG B C 1
ATOM 2750 O O . ARG B 1 71 ? -13.18 30.516 22.812 1 94.5 71 ARG B O 1
ATOM 2757 N N . ALA B 1 72 ? -12.766 30.734 20.672 1 95.31 72 ALA B N 1
ATOM 2758 C CA . ALA B 1 72 ? -11.438 31.281 20.906 1 95.31 72 ALA B CA 1
ATOM 2759 C C . ALA B 1 72 ? -11.523 32.656 21.578 1 95.31 72 ALA B C 1
ATOM 2761 O O . ALA B 1 72 ? -10.727 32.969 22.469 1 95.31 72 ALA B O 1
ATOM 2762 N N . ALA B 1 73 ? -12.484 33.438 21.094 1 96.25 73 ALA B N 1
ATOM 2763 C CA . ALA B 1 73 ? -12.695 34.75 21.672 1 96.25 73 ALA B CA 1
ATOM 2764 C C . ALA B 1 73 ? -13.031 34.656 23.156 1 96.25 73 ALA B C 1
ATOM 2766 O O . ALA B 1 73 ? -12.5 35.406 23.969 1 96.25 73 ALA B O 1
ATOM 2767 N N . GLU B 1 74 ? -13.852 33.719 23.422 1 95.88 74 GLU B N 1
ATOM 2768 C CA . GLU B 1 74 ? -14.258 33.531 24.812 1 95.88 74 GLU B CA 1
ATOM 2769 C C . GLU B 1 74 ? -13.07 33.156 25.688 1 95.88 74 GLU B C 1
ATOM 2771 O O . GLU B 1 74 ? -12.883 33.719 26.766 1 95.88 74 GLU B O 1
ATOM 2776 N N . VAL B 1 75 ? -12.273 32.281 25.266 1 94.56 75 VAL B N 1
ATOM 2777 C CA . VAL B 1 75 ? -11.164 31.734 26.031 1 94.56 75 VAL B CA 1
ATOM 2778 C C . VAL B 1 75 ? -10.094 32.812 26.219 1 94.56 75 VAL B C 1
ATOM 2780 O O . VAL B 1 75 ? -9.336 32.781 27.188 1 94.56 75 VAL B O 1
ATOM 2783 N N . THR B 1 76 ? -10.07 33.844 25.297 1 96.19 76 THR B N 1
ATOM 2784 C CA . THR B 1 76 ? -9.023 34.875 25.344 1 96.19 76 THR B CA 1
ATOM 2785 C C . THR B 1 76 ? -9.57 36.188 25.906 1 96.19 76 THR B C 1
ATOM 2787 O O . THR B 1 76 ? -8.891 37.188 25.859 1 96.19 76 THR B O 1
ATOM 2790 N N . GLY B 1 77 ? -10.859 36.188 26.312 1 95.88 77 GLY B N 1
ATOM 2791 C CA . GLY B 1 77 ? -11.43 37.344 26.953 1 95.88 77 GLY B CA 1
ATOM 2792 C C . GLY B 1 77 ? -12.086 38.312 25.969 1 95.88 77 GLY B C 1
ATOM 2793 O O . GLY B 1 77 ? -12.305 39.469 26.297 1 95.88 77 GLY B O 1
ATOM 2794 N N . ALA B 1 78 ? -12.242 38 24.797 1 96.5 78 ALA B N 1
ATOM 2795 C CA . ALA B 1 78 ? -12.945 38.719 23.734 1 96.5 78 ALA B CA 1
ATOM 2796 C C . ALA B 1 78 ? -12.359 40.125 23.547 1 96.5 78 ALA B C 1
ATOM 2798 O O . ALA B 1 78 ? -13.078 41.125 23.641 1 96.5 78 ALA B O 1
ATOM 2799 N N . PRO B 1 79 ? -11.07 40.188 23.312 1 96.62 79 PRO B N 1
ATOM 2800 C CA . PRO B 1 79 ? -10.5 41.5 23.078 1 96.62 79 PRO B CA 1
ATOM 2801 C C . PRO B 1 79 ? -11.203 42.25 21.953 1 96.62 79 PRO B C 1
ATOM 2803 O O . PRO B 1 79 ? -11.625 41.656 20.969 1 96.62 79 PRO B O 1
ATOM 2806 N N . PRO B 1 80 ? -11.328 43.531 22.031 1 95.94 80 PRO B N 1
ATOM 2807 C CA . PRO B 1 80 ? -12.086 44.344 21.078 1 95.94 80 PRO B CA 1
ATOM 2808 C C . PRO B 1 80 ? -11.328 44.562 19.766 1 95.94 80 PRO B C 1
ATOM 2810 O O . PRO B 1 80 ? -10.828 45.688 19.531 1 95.94 80 PRO B O 1
ATOM 2813 N N . VAL B 1 81 ? -11.305 43.594 18.891 1 96.5 81 VAL B N 1
ATOM 2814 C CA . VAL B 1 81 ? -10.617 43.688 17.609 1 96.5 81 VAL B CA 1
ATOM 2815 C C . VAL B 1 81 ? -11.492 43.062 16.516 1 96.5 81 VAL B C 1
ATOM 2817 O O . VAL B 1 81 ? -12.352 42.25 16.797 1 96.5 81 VAL B O 1
ATOM 2820 N N . LYS B 1 82 ? -11.328 43.531 15.344 1 96.62 82 LYS B N 1
ATOM 2821 C CA . LYS B 1 82 ? -11.867 42.938 14.125 1 96.62 82 LYS B CA 1
ATOM 2822 C C . LYS B 1 82 ? -10.797 42.156 13.383 1 96.62 82 LYS B C 1
ATOM 2824 O O . LYS B 1 82 ? -9.773 42.688 12.977 1 96.62 82 LYS B O 1
ATOM 2829 N N . VAL B 1 83 ? -11.07 40.906 13.281 1 96.94 83 VAL B N 1
ATOM 2830 C CA . VAL B 1 83 ? -10.062 40 12.742 1 96.94 83 VAL B CA 1
ATOM 2831 C C . VAL B 1 83 ? -10.406 39.625 11.297 1 96.94 83 VAL B C 1
ATOM 2833 O O . VAL B 1 83 ? -11.555 39.344 10.977 1 96.94 83 VAL B O 1
ATOM 2836 N N . SER B 1 84 ? -9.453 39.719 10.406 1 95.81 84 SER B N 1
ATOM 2837 C CA . SER B 1 84 ? -9.547 39.219 9.031 1 95.81 84 SER B CA 1
ATOM 2838 C C . SER B 1 84 ? -8.539 38.125 8.758 1 95.81 84 SER B C 1
ATOM 2840 O O . SER B 1 84 ? -7.484 38.062 9.398 1 95.81 84 SER B O 1
ATOM 2842 N N . LEU B 1 85 ? -8.914 37.25 7.852 1 93.75 85 LEU B N 1
ATOM 2843 C CA . LEU B 1 85 ? -8.086 36.094 7.547 1 93.75 85 LEU B CA 1
ATOM 2844 C C . LEU B 1 85 ? -7.68 36.094 6.078 1 93.75 85 LEU B C 1
ATOM 2846 O O . LEU B 1 85 ? -8.477 36.438 5.207 1 93.75 85 LEU B O 1
ATOM 2850 N N . GLU B 1 86 ? -6.445 35.75 5.836 1 93 86 GLU B N 1
ATOM 2851 C CA . GLU B 1 86 ? -5.91 35.531 4.492 1 93 86 GLU B CA 1
ATOM 2852 C C . GLU B 1 86 ? -5.199 34.188 4.395 1 93 86 GLU B C 1
ATOM 2854 O O . GLU B 1 86 ? -4.242 33.938 5.133 1 93 86 GLU B O 1
ATOM 2859 N N . ALA B 1 87 ? -5.672 33.375 3.488 1 90.94 87 ALA B N 1
ATOM 2860 C CA . ALA B 1 87 ? -5.102 32.031 3.352 1 90.94 87 ALA B CA 1
ATOM 2861 C C . ALA B 1 87 ? -4.242 31.938 2.098 1 90.94 87 ALA B C 1
ATOM 2863 O O . ALA B 1 87 ? -4.637 32.375 1.023 1 90.94 87 ALA B O 1
ATOM 2864 N N . ASP B 1 88 ? -3.029 31.438 2.193 1 88.12 88 ASP B N 1
ATOM 2865 C CA . ASP B 1 88 ? -2.195 31.125 1.04 1 88.12 88 ASP B CA 1
ATOM 2866 C C . ASP B 1 88 ? -2.033 29.609 0.878 1 88.12 88 ASP B C 1
ATOM 2868 O O . ASP B 1 88 ? -1.144 29.156 0.16 1 88.12 88 ASP B O 1
ATOM 2872 N N . LEU B 1 89 ? -2.838 28.844 1.564 1 84.75 89 LEU B N 1
ATOM 2873 C CA . LEU B 1 89 ? -2.891 27.391 1.474 1 84.75 89 LEU B CA 1
ATOM 2874 C C . LEU B 1 89 ? -4.094 26.938 0.649 1 84.75 89 LEU B C 1
ATOM 2876 O O . LEU B 1 89 ? -5.184 27.5 0.772 1 84.75 89 LEU B O 1
ATOM 2880 N N . PRO B 1 90 ? -3.805 25.953 -0.259 1 76.12 90 PRO B N 1
ATOM 2881 C CA . PRO B 1 90 ? -5.008 25.359 -0.846 1 76.12 90 PRO B CA 1
ATOM 2882 C C . PRO B 1 90 ? -5.973 24.812 0.207 1 76.12 90 PRO B C 1
ATOM 2884 O O . PRO B 1 90 ? -5.543 24.172 1.168 1 76.12 90 PRO B O 1
ATOM 2887 N N . LEU B 1 91 ? -7.18 25.109 0.048 1 67.06 91 LEU B N 1
ATOM 2888 C CA . LEU B 1 91 ? -8.148 24.797 1.091 1 67.06 91 LEU B CA 1
ATOM 2889 C C . LEU B 1 91 ? -8.672 23.375 0.924 1 67.06 91 LEU B C 1
ATOM 2891 O O . LEU B 1 91 ? -8.883 22.906 -0.2 1 67.06 91 LEU B O 1
ATOM 2895 N N . ALA B 1 92 ? -8.805 22.734 2.057 1 64.75 92 ALA B N 1
ATOM 2896 C CA . ALA B 1 92 ? -9.539 21.484 2.215 1 64.75 92 ALA B CA 1
ATOM 2897 C C . ALA B 1 92 ? -8.875 20.344 1.438 1 64.75 92 ALA B C 1
ATOM 2899 O O . ALA B 1 92 ? -9.555 19.547 0.794 1 64.75 92 ALA B O 1
ATOM 2900 N N . VAL B 1 93 ? -7.582 20.391 1.429 1 68.69 93 VAL B N 1
ATOM 2901 C CA . VAL B 1 93 ? -6.922 19.328 0.682 1 68.69 93 VAL B CA 1
ATOM 2902 C C . VAL B 1 93 ? -6.004 18.531 1.612 1 68.69 93 VAL B C 1
ATOM 2904 O O . VAL B 1 93 ? -5.051 17.891 1.158 1 68.69 93 VAL B O 1
ATOM 2907 N N . GLY B 1 94 ? -6.207 18.641 2.887 1 80 94 GLY B N 1
ATOM 2908 C CA . GLY B 1 94 ? -5.469 17.812 3.832 1 80 94 GLY B CA 1
ATOM 2909 C C . GLY B 1 94 ? -4.203 18.469 4.336 1 80 94 GLY B C 1
ATOM 2910 O O . GLY B 1 94 ? -3.342 17.812 4.926 1 80 94 GLY B O 1
ATOM 2911 N N . LEU B 1 95 ? -4.066 19.75 4.172 1 90 95 LEU B N 1
ATOM 2912 C CA . LEU B 1 95 ? -2.852 20.469 4.551 1 90 95 LEU B CA 1
ATOM 2913 C C . LEU B 1 95 ? -3.057 21.25 5.844 1 90 95 LEU B C 1
ATOM 2915 O O . LEU B 1 95 ? -2.258 22.125 6.18 1 90 95 LEU B O 1
ATOM 2919 N N . GLY B 1 96 ? -4.195 21.031 6.43 1 90.19 96 GLY B N 1
ATOM 2920 C CA . GLY B 1 96 ? -4.422 21.578 7.758 1 90.19 96 GLY B CA 1
ATOM 2921 C C . GLY B 1 96 ? -4.855 23.031 7.727 1 90.19 96 GLY B C 1
ATOM 2922 O O . GLY B 1 96 ? -4.43 23.828 8.562 1 90.19 96 GLY B O 1
ATOM 2923 N N . SER B 1 97 ? -5.684 23.391 6.781 1 88.56 97 SER B N 1
ATOM 2924 C CA . SER B 1 97 ? -6.121 24.781 6.656 1 88.56 97 SER B CA 1
ATOM 2925 C C . SER B 1 97 ? -6.934 25.219 7.871 1 88.56 97 SER B C 1
ATOM 2927 O O . SER B 1 97 ? -6.793 26.344 8.344 1 88.56 97 SER B O 1
ATOM 2929 N N . SER B 1 98 ? -7.805 24.344 8.328 1 88.31 98 SER B N 1
ATOM 2930 C CA . SER B 1 98 ? -8.602 24.672 9.5 1 88.31 98 SER B CA 1
ATOM 2931 C C . SER B 1 98 ? -7.719 24.891 10.727 1 88.31 98 SER B C 1
ATOM 2933 O O . SER B 1 98 ? -7.926 25.828 11.492 1 88.31 98 SER B O 1
ATOM 2935 N N . ALA B 1 99 ? -6.805 23.984 10.867 1 92.12 99 ALA B N 1
ATOM 2936 C CA . ALA B 1 99 ? -5.883 24.109 11.992 1 92.12 99 ALA B CA 1
ATOM 2937 C C . ALA B 1 99 ? -5.047 25.375 11.883 1 92.12 99 ALA B C 1
ATOM 2939 O O . ALA B 1 99 ? -4.816 26.062 12.883 1 92.12 99 ALA B O 1
ATOM 2940 N N . ALA B 1 100 ? -4.602 25.656 10.703 1 94.81 100 ALA B N 1
ATOM 2941 C CA . ALA B 1 100 ? -3.826 26.875 10.469 1 94.81 100 ALA B CA 1
ATOM 2942 C C . ALA B 1 100 ? -4.637 28.109 10.82 1 94.81 100 ALA B C 1
ATOM 2944 O O . ALA B 1 100 ? -4.121 29.047 11.445 1 94.81 100 ALA B O 1
ATOM 2945 N N . LEU B 1 101 ? -5.852 28.125 10.406 1 93.31 101 LEU B N 1
ATOM 2946 C CA . LEU B 1 101 ? -6.762 29.219 10.719 1 93.31 101 LEU B CA 1
ATOM 2947 C C . LEU B 1 101 ? -6.961 29.359 12.219 1 93.31 101 LEU B C 1
ATOM 2949 O O . LEU B 1 101 ? -6.895 30.469 12.758 1 93.31 101 LEU B O 1
ATOM 2953 N N . SER B 1 102 ? -7.172 28.297 12.852 1 95.19 102 SER B N 1
ATOM 2954 C CA . SER B 1 102 ? -7.391 28.297 14.297 1 95.19 102 SER B CA 1
ATOM 2955 C C . SER B 1 102 ? -6.168 28.828 15.039 1 95.19 102 SER B C 1
ATOM 2957 O O . SER B 1 102 ? -6.297 29.625 15.969 1 95.19 102 SER B O 1
ATOM 2959 N N . VAL B 1 103 ? -5.043 28.391 14.609 1 97.06 103 VAL B N 1
ATOM 2960 C CA . VAL B 1 103 ? -3.812 28.797 15.281 1 97.06 103 VAL B CA 1
ATOM 2961 C C . VAL B 1 103 ? -3.551 30.281 15.016 1 97.06 103 VAL B C 1
ATOM 2963 O O . VAL B 1 103 ? -3.152 31.016 15.914 1 97.06 103 VAL B O 1
ATOM 2966 N N . ALA B 1 104 ? -3.77 30.719 13.789 1 96.94 104 ALA B N 1
ATOM 2967 C CA . ALA B 1 104 ? -3.609 32.125 13.469 1 96.94 104 ALA B CA 1
ATOM 2968 C C . ALA B 1 104 ? -4.523 33 14.32 1 96.94 104 ALA B C 1
ATOM 2970 O O . ALA B 1 104 ? -4.09 34 14.883 1 96.94 104 ALA B O 1
ATOM 2971 N N . CYS B 1 105 ? -5.727 32.625 14.43 1 96.62 105 CYS B N 1
ATOM 2972 C CA . CYS B 1 105 ? -6.699 33.344 15.242 1 96.62 105 CYS B CA 1
ATOM 2973 C C . CYS B 1 105 ? -6.297 33.344 16.719 1 96.62 105 CYS B C 1
ATOM 2975 O O . CYS B 1 105 ? -6.348 34.344 17.391 1 96.62 105 CYS B O 1
ATOM 2977 N N . ALA B 1 106 ? -5.98 32.156 17.188 1 97.44 106 ALA B N 1
ATOM 2978 C CA . ALA B 1 106 ? -5.582 31.984 18.578 1 97.44 106 ALA B CA 1
ATOM 2979 C C . ALA B 1 106 ? -4.43 32.906 18.938 1 97.44 106 ALA B C 1
ATOM 2981 O O . ALA B 1 106 ? -4.48 33.625 19.938 1 97.44 106 ALA B O 1
ATOM 2982 N N . ARG B 1 107 ? -3.426 32.906 18.125 1 97.94 107 ARG B N 1
ATOM 2983 C CA . ARG B 1 107 ? -2.262 33.75 18.344 1 97.94 107 ARG B CA 1
ATOM 2984 C C . ARG B 1 107 ? -2.648 35.219 18.359 1 97.94 107 ARG B C 1
ATOM 2986 O O . ARG B 1 107 ? -2.219 36 19.219 1 97.94 107 ARG B O 1
ATOM 2993 N N . LEU B 1 108 ? -3.434 35.562 17.375 1 97.62 108 LEU B N 1
ATOM 2994 C CA . LEU B 1 108 ? -3.834 36.969 17.219 1 97.62 108 LEU B CA 1
ATOM 2995 C C . LEU B 1 108 ? -4.645 37.438 18.438 1 97.62 108 LEU B C 1
ATOM 2997 O O . LEU B 1 108 ? -4.422 38.531 18.953 1 97.62 108 LEU B O 1
ATOM 3001 N N . LEU B 1 109 ? -5.555 36.656 18.844 1 97.38 109 LEU B N 1
ATOM 3002 C CA . LEU B 1 109 ? -6.422 37.031 19.953 1 97.38 109 LEU B CA 1
ATOM 3003 C C . LEU B 1 109 ? -5.637 37.062 21.266 1 97.38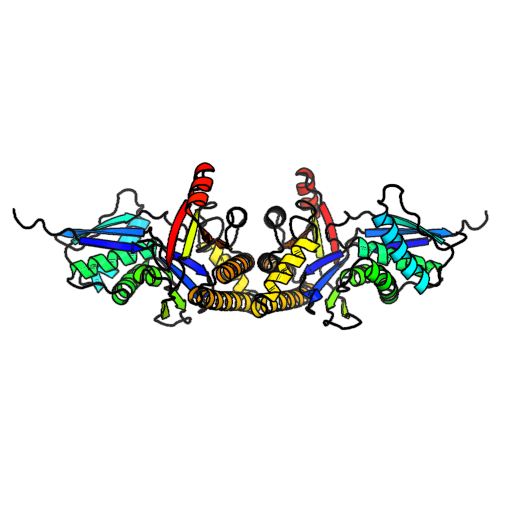 109 LEU B C 1
ATOM 3005 O O . LEU B 1 109 ? -5.891 37.938 22.109 1 97.38 109 LEU B O 1
ATOM 3009 N N . LEU B 1 110 ? -4.758 36.125 21.438 1 97.5 110 LEU B N 1
ATOM 3010 C CA . LEU B 1 110 ? -3.877 36.156 22.609 1 97.5 110 LEU B CA 1
ATOM 3011 C C . LEU B 1 110 ? -3.072 37.469 22.625 1 97.5 110 LEU B C 1
ATOM 3013 O O . LEU B 1 110 ? -2.98 38.125 23.656 1 97.5 110 LEU B O 1
ATOM 3017 N N . GLN B 1 111 ? -2.531 37.844 21.484 1 96.88 111 GLN B N 1
ATOM 3018 C CA . GLN B 1 111 ? -1.798 39.094 21.375 1 96.88 111 GLN B CA 1
ATOM 3019 C C . GLN B 1 111 ? -2.691 40.312 21.703 1 96.88 111 GLN B C 1
ATOM 3021 O O . GLN B 1 111 ? -2.281 41.188 22.438 1 96.88 111 GLN B O 1
ATOM 3026 N N . ALA B 1 112 ? -3.838 40.25 21.141 1 95.88 112 ALA B N 1
ATOM 3027 C CA . ALA B 1 112 ? -4.789 41.344 21.359 1 95.88 112 ALA B CA 1
ATOM 3028 C C . ALA B 1 112 ? -5.184 41.438 22.828 1 95.88 112 ALA B C 1
ATOM 3030 O O . ALA B 1 112 ? -5.539 42.531 23.297 1 95.88 112 ALA B O 1
ATOM 3031 N N . ALA B 1 113 ? -5.133 40.375 23.5 1 96.06 113 ALA B N 1
ATOM 3032 C CA . ALA B 1 113 ? -5.449 40.344 24.922 1 96.06 113 ALA B CA 1
ATOM 3033 C C . ALA B 1 113 ? -4.242 40.719 25.766 1 96.06 113 ALA B C 1
ATOM 3035 O O . ALA B 1 113 ? -4.297 40.688 27 1 96.06 113 ALA B O 1
ATOM 3036 N N . GLY B 1 114 ? -3.143 41 25.125 1 94.81 114 GLY B N 1
ATOM 3037 C CA . GLY B 1 114 ? -1.961 41.469 25.828 1 94.81 114 GLY B CA 1
ATOM 3038 C C . GLY B 1 114 ? -1.032 40.344 26.25 1 94.81 114 GLY B C 1
ATOM 3039 O O . GLY B 1 114 ? -0.165 40.531 27.094 1 94.81 114 GLY B O 1
ATOM 3040 N N . LYS B 1 115 ? -1.212 39.219 25.688 1 95.25 115 LYS B N 1
ATOM 3041 C CA . LYS B 1 115 ? -0.375 38.062 26.016 1 95.25 115 LYS B CA 1
ATOM 3042 C C . LYS B 1 115 ? 0.607 37.75 24.891 1 95.25 115 LYS B C 1
ATOM 3044 O O . LYS B 1 115 ? 0.357 38.094 23.734 1 95.25 115 LYS B O 1
ATOM 3049 N N . VAL B 1 116 ? 1.743 37.219 25.266 1 93.69 116 VAL B N 1
ATOM 3050 C CA . VAL B 1 116 ? 2.664 36.656 24.281 1 93.69 116 VAL B CA 1
ATOM 3051 C C . VAL B 1 116 ? 2.275 35.219 23.938 1 93.69 116 VAL B C 1
ATOM 3053 O O . VAL B 1 116 ? 2.34 34.344 24.797 1 93.69 116 VAL B O 1
ATOM 3056 N N . PRO B 1 117 ? 1.872 35 22.75 1 95.25 117 PRO B N 1
ATOM 3057 C CA . PRO B 1 117 ? 1.385 33.688 22.406 1 95.25 117 PRO B CA 1
ATOM 3058 C C . PRO B 1 117 ? 2.504 32.625 22.344 1 95.25 117 PRO B C 1
ATOM 3060 O O . PRO B 1 117 ? 3.262 32.594 21.375 1 95.25 117 PRO B O 1
ATOM 3063 N N . THR B 1 118 ? 2.658 31.75 23.344 1 95.69 118 THR B N 1
ATOM 3064 C CA . THR B 1 118 ? 3.518 30.578 23.234 1 95.69 118 THR B CA 1
ATOM 3065 C C . THR B 1 118 ? 2.861 29.5 22.375 1 95.69 118 THR B C 1
ATOM 3067 O O . THR B 1 118 ? 1.645 29.5 22.188 1 95.69 118 THR B O 1
ATOM 3070 N N . PRO B 1 119 ? 3.662 28.562 21.875 1 95.19 119 PRO B N 1
ATOM 3071 C CA . PRO B 1 119 ? 3.059 27.469 21.125 1 95.19 119 PRO B CA 1
ATOM 3072 C C . PRO B 1 119 ? 2.01 26.703 21.922 1 95.19 119 PRO B C 1
ATOM 3074 O O . PRO B 1 119 ? 0.96 26.328 21.391 1 95.19 119 PRO B O 1
ATOM 3077 N N . LYS B 1 120 ? 2.275 26.531 23.141 1 93.44 120 LYS B N 1
ATOM 3078 C CA . LYS B 1 120 ? 1.354 25.812 24 1 93.44 120 LYS B CA 1
ATOM 3079 C C . LYS B 1 120 ? 0.038 26.578 24.156 1 93.44 120 LYS B C 1
ATOM 3081 O O . LYS B 1 120 ? -1.039 25.984 24.094 1 93.44 120 LYS B O 1
ATOM 3086 N N . ASP B 1 121 ? 0.137 27.875 24.391 1 94.88 121 ASP B N 1
ATOM 3087 C CA . ASP B 1 121 ? -1.059 28.703 24.547 1 94.88 121 ASP B CA 1
ATOM 3088 C C . ASP B 1 121 ? -1.866 28.75 23.25 1 94.88 121 ASP B C 1
ATOM 3090 O O . ASP B 1 121 ? -3.096 28.656 23.266 1 94.88 121 ASP B O 1
ATOM 3094 N N . ALA B 1 122 ? -1.153 28.953 22.203 1 96.5 122 ALA B N 1
ATOM 3095 C CA . ALA B 1 122 ? -1.811 29 20.906 1 96.5 122 ALA B CA 1
ATOM 3096 C C . ALA B 1 122 ? -2.541 27.688 20.625 1 96.5 122 ALA B C 1
ATOM 3098 O O . ALA B 1 122 ? -3.684 27.688 20.156 1 96.5 122 ALA B O 1
ATOM 3099 N N . ALA B 1 123 ? -1.889 26.547 20.922 1 94.19 123 ALA B N 1
ATOM 3100 C CA . ALA B 1 123 ? -2.484 25.234 20.688 1 94.19 123 ALA B CA 1
ATOM 3101 C C . ALA B 1 123 ? -3.73 25.031 21.547 1 94.19 123 ALA B C 1
ATOM 3103 O O . ALA B 1 123 ? -4.727 24.469 21.078 1 94.19 123 ALA B O 1
ATOM 3104 N N . ARG B 1 124 ? -3.66 25.438 22.719 1 92 124 A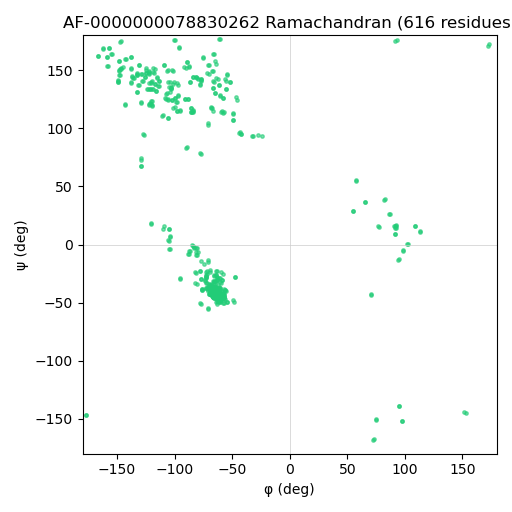RG B N 1
ATOM 3105 C CA . ARG B 1 124 ? -4.781 25.297 23.641 1 92 124 ARG B CA 1
ATOM 3106 C C . ARG B 1 124 ? -6 26.062 23.141 1 92 124 ARG B C 1
ATOM 3108 O O . ARG B 1 124 ? -7.109 25.531 23.109 1 92 124 ARG B O 1
ATOM 3115 N N . VAL B 1 125 ? -5.789 27.328 22.75 1 94.56 125 VAL B N 1
ATOM 3116 C CA . VAL B 1 125 ? -6.883 28.156 22.266 1 94.56 125 VAL B CA 1
ATOM 3117 C C . VAL B 1 125 ? -7.398 27.625 20.938 1 94.56 125 VAL B C 1
ATOM 3119 O O . VAL B 1 125 ? -8.609 27.578 20.719 1 94.56 125 VAL B O 1
ATOM 3122 N N . ALA B 1 126 ? -6.449 27.219 20.109 1 94.5 126 ALA B N 1
ATOM 3123 C CA . ALA B 1 126 ? -6.824 26.656 18.812 1 94.5 126 ALA B CA 1
ATOM 3124 C C . ALA B 1 126 ? -7.652 25.391 18.984 1 94.5 126 ALA B C 1
ATOM 3126 O O . ALA B 1 126 ? -8.555 25.109 18.188 1 94.5 126 ALA B O 1
ATOM 3127 N N . TRP B 1 127 ? -7.324 24.594 19.953 1 90.19 127 TRP B N 1
ATOM 3128 C CA . TRP B 1 127 ? -8.055 23.359 20.234 1 90.19 127 TRP B CA 1
ATOM 3129 C C . TRP B 1 127 ? -9.539 23.656 20.469 1 90.19 127 TRP B C 1
ATOM 3131 O O . TRP B 1 127 ? -10.398 22.891 20.016 1 90.19 127 TRP B O 1
ATOM 3141 N N . ALA B 1 128 ? -9.812 24.703 21.125 1 88.5 128 ALA B N 1
ATOM 3142 C CA . ALA B 1 128 ? -11.195 25.094 21.391 1 88.5 128 ALA B CA 1
ATOM 3143 C C . ALA B 1 128 ? -11.953 25.359 20.078 1 88.5 128 ALA B C 1
ATOM 3145 O O . ALA B 1 128 ? -13.125 25 19.953 1 88.5 128 ALA B O 1
ATOM 3146 N N . MET B 1 129 ? -11.25 25.953 19.172 1 90.19 129 MET B N 1
ATOM 3147 C CA . MET B 1 129 ? -11.859 26.219 17.875 1 90.19 129 MET B CA 1
ATOM 3148 C C . MET B 1 129 ? -12.07 24.922 17.094 1 90.19 129 MET B C 1
ATOM 3150 O O . MET B 1 129 ? -13.125 24.719 16.484 1 90.19 129 MET B O 1
ATOM 3154 N N . GLU B 1 130 ? -11.055 24.031 17.141 1 85.81 130 GLU B N 1
ATOM 3155 C CA . GLU B 1 130 ? -11.07 22.812 16.344 1 85.81 130 GLU B CA 1
ATOM 3156 C C . GLU B 1 130 ? -12.195 21.875 16.797 1 85.81 130 GLU B C 1
ATOM 3158 O O . GLU B 1 130 ? -12.719 21.109 15.992 1 85.81 130 GLU B O 1
ATOM 3163 N N . GLN B 1 131 ? -12.531 21.859 18 1 81.38 131 GLN B N 1
ATOM 3164 C CA . GLN B 1 131 ? -13.617 21.047 18.516 1 81.38 131 GLN B CA 1
ATOM 3165 C C . GLN B 1 131 ? -14.938 21.375 17.812 1 81.38 131 GLN B C 1
ATOM 3167 O O . GLN B 1 131 ? -15.82 20.516 17.719 1 81.38 131 GLN B O 1
ATOM 3172 N N . GLU B 1 132 ? -15.023 22.562 17.312 1 79 132 GLU B N 1
ATOM 3173 C CA . GLU B 1 132 ? -16.234 22.984 16.578 1 79 132 GLU B CA 1
ATOM 3174 C C . GLU B 1 132 ? -16.219 22.469 15.148 1 79 132 GLU B C 1
ATOM 3176 O O . GLU B 1 132 ? -17.266 22.234 14.555 1 79 132 GLU B O 1
ATOM 3181 N N . PHE B 1 133 ? -14.961 22.391 14.555 1 71.25 133 PHE B N 1
ATOM 3182 C CA . PHE B 1 133 ? -14.836 21.969 13.164 1 71.25 133 PHE B CA 1
ATOM 3183 C C . PHE B 1 133 ? -14.984 20.453 13.047 1 71.25 133 PHE B C 1
ATOM 3185 O O . PHE B 1 133 ? -15.609 19.969 12.102 1 71.25 133 PHE B O 1
ATOM 3192 N N . HIS B 1 134 ? -14.18 19.766 13.922 1 66.56 134 HIS B N 1
ATOM 3193 C CA . HIS B 1 134 ? -14.078 18.312 13.797 1 66.56 134 HIS B CA 1
ATOM 3194 C C . HIS B 1 134 ? -14.547 17.625 15.07 1 66.56 134 HIS B C 1
ATOM 3196 O O . HIS B 1 134 ? -14.383 18.156 16.172 1 66.56 134 HIS B O 1
ATOM 3202 N N . GLY B 1 135 ? -15.547 16.812 15.047 1 58.31 135 GLY B N 1
ATOM 3203 C CA . GLY B 1 135 ? -16.016 16.078 16.203 1 58.31 135 GLY B CA 1
ATOM 3204 C C . GLY B 1 135 ? -14.891 15.359 16.953 1 58.31 135 GLY B C 1
ATOM 3205 O O . GLY B 1 135 ? -14.719 15.547 18.156 1 58.31 135 GLY B O 1
ATOM 3206 N N . THR B 1 136 ? -13.969 14.602 16.297 1 61.91 136 THR B N 1
ATOM 3207 C CA . THR B 1 136 ? -12.938 13.828 16.969 1 61.91 136 THR B CA 1
ATOM 3208 C C . THR B 1 136 ? -11.562 14.117 16.375 1 61.91 136 THR B C 1
ATOM 3210 O O . THR B 1 136 ? -10.969 13.266 15.719 1 61.91 136 THR B O 1
ATOM 3213 N N . PRO B 1 137 ? -11.07 15.289 16.688 1 71.19 137 PRO B N 1
ATOM 3214 C CA . PRO B 1 137 ? -9.742 15.602 16.172 1 71.19 137 PRO B CA 1
ATOM 3215 C C . PRO B 1 137 ? -8.625 14.906 16.953 1 71.19 137 PRO B C 1
ATOM 3217 O O . PRO B 1 137 ? -8.773 14.641 18.141 1 71.19 137 PRO B O 1
ATOM 3220 N N . SER B 1 138 ? -7.547 14.422 16.312 1 79.25 138 SER B N 1
ATOM 3221 C CA . SER B 1 138 ? -6.402 13.82 16.984 1 79.25 138 SER B CA 1
ATOM 3222 C C . SER B 1 138 ? -5.555 14.867 17.688 1 79.25 138 SER B C 1
ATOM 3224 O O . SER B 1 138 ? -4.859 14.562 18.656 1 79.25 138 SER B O 1
ATOM 3226 N N . GLY B 1 139 ? -5.555 16.125 17.172 1 87.56 139 GLY B N 1
ATOM 3227 C CA . GLY B 1 139 ? -4.758 17.203 17.75 1 87.56 139 GLY B CA 1
ATOM 3228 C C . GLY B 1 139 ? -3.445 17.422 17.016 1 87.56 139 GLY B C 1
ATOM 3229 O O . GLY B 1 139 ? -2.734 18.391 17.297 1 87.56 139 GLY B O 1
ATOM 3230 N N . VAL B 1 140 ? -3.158 16.578 16.078 1 91.25 140 VAL B N 1
ATOM 3231 C CA . VAL B 1 140 ? -1.863 16.641 15.406 1 91.25 140 VAL B CA 1
ATOM 3232 C C . VAL B 1 140 ? -1.773 17.906 14.555 1 91.25 140 VAL B C 1
ATOM 3234 O O . VAL B 1 140 ? -0.71 18.516 14.461 1 91.25 140 VAL B O 1
ATOM 3237 N N . ASP B 1 141 ? -2.812 18.344 13.992 1 92.25 141 ASP B N 1
ATOM 3238 C CA . ASP B 1 141 ? -2.779 19.453 13.031 1 92.25 141 ASP B CA 1
ATOM 3239 C C . ASP B 1 141 ? -2.488 20.781 13.734 1 92.25 141 ASP B C 1
ATOM 3241 O O . ASP B 1 141 ? -1.507 21.453 13.414 1 92.25 141 ASP B O 1
ATOM 3245 N N . HIS B 1 142 ? -3.312 21.125 14.75 1 92.62 142 HIS B N 1
ATOM 3246 C CA . HIS B 1 142 ? -3.121 22.422 15.383 1 92.62 142 HIS B CA 1
ATOM 3247 C C . HIS B 1 142 ? -1.867 22.438 16.25 1 92.62 142 HIS B C 1
ATOM 3249 O O . HIS B 1 142 ? -1.24 23.484 16.438 1 92.62 142 HIS B O 1
ATOM 3255 N N . THR B 1 143 ? -1.488 21.25 16.766 1 94.25 143 THR B N 1
ATOM 3256 C CA . THR B 1 143 ? -0.254 21.172 17.547 1 94.25 143 THR B CA 1
ATOM 3257 C C . THR B 1 143 ? 0.958 21.453 16.656 1 94.25 143 THR B C 1
ATOM 3259 O O . THR B 1 143 ? 1.853 22.203 17.031 1 94.25 143 THR B O 1
ATOM 3262 N N . THR B 1 144 ? 0.937 20.859 15.531 1 96.25 144 THR B N 1
ATOM 3263 C CA . THR B 1 144 ? 2.027 21.047 14.578 1 96.25 144 THR B CA 1
ATOM 3264 C C . THR B 1 144 ? 2.059 22.484 14.07 1 96.25 144 THR B C 1
ATOM 3266 O O . THR B 1 144 ? 3.127 23.094 13.984 1 96.25 144 THR B O 1
ATOM 3269 N N . SER B 1 145 ? 0.937 22.969 13.742 1 96.44 145 SER B N 1
ATOM 3270 C CA . SER B 1 145 ? 0.83 24.359 13.289 1 96.44 145 SER B CA 1
ATOM 3271 C C . SER B 1 145 ? 1.354 25.328 14.344 1 96.44 145 SER B C 1
ATOM 3273 O O . SER B 1 145 ? 2.125 26.234 14.031 1 96.44 145 SER B O 1
ATOM 3275 N N . ALA B 1 146 ? 1.004 25.156 15.578 1 96.44 146 ALA B N 1
ATOM 3276 C CA . ALA B 1 146 ? 1.388 26.031 16.672 1 96.44 146 ALA B CA 1
ATOM 3277 C C . ALA B 1 146 ? 2.877 25.906 16.984 1 96.44 146 ALA B C 1
ATOM 3279 O O . ALA B 1 146 ? 3.533 26.891 17.328 1 96.44 146 ALA B O 1
ATOM 3280 N N . ALA B 1 147 ? 3.383 24.703 16.891 1 96.06 147 ALA B N 1
ATOM 3281 C CA . ALA B 1 147 ? 4.789 24.469 17.203 1 96.06 147 ALA B CA 1
ATOM 3282 C C . ALA B 1 147 ? 5.699 25.078 16.141 1 96.06 147 ALA B C 1
ATOM 3284 O O . ALA B 1 147 ? 6.801 25.531 16.453 1 96.06 147 ALA B O 1
ATOM 3285 N N . GLU B 1 148 ? 5.246 25.062 14.898 1 96.31 148 GLU B N 1
ATOM 3286 C CA . GLU B 1 148 ? 6 25.516 13.734 1 96.31 148 GLU B CA 1
ATOM 3287 C C . GLU B 1 148 ? 7.336 24.797 13.633 1 96.31 148 GLU B C 1
ATOM 3289 O O . GLU B 1 148 ? 8.344 25.391 13.25 1 96.31 148 GLU B O 1
ATOM 3294 N N . GLN B 1 149 ? 7.363 23.562 14.141 1 97 149 GLN B N 1
ATOM 3295 C CA . GLN B 1 149 ? 8.484 22.641 14.07 1 97 149 GLN B CA 1
ATOM 3296 C C . GLN B 1 149 ? 8.008 21.219 13.758 1 97 149 GLN B C 1
ATOM 3298 O O . GLN B 1 149 ? 6.824 20.906 13.898 1 97 149 GLN B O 1
ATOM 3303 N N . LEU B 1 150 ? 8.984 20.484 13.305 1 98.19 150 LEU B N 1
ATOM 3304 C CA . LEU B 1 150 ? 8.656 19.078 13.117 1 98.19 150 LEU B CA 1
ATOM 3305 C C . LEU B 1 150 ? 8.352 18.406 14.461 1 98.19 150 LEU B C 1
ATOM 3307 O O . LEU B 1 150 ? 9.117 18.547 15.414 1 98.19 150 LEU B O 1
ATOM 3311 N N . VAL B 1 151 ? 7.195 17.672 14.523 1 97.81 151 VAL B N 1
ATOM 3312 C CA . VAL B 1 151 ? 6.754 17.141 15.805 1 97.81 151 VAL B CA 1
ATOM 3313 C C . VAL B 1 151 ? 6.371 15.664 15.648 1 97.81 151 VAL B C 1
ATOM 3315 O O . VAL B 1 151 ? 5.754 15.281 14.648 1 97.81 151 VAL B O 1
ATOM 3318 N N . LEU B 1 152 ? 6.887 14.805 16.547 1 98.19 152 LEU B N 1
ATOM 3319 C CA . LEU B 1 152 ? 6.309 13.484 16.766 1 98.19 152 LEU B CA 1
ATOM 3320 C C . LEU B 1 152 ? 5.168 13.547 17.766 1 98.19 152 LEU B C 1
ATOM 3322 O O . LEU B 1 152 ? 5.387 13.844 18.953 1 98.19 152 LEU B O 1
ATOM 3326 N N . TYR B 1 153 ? 3.963 13.258 17.297 1 96.56 153 TYR B N 1
ATOM 3327 C CA . TYR B 1 153 ? 2.762 13.461 18.094 1 96.56 153 TYR B CA 1
ATOM 3328 C C . TYR B 1 153 ? 2.051 12.141 18.359 1 96.56 153 TYR B C 1
ATOM 3330 O O . TYR B 1 153 ? 1.975 11.281 17.469 1 96.56 153 TYR B O 1
ATOM 3338 N N . TRP B 1 154 ? 1.586 11.969 19.578 1 94.44 154 TRP B N 1
ATOM 3339 C CA . TRP B 1 154 ? 0.69 10.859 19.875 1 94.44 154 TRP B CA 1
ATOM 3340 C C . TRP B 1 154 ? -0.288 11.242 20.984 1 94.44 154 TRP B C 1
ATOM 3342 O O . TRP B 1 154 ? -0.005 12.125 21.797 1 94.44 154 TRP B O 1
ATOM 3352 N N . ARG B 1 155 ? -1.386 10.641 20.875 1 89.56 155 ARG B N 1
ATOM 3353 C CA . ARG B 1 155 ? -2.43 10.82 21.875 1 89.56 155 ARG B CA 1
ATOM 3354 C C . ARG B 1 155 ? -3.184 9.516 22.125 1 89.56 155 ARG B C 1
ATOM 3356 O O . ARG B 1 155 ? -3.748 8.938 21.188 1 89.56 155 ARG B O 1
ATOM 3363 N N . LYS B 1 156 ? -3.123 9.086 23.359 1 84.31 156 LYS B N 1
ATOM 3364 C CA . LYS B 1 156 ? -3.898 7.895 23.688 1 84.31 156 LYS B CA 1
ATOM 3365 C C . LYS B 1 156 ? -5.391 8.141 23.484 1 84.31 156 LYS B C 1
ATOM 3367 O O . LYS B 1 156 ? -5.898 9.211 23.797 1 84.31 156 LYS B O 1
ATOM 3372 N N . PRO B 1 157 ? -6.031 7.102 23 1 79.56 157 PRO B N 1
ATOM 3373 C CA . PRO B 1 157 ? -7.477 7.277 22.844 1 79.56 157 PRO B CA 1
ATOM 3374 C C . PRO B 1 157 ? -8.164 7.633 24.172 1 79.56 157 PRO B C 1
ATOM 3376 O O . PRO B 1 157 ? -7.945 6.969 25.188 1 79.56 157 PRO B O 1
ATOM 3379 N N . GLY B 1 158 ? -8.898 8.695 24.172 1 76.06 158 GLY B N 1
ATOM 3380 C CA . GLY B 1 158 ? -9.633 9.094 25.359 1 76.06 158 GLY B CA 1
ATOM 3381 C C . GLY B 1 158 ? -8.875 10.094 26.219 1 76.06 158 GLY B C 1
ATOM 3382 O O . GLY B 1 158 ? -9.453 10.695 27.125 1 76.06 158 GLY B O 1
ATOM 3383 N N . ALA B 1 159 ? -7.613 10.219 25.906 1 79.31 159 ALA B N 1
ATOM 3384 C CA . ALA B 1 159 ? -6.836 11.18 26.688 1 79.31 159 ALA B CA 1
ATOM 3385 C C . ALA B 1 159 ? -7.242 12.609 26.359 1 79.31 159 ALA B C 1
ATOM 3387 O O . ALA B 1 159 ? -7.586 12.922 25.219 1 79.31 159 ALA B O 1
ATOM 3388 N N . ALA B 1 160 ? -7.184 13.43 27.312 1 73.06 160 ALA B N 1
ATOM 3389 C CA . ALA B 1 160 ? -7.566 14.836 27.172 1 73.06 160 ALA B CA 1
ATOM 3390 C C . ALA B 1 160 ? -6.539 15.602 26.344 1 73.06 160 ALA B C 1
ATOM 3392 O O . ALA B 1 160 ? -6.883 16.562 25.641 1 73.06 160 ALA B O 1
ATOM 3393 N N . LYS B 1 161 ? -5.348 15.141 26.531 1 78.62 161 LYS B N 1
ATOM 3394 C CA . LYS B 1 161 ? -4.281 15.859 25.844 1 78.62 161 LYS B CA 1
ATOM 3395 C C . LYS B 1 161 ? -3.34 14.891 25.125 1 78.62 161 LYS B C 1
ATOM 3397 O O . LYS B 1 161 ? -3.129 13.773 25.594 1 78.62 161 LYS B O 1
ATOM 3402 N N . GLY B 1 162 ? -2.855 15.367 24.047 1 87.25 162 GLY B N 1
ATOM 3403 C CA . GLY B 1 162 ? -1.801 14.641 23.359 1 87.25 162 GLY B CA 1
ATOM 3404 C C . GLY B 1 162 ? -0.409 15.141 23.703 1 87.25 162 GLY B C 1
ATOM 3405 O O . GLY B 1 162 ? -0.256 16.078 24.484 1 87.25 162 GLY B O 1
ATOM 3406 N N . THR B 1 163 ? 0.515 14.383 23.281 1 87.88 163 THR B N 1
ATOM 3407 C CA . THR B 1 163 ? 1.915 14.742 23.469 1 87.88 163 THR B CA 1
ATOM 3408 C C . THR B 1 163 ? 2.604 14.961 22.125 1 87.88 163 THR B C 1
ATOM 3410 O O . THR B 1 163 ? 2.412 14.18 21.188 1 87.88 163 THR B O 1
ATOM 3413 N N . GLY B 1 164 ? 3.328 16.094 22.031 1 91.94 164 GLY B N 1
ATOM 3414 C CA . GLY B 1 164 ? 4.152 16.391 20.875 1 91.94 164 GLY B CA 1
ATOM 3415 C C . GLY B 1 164 ? 5.609 16.625 21.219 1 91.94 164 GLY B C 1
ATOM 3416 O O . GLY B 1 164 ? 5.93 17.469 22.062 1 91.94 164 GLY B O 1
ATOM 3417 N N . GLN B 1 165 ? 6.441 15.828 20.641 1 95.25 165 GLN B N 1
ATOM 3418 C CA . GLN B 1 165 ? 7.883 15.984 20.812 1 95.25 165 GLN B CA 1
ATOM 3419 C C . GLN B 1 165 ? 8.531 16.562 19.562 1 95.25 165 GLN B C 1
ATOM 3421 O O . GLN B 1 165 ? 8.398 16 18.469 1 95.25 165 GLN B O 1
ATOM 3426 N N . VAL B 1 166 ? 9.227 17.656 19.812 1 96.94 166 VAL B N 1
ATOM 3427 C CA . VAL B 1 166 ? 9.914 18.281 18.688 1 96.94 166 VAL B CA 1
ATOM 3428 C C . VAL B 1 166 ? 11.023 17.359 18.188 1 96.94 166 VAL B C 1
ATOM 3430 O O . VAL B 1 166 ? 11.742 16.75 18.984 1 96.94 166 VAL B O 1
ATOM 3433 N N . VAL B 1 167 ? 11.117 17.188 16.875 1 98.19 167 VAL B N 1
ATOM 3434 C CA . VAL B 1 167 ? 12.172 16.391 16.25 1 98.19 167 VAL B CA 1
ATOM 3435 C C . VAL B 1 167 ? 13.125 17.312 15.484 1 98.19 167 VAL B C 1
ATOM 3437 O O . VAL B 1 167 ? 12.766 17.844 14.43 1 98.19 167 VAL B O 1
ATOM 3440 N N . GLU B 1 168 ? 14.305 17.453 15.953 1 97.62 168 GLU B N 1
ATOM 3441 C CA . GLU B 1 168 ? 15.312 18.281 15.281 1 97.62 168 GLU B CA 1
ATOM 3442 C C . GLU B 1 168 ? 15.969 17.5 14.141 1 97.62 168 GLU B C 1
ATOM 3444 O O . GLU B 1 168 ? 16.188 16.297 14.242 1 97.62 168 GLU B O 1
ATOM 3449 N N . SER B 1 169 ? 16.25 18.25 13.102 1 97.88 169 SER B N 1
ATOM 3450 C CA . SER B 1 169 ? 16.938 17.656 11.961 1 97.88 169 SER B CA 1
ATOM 3451 C C . SER B 1 169 ? 18.266 18.359 11.703 1 97.88 169 SER B C 1
ATOM 3453 O O . SER B 1 169 ? 18.312 19.578 11.523 1 97.88 169 SER B O 1
ATOM 3455 N N . PRO B 1 170 ? 19.359 17.609 11.703 1 98.06 170 PRO B N 1
ATOM 3456 C CA . PRO B 1 170 ? 20.656 18.219 11.375 1 98.06 170 PRO B CA 1
ATOM 3457 C C . PRO B 1 170 ? 20.766 18.594 9.898 1 98.06 170 PRO B C 1
ATOM 3459 O O . PRO B 1 170 ? 21.672 19.344 9.516 1 98.06 170 PRO B O 1
ATOM 3462 N N . ARG B 1 171 ? 19.844 18.062 9.055 1 97.5 171 ARG B N 1
ATOM 3463 C CA . ARG B 1 171 ? 19.812 18.359 7.625 1 97.5 171 ARG B CA 1
ATOM 3464 C C . ARG B 1 171 ? 18.5 19.047 7.238 1 97.5 171 ARG B C 1
ATOM 3466 O O . ARG B 1 171 ? 17.453 18.75 7.816 1 97.5 171 ARG B O 1
ATOM 3473 N N . PRO B 1 172 ? 18.609 19.938 6.215 1 97.81 172 PRO B N 1
ATOM 3474 C CA . PRO B 1 172 ? 17.344 20.5 5.738 1 97.81 172 PRO B CA 1
ATOM 3475 C C . PRO B 1 172 ? 16.391 19.438 5.211 1 97.81 172 PRO B C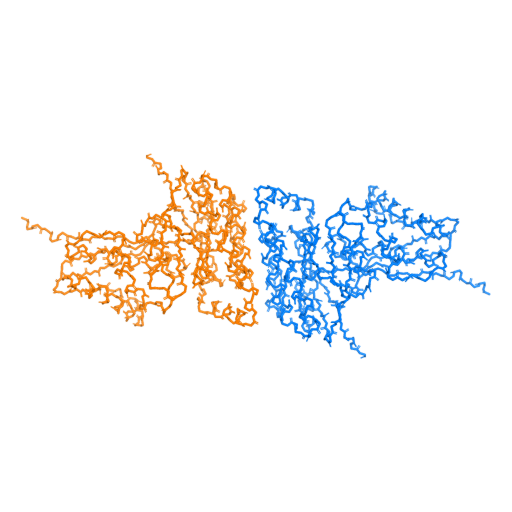 1
ATOM 3477 O O . PRO B 1 172 ? 16.781 18.578 4.414 1 97.81 172 PRO B O 1
ATOM 3480 N N . LEU B 1 173 ? 15.219 19.469 5.703 1 98.12 173 LEU B N 1
ATOM 3481 C CA . LEU B 1 173 ? 14.164 18.562 5.27 1 98.12 173 LEU B CA 1
ATOM 3482 C C . LEU B 1 173 ? 13.148 19.297 4.398 1 98.12 173 LEU B C 1
ATOM 3484 O O . LEU B 1 173 ? 12.352 20.094 4.902 1 98.12 173 LEU B O 1
ATOM 3488 N N . HIS B 1 174 ? 13.164 18.984 3.041 1 98.12 174 HIS B N 1
ATOM 3489 C CA . HIS B 1 174 ? 12.305 19.641 2.074 1 98.12 174 HIS B CA 1
ATOM 3490 C C . HIS B 1 174 ? 11.289 18.672 1.479 1 98.12 174 HIS B C 1
ATOM 3492 O O . HIS B 1 174 ? 11.633 17.547 1.116 1 98.12 174 HIS B O 1
ATOM 3498 N N . VAL B 1 175 ? 10.094 19.203 1.404 1 98.5 175 VAL B N 1
ATOM 3499 C CA . VAL B 1 175 ? 9.086 18.422 0.684 1 98.5 175 VAL B CA 1
ATOM 3500 C C . VAL B 1 175 ? 8.531 19.25 -0.473 1 98.5 175 VAL B C 1
ATOM 3502 O O . VAL B 1 175 ? 8.531 20.484 -0.423 1 98.5 175 VAL B O 1
ATOM 3505 N N . VAL B 1 176 ? 8.188 18.578 -1.509 1 98.56 176 VAL B N 1
ATOM 3506 C CA . VAL B 1 176 ? 7.336 19.141 -2.553 1 98.56 176 VAL B CA 1
ATOM 3507 C C . VAL B 1 176 ? 5.895 18.672 -2.346 1 98.56 176 VAL B C 1
ATOM 3509 O O . VAL B 1 176 ? 5.629 17.469 -2.264 1 98.56 176 VAL B O 1
ATOM 3512 N N . VAL B 1 177 ? 5.012 19.625 -2.217 1 97.5 177 VAL B N 1
ATOM 3513 C CA . VAL B 1 177 ? 3.592 19.344 -2.027 1 97.5 177 VAL B CA 1
ATOM 3514 C C . VAL B 1 177 ? 2.857 19.5 -3.359 1 97.5 177 VAL B C 1
ATOM 3516 O O . VAL B 1 177 ? 2.967 20.516 -4.027 1 97.5 177 VAL B O 1
ATOM 3519 N N . THR B 1 178 ? 2.143 18.469 -3.723 1 96.88 178 THR B N 1
ATOM 3520 C CA . THR B 1 178 ? 1.37 18.469 -4.961 1 96.88 178 THR B CA 1
ATOM 3521 C C . THR B 1 178 ? -0.097 18.156 -4.68 1 96.88 178 THR B C 1
ATOM 3523 O O . THR B 1 178 ? -0.419 17.484 -3.701 1 96.88 178 THR B O 1
ATOM 3526 N N . LEU B 1 179 ? -0.929 18.672 -5.488 1 93.38 179 LEU B N 1
ATOM 3527 C CA . LEU B 1 179 ? -2.348 18.344 -5.414 1 93.38 179 LEU B CA 1
ATOM 3528 C C . LEU B 1 179 ? -2.736 17.359 -6.52 1 93.38 179 LEU B C 1
ATOM 3530 O O . LEU B 1 179 ? -2.266 17.484 -7.652 1 93.38 179 LEU B O 1
ATOM 3534 N N . ALA B 1 180 ? -3.48 16.375 -6.117 1 92.06 180 ALA B N 1
ATOM 3535 C CA . ALA B 1 180 ? -3.875 15.328 -7.062 1 92.06 180 ALA B CA 1
ATOM 3536 C C . ALA B 1 180 ? -5.34 14.945 -6.879 1 92.06 180 ALA B C 1
ATOM 3538 O O . ALA B 1 180 ? -5.824 14.844 -5.746 1 92.06 180 ALA B O 1
ATOM 3539 N N . GLY B 1 181 ? -6.012 14.727 -8.031 1 86.75 181 GLY B N 1
ATOM 3540 C CA . GLY B 1 181 ? -7.379 14.242 -8 1 86.75 181 GLY B CA 1
ATOM 3541 C C . GLY B 1 181 ? -8.375 15.281 -7.539 1 86.75 181 GLY B C 1
ATOM 3542 O O . GLY B 1 181 ? -8.078 16.484 -7.559 1 86.75 181 GLY B O 1
ATOM 3543 N N . GLU B 1 182 ? -9.547 14.75 -7.277 1 78.62 182 GLU B N 1
ATOM 3544 C CA . GLU B 1 182 ? -10.641 15.617 -6.855 1 78.62 182 GLU B CA 1
ATOM 3545 C C . GLU B 1 182 ? -10.844 15.555 -5.344 1 78.62 182 GLU B C 1
ATOM 3547 O O . GLU B 1 182 ? -10.539 14.539 -4.715 1 78.62 182 GLU B O 1
ATOM 3552 N N . ARG B 1 183 ? -11.266 16.625 -4.887 1 66.31 183 ARG B N 1
ATOM 3553 C CA . ARG B 1 183 ? -11.531 16.672 -3.453 1 66.31 183 ARG B CA 1
ATOM 3554 C C . ARG B 1 183 ? -12.531 15.602 -3.041 1 66.31 183 ARG B C 1
ATOM 3556 O O . ARG B 1 183 ? -13.539 15.398 -3.721 1 66.31 183 ARG B O 1
ATOM 3563 N N . SER B 1 184 ? -12.078 14.688 -2.279 1 61.66 184 SER B N 1
ATOM 3564 C CA . SER B 1 184 ? -13 13.672 -1.783 1 61.66 184 SER B CA 1
ATOM 3565 C C . SER B 1 184 ? -13.492 14.016 -0.381 1 61.66 184 SER B C 1
ATOM 3567 O O . SER B 1 184 ? -12.742 14.555 0.434 1 61.66 184 SER B O 1
ATOM 3569 N N . PRO B 1 185 ? -14.734 13.805 -0.247 1 63.22 185 PRO B N 1
ATOM 3570 C CA . PRO B 1 185 ? -15.188 13.953 1.139 1 63.22 185 PRO B CA 1
ATOM 3571 C C . PRO B 1 185 ? -14.484 12.992 2.094 1 63.22 185 PRO B C 1
ATOM 3573 O O . PRO B 1 185 ? -14.586 11.773 1.936 1 63.22 185 PRO B O 1
ATOM 3576 N N . THR B 1 186 ? -13.742 13.438 2.965 1 70.06 186 THR B N 1
ATOM 3577 C CA . THR B 1 186 ? -13.016 12.727 4.008 1 70.06 186 THR B CA 1
ATOM 3578 C C . THR B 1 186 ? -13.938 11.742 4.727 1 70.06 186 THR B C 1
ATOM 3580 O O . THR B 1 186 ? -13.531 10.609 5.02 1 70.06 186 THR B O 1
ATOM 3583 N N . LYS B 1 187 ? -15.156 12.039 4.754 1 75.12 187 LYS B N 1
ATOM 3584 C CA . LYS B 1 187 ? -16.109 11.25 5.535 1 75.12 187 LYS B CA 1
ATOM 3585 C C . LYS B 1 187 ? -16.344 9.891 4.895 1 75.12 187 LYS B C 1
ATOM 3587 O O . LYS B 1 187 ? -16.453 8.875 5.594 1 75.12 187 LYS B O 1
ATOM 3592 N N . LYS B 1 188 ? -16.422 9.852 3.627 1 82.44 188 LYS B N 1
ATOM 3593 C CA . LYS B 1 188 ? -16.656 8.594 2.936 1 82.44 188 LYS B CA 1
ATOM 3594 C C . LYS B 1 188 ? -15.469 7.648 3.072 1 82.44 188 LYS B C 1
ATOM 3596 O O . LYS B 1 188 ? -15.641 6.461 3.363 1 82.44 188 LYS B O 1
ATOM 3601 N N . THR B 1 189 ? -14.328 8.156 2.912 1 85.38 189 THR B N 1
ATOM 3602 C CA . THR B 1 189 ? -13.102 7.363 2.98 1 85.38 189 THR B CA 1
ATOM 3603 C C . THR B 1 189 ? -12.883 6.832 4.395 1 85.38 189 THR B C 1
ATOM 3605 O O . THR B 1 189 ? -12.617 5.645 4.582 1 85.38 189 THR B O 1
ATOM 3608 N N . VAL B 1 190 ? -13.055 7.641 5.336 1 85.19 190 VAL B N 1
ATOM 3609 C CA . VAL B 1 190 ? -12.844 7.273 6.734 1 85.19 190 VAL B CA 1
ATOM 3610 C C . VAL B 1 190 ? -13.953 6.324 7.191 1 85.19 190 VAL B C 1
ATOM 3612 O O . VAL B 1 190 ? -13.703 5.402 7.969 1 85.19 190 VAL B O 1
ATOM 3615 N N . GLY B 1 191 ? -15.141 6.59 6.691 1 89.94 191 GLY B N 1
ATOM 3616 C CA . GLY B 1 191 ? -16.25 5.699 7.008 1 89.94 191 GLY B CA 1
ATOM 3617 C C . GLY B 1 191 ? -16.031 4.281 6.504 1 89.94 191 GLY B C 1
ATOM 3618 O O . GLY B 1 191 ? -16.297 3.316 7.223 1 89.94 191 GLY B O 1
ATOM 3619 N N . ALA B 1 192 ? -15.594 4.176 5.297 1 93.19 192 ALA B N 1
ATOM 3620 C CA . ALA B 1 192 ? -15.32 2.863 4.719 1 93.19 192 ALA B CA 1
ATOM 3621 C C . ALA B 1 192 ? -14.242 2.129 5.508 1 93.19 192 ALA B C 1
ATOM 3623 O O . ALA B 1 192 ? -14.336 0.92 5.727 1 93.19 192 ALA B O 1
ATOM 3624 N N . LEU B 1 193 ? -13.234 2.85 5.902 1 94.81 193 LEU B N 1
ATOM 3625 C CA . LEU B 1 193 ? -12.172 2.266 6.715 1 94.81 193 LEU B CA 1
ATOM 3626 C C . LEU B 1 193 ? -12.719 1.773 8.047 1 94.81 193 LEU B C 1
ATOM 3628 O O . LEU B 1 193 ? -12.383 0.675 8.5 1 94.81 193 LEU B O 1
ATOM 3632 N N . ARG B 1 194 ? -13.539 2.545 8.625 1 94.06 194 ARG B N 1
ATOM 3633 C CA . ARG B 1 194 ? -14.133 2.166 9.906 1 94.06 194 ARG B CA 1
ATOM 3634 C C . ARG B 1 194 ? -14.938 0.877 9.773 1 94.06 194 ARG B C 1
ATOM 3636 O O . ARG B 1 194 ? -14.93 0.035 10.672 1 94.06 194 ARG B O 1
ATOM 3643 N N . GLU B 1 195 ? -15.648 0.786 8.727 1 96.81 195 GLU B N 1
ATOM 3644 C CA . GLU B 1 195 ? -16.438 -0.417 8.484 1 96.81 195 GLU B CA 1
ATOM 3645 C C . GLU B 1 195 ? -15.547 -1.649 8.367 1 96.81 195 GLU B C 1
ATOM 3647 O O . GLU B 1 195 ? -15.852 -2.699 8.938 1 96.81 195 GLU B O 1
ATOM 3652 N N . ARG B 1 196 ? -14.492 -1.59 7.629 1 97 196 ARG B N 1
ATOM 3653 C CA . ARG B 1 196 ? -13.57 -2.711 7.484 1 97 196 ARG B CA 1
ATOM 3654 C C . ARG B 1 196 ? -12.891 -3.037 8.812 1 97 196 ARG B C 1
ATOM 3656 O O . ARG B 1 196 ? -12.734 -4.207 9.156 1 97 196 ARG B O 1
ATOM 3663 N N . GLN B 1 197 ? -12.5 -1.979 9.477 1 96.38 197 GLN B N 1
ATOM 3664 C CA . GLN B 1 197 ? -11.898 -2.164 10.797 1 96.38 197 GLN B CA 1
ATOM 3665 C C . GLN B 1 197 ? -12.844 -2.908 11.734 1 96.38 197 GLN B C 1
ATOM 3667 O O . GLN B 1 197 ? -12.414 -3.76 12.516 1 96.38 197 GLN B O 1
ATOM 3672 N N . ALA B 1 198 ? -14.094 -2.537 11.672 1 97.38 198 ALA B N 1
ATOM 3673 C CA . ALA B 1 198 ? -15.086 -3.186 12.523 1 97.38 198 ALA B CA 1
ATOM 3674 C C . ALA B 1 198 ? -15.25 -4.656 12.156 1 97.38 198 ALA B C 1
ATOM 3676 O O . ALA B 1 198 ? -15.43 -5.508 13.031 1 97.38 198 ALA B O 1
ATOM 3677 N N . ARG B 1 199 ? -15.203 -4.98 10.922 1 97.19 199 ARG B N 1
ATOM 3678 C CA . ARG B 1 199 ? -15.414 -6.344 10.453 1 97.19 199 ARG B CA 1
ATOM 3679 C C . ARG B 1 199 ? -14.188 -7.207 10.703 1 97.19 199 ARG B C 1
ATOM 3681 O O . ARG B 1 199 ? -14.312 -8.391 11.039 1 97.19 199 ARG B O 1
ATOM 3688 N N . TRP B 1 200 ? -12.984 -6.621 10.523 1 97.56 200 TRP B N 1
ATOM 3689 C CA . TRP B 1 200 ? -11.734 -7.348 10.695 1 97.56 200 TRP B CA 1
ATOM 3690 C C . TRP B 1 200 ? -10.781 -6.586 11.617 1 97.56 200 TRP B C 1
ATOM 3692 O O . TRP B 1 200 ? -9.688 -6.207 11.203 1 97.56 200 TRP B O 1
ATOM 3702 N N . PRO B 1 201 ? -11.062 -6.449 12.867 1 97.5 201 PRO B N 1
ATOM 3703 C CA . PRO B 1 201 ? -10.375 -5.539 13.781 1 97.5 201 PRO B CA 1
ATOM 3704 C C . PRO B 1 201 ? -8.898 -5.891 13.961 1 97.5 201 PRO B C 1
ATOM 3706 O O . PRO B 1 201 ? -8.039 -5.004 13.938 1 97.5 201 PRO B O 1
ATOM 3709 N N . SER B 1 202 ? -8.578 -7.168 14.125 1 98 202 SER B N 1
ATOM 3710 C CA . SER B 1 202 ? -7.195 -7.559 14.391 1 98 202 SER B CA 1
ATOM 3711 C C . SER B 1 202 ? -6.277 -7.188 13.234 1 98 202 SER B C 1
ATOM 3713 O O . SER B 1 202 ? -5.16 -6.711 13.445 1 98 202 SER B O 1
ATOM 3715 N N . ARG B 1 203 ? -6.727 -7.422 12.016 1 98.12 203 ARG B N 1
ATOM 3716 C CA . ARG B 1 203 ? -5.945 -7.109 10.82 1 98.12 203 ARG B CA 1
ATOM 3717 C C . ARG B 1 203 ? -5.637 -5.621 10.742 1 98.12 203 ARG B C 1
ATOM 3719 O O . ARG B 1 203 ? -4.477 -5.227 10.578 1 98.12 203 ARG B O 1
ATOM 3726 N N . TYR B 1 204 ? -6.59 -4.816 10.93 1 98.31 204 TYR B N 1
ATOM 3727 C CA . TYR B 1 204 ? -6.422 -3.379 10.758 1 98.31 204 TYR B CA 1
ATOM 3728 C C . TYR B 1 204 ? -5.695 -2.771 11.953 1 98.31 204 TYR B C 1
ATOM 3730 O O . TYR B 1 204 ? -4.949 -1.8 11.805 1 98.31 204 TYR B O 1
ATOM 3738 N N . GLU B 1 205 ? -5.852 -3.342 13.117 1 97.88 205 GLU B N 1
ATOM 3739 C CA . GLU B 1 205 ? -5.059 -2.922 14.266 1 97.88 205 GLU B CA 1
ATOM 3740 C C . GLU B 1 205 ? -3.57 -3.15 14.023 1 97.88 205 GLU B C 1
ATOM 3742 O O . GLU B 1 205 ? -2.74 -2.326 14.414 1 97.88 205 GLU B O 1
ATOM 3747 N N . ARG B 1 206 ? -3.266 -4.258 13.391 1 98.5 206 ARG B N 1
ATOM 3748 C CA . ARG B 1 206 ? -1.867 -4.543 13.086 1 98.5 206 ARG B CA 1
ATOM 3749 C C . ARG B 1 206 ? -1.311 -3.549 12.078 1 98.5 206 ARG B C 1
ATOM 3751 O O . ARG B 1 206 ? -0.149 -3.146 12.172 1 98.5 206 ARG B O 1
ATOM 3758 N N . LEU B 1 207 ? -2.123 -3.158 11.141 1 98.69 207 LEU B N 1
ATOM 3759 C CA . LEU B 1 207 ? -1.69 -2.174 10.148 1 98.69 207 LEU B CA 1
ATOM 3760 C C . LEU B 1 207 ? -1.44 -0.819 10.805 1 98.69 207 LEU B C 1
ATOM 3762 O O . LEU B 1 207 ? -0.429 -0.169 10.531 1 98.69 207 LEU B O 1
ATOM 3766 N N . PHE B 1 208 ? -2.355 -0.431 11.734 1 98.12 208 PHE B N 1
ATOM 3767 C CA . PHE B 1 208 ? -2.172 0.82 12.461 1 98.12 208 PHE B CA 1
ATOM 3768 C C . PHE B 1 208 ? -0.895 0.781 13.289 1 98.12 208 PHE B C 1
ATOM 3770 O O . PHE B 1 208 ? -0.138 1.754 13.32 1 98.12 208 PHE B O 1
ATOM 3777 N N . ALA B 1 209 ? -0.719 -0.295 13.906 1 98.38 209 ALA B N 1
ATOM 3778 C CA . ALA B 1 209 ? 0.469 -0.45 14.742 1 98.38 209 ALA B CA 1
ATOM 3779 C C . ALA B 1 209 ? 1.743 -0.335 13.914 1 98.38 209 ALA B C 1
ATOM 3781 O O . ALA B 1 209 ? 2.723 0.275 14.352 1 98.38 209 ALA B O 1
ATOM 3782 N N . GLU B 1 210 ? 1.716 -0.954 12.742 1 98.75 210 GLU B N 1
ATOM 3783 C CA . GLU B 1 210 ? 2.891 -0.88 11.883 1 98.75 210 GLU B CA 1
ATOM 3784 C C . GLU B 1 210 ? 3.139 0.549 11.406 1 98.75 210 GLU B C 1
ATOM 3786 O O . GLU B 1 210 ? 4.285 0.992 11.328 1 98.75 210 GLU B O 1
ATOM 3791 N N . ILE B 1 211 ? 2.109 1.262 11.117 1 98.75 211 ILE B N 1
ATOM 3792 C CA . ILE B 1 211 ? 2.232 2.662 10.727 1 98.75 211 ILE B CA 1
ATOM 3793 C C . ILE B 1 211 ? 2.852 3.465 11.867 1 98.75 211 ILE B C 1
ATOM 3795 O O . ILE B 1 211 ? 3.721 4.309 11.641 1 98.75 211 ILE B O 1
ATOM 3799 N N . GLY B 1 212 ? 2.418 3.189 13.086 1 98.38 212 GLY B N 1
ATOM 3800 C CA . GLY B 1 212 ? 3.016 3.826 14.25 1 98.38 212 GLY B CA 1
ATOM 3801 C C . GLY B 1 212 ? 4.5 3.557 14.375 1 98.38 212 GLY B C 1
ATOM 3802 O O . GLY B 1 212 ? 5.281 4.465 14.664 1 98.38 212 GLY B O 1
ATOM 3803 N N . ARG B 1 213 ? 4.906 2.336 14.164 1 98.56 213 ARG B N 1
ATOM 3804 C CA . ARG B 1 213 ? 6.312 1.957 14.258 1 98.56 213 ARG B CA 1
ATOM 3805 C C . ARG B 1 213 ? 7.141 2.662 13.188 1 98.56 213 ARG B C 1
ATOM 3807 O O . ARG B 1 213 ? 8.234 3.164 13.469 1 98.56 213 ARG B O 1
ATOM 3814 N N . VAL B 1 214 ? 6.562 2.691 12.016 1 98.69 214 VAL B N 1
ATOM 3815 C CA . VAL B 1 214 ? 7.242 3.34 10.898 1 98.69 214 VAL B CA 1
ATOM 3816 C C . VAL B 1 214 ? 7.391 4.832 11.18 1 98.69 214 VAL B C 1
ATOM 3818 O O . VAL B 1 214 ? 8.398 5.445 10.805 1 98.69 214 VAL B O 1
ATOM 3821 N N . SER B 1 215 ? 6.418 5.418 11.82 1 98.75 215 SER B N 1
ATOM 3822 C CA . SER B 1 215 ? 6.473 6.824 12.203 1 98.75 215 SER B CA 1
ATOM 3823 C C . SER B 1 215 ? 7.605 7.082 13.195 1 98.75 215 SER B C 1
ATOM 3825 O O . SER B 1 215 ? 8.359 8.047 13.047 1 98.75 215 SER B O 1
ATOM 3827 N N . SER B 1 216 ? 7.715 6.227 14.156 1 98.56 216 SER B N 1
ATOM 3828 C CA . SER B 1 216 ? 8.789 6.344 15.133 1 98.56 216 SER B CA 1
ATOM 3829 C C . SER B 1 216 ? 10.156 6.168 14.477 1 98.56 216 SER B C 1
ATOM 3831 O O . SER B 1 216 ? 11.102 6.891 14.797 1 98.56 216 SER B O 1
ATOM 3833 N N . GLU B 1 217 ? 10.234 5.211 13.586 1 98.62 217 GLU B N 1
ATOM 3834 C CA . GLU B 1 217 ? 11.469 5 12.836 1 98.62 217 GLU B CA 1
ATOM 3835 C C . GLU B 1 217 ? 11.828 6.234 12.016 1 98.62 217 GLU B C 1
ATOM 3837 O O . GLU B 1 217 ? 13.008 6.594 11.906 1 98.62 217 GLU B O 1
ATOM 3842 N N . GLY B 1 218 ? 10.805 6.816 11.391 1 98.69 218 GLY B N 1
ATOM 3843 C CA . GLY B 1 218 ? 11.031 8.031 10.625 1 98.69 218 GLY B CA 1
ATOM 3844 C C . GLY B 1 218 ? 11.57 9.172 11.469 1 98.69 218 GLY B C 1
ATOM 3845 O O . GLY B 1 218 ? 12.477 9.891 11.039 1 98.69 218 GLY B O 1
ATOM 3846 N N . ALA B 1 219 ? 11.023 9.352 12.664 1 98.69 219 ALA B N 1
ATOM 3847 C CA . ALA B 1 219 ? 11.5 10.391 13.562 1 98.69 219 ALA B CA 1
ATOM 3848 C C . ALA B 1 219 ? 12.969 10.18 13.93 1 98.69 219 ALA B C 1
ATOM 3850 O O . ALA B 1 219 ? 13.758 11.125 13.945 1 98.69 219 ALA B O 1
ATOM 3851 N N . LYS B 1 220 ? 13.312 8.953 14.227 1 98.62 220 LYS B N 1
ATOM 3852 C CA . LYS B 1 220 ? 14.703 8.617 14.539 1 98.62 220 LYS B CA 1
ATOM 3853 C C . LYS B 1 220 ? 15.617 8.898 13.352 1 98.62 220 LYS B C 1
ATOM 3855 O O . LYS B 1 220 ? 16.734 9.375 13.523 1 98.62 220 LYS B O 1
ATOM 3860 N N . ALA B 1 221 ? 15.156 8.562 12.172 1 98.75 221 ALA B N 1
ATOM 3861 C CA . ALA B 1 221 ? 15.922 8.805 10.953 1 98.75 221 ALA B CA 1
ATOM 3862 C C . ALA B 1 221 ? 16.188 10.297 10.766 1 98.75 221 ALA B C 1
ATOM 3864 O O . ALA B 1 221 ? 17.312 10.688 10.414 1 98.75 221 ALA B O 1
ATOM 3865 N N . VAL B 1 222 ? 15.18 11.109 10.992 1 98.69 222 VAL B N 1
ATOM 3866 C CA . VAL B 1 222 ? 15.32 12.562 10.875 1 98.69 222 VAL B CA 1
ATOM 3867 C C . VAL B 1 222 ? 16.375 13.062 11.852 1 98.69 222 VAL B C 1
ATOM 3869 O O . VAL B 1 222 ? 17.266 13.828 11.477 1 98.69 222 VAL B O 1
ATOM 3872 N N . ALA B 1 223 ? 16.25 12.641 13.102 1 98.5 223 ALA B N 1
ATOM 3873 C CA . ALA B 1 223 ? 17.172 13.07 14.148 1 98.5 223 ALA B CA 1
ATOM 3874 C C . ALA B 1 223 ? 18.609 12.68 13.805 1 98.5 223 ALA B C 1
ATOM 3876 O O . ALA B 1 223 ? 19.562 13.398 14.156 1 98.5 223 ALA B O 1
ATOM 3877 N N . ALA B 1 224 ? 18.766 11.609 13.094 1 98.31 224 ALA B N 1
ATOM 3878 C CA . ALA B 1 224 ? 20.094 11.102 12.719 1 98.31 224 ALA B CA 1
ATOM 3879 C C . ALA B 1 224 ? 20.562 11.734 11.414 1 98.31 224 ALA B C 1
ATOM 3881 O O . ALA B 1 224 ? 21.703 11.516 10.992 1 98.31 224 ALA B O 1
ATOM 3882 N N . GLY B 1 225 ? 19.75 12.453 10.758 1 98.19 225 GLY B N 1
ATOM 3883 C CA . GLY B 1 225 ? 20.078 13.055 9.477 1 98.19 225 GLY B CA 1
ATOM 3884 C C . GLY B 1 225 ? 20.031 12.07 8.328 1 98.19 225 GLY B C 1
ATOM 3885 O O . GLY B 1 225 ? 20.641 12.305 7.277 1 98.19 225 GLY B O 1
ATOM 3886 N N . ASP B 1 226 ? 19.438 10.914 8.508 1 98.38 226 ASP B N 1
ATOM 3887 C CA . ASP B 1 226 ? 19.328 9.875 7.488 1 98.38 226 ASP B CA 1
ATOM 3888 C C . ASP B 1 226 ? 18.062 10.055 6.66 1 98.38 226 ASP B C 1
ATOM 3890 O O . ASP B 1 226 ? 17.094 9.289 6.812 1 98.38 226 ASP B O 1
ATOM 3894 N N . LEU B 1 227 ? 18.109 10.883 5.676 1 98.5 227 LEU B N 1
ATOM 3895 C CA . LEU B 1 227 ? 16.938 11.242 4.883 1 98.5 227 LEU B CA 1
ATOM 3896 C C . LEU B 1 227 ? 16.516 10.086 3.973 1 98.5 227 LEU B C 1
ATOM 3898 O O . LEU B 1 227 ? 15.352 9.969 3.598 1 98.5 227 LEU B O 1
ATOM 3902 N N . GLU B 1 228 ? 17.453 9.25 3.631 1 98.44 228 GLU B N 1
ATOM 3903 C CA . GLU B 1 228 ? 17.109 8.07 2.848 1 98.44 228 GLU B CA 1
ATOM 3904 C C . GLU B 1 228 ? 16.219 7.117 3.645 1 98.44 228 GLU B C 1
ATOM 3906 O O . GLU B 1 228 ? 15.258 6.559 3.107 1 98.44 228 GLU B O 1
ATOM 3911 N N . ALA B 1 229 ? 16.547 6.949 4.895 1 98.62 229 ALA B N 1
ATOM 3912 C CA . ALA B 1 229 ? 15.727 6.109 5.77 1 98.62 229 ALA B CA 1
ATOM 3913 C C . ALA B 1 229 ? 14.328 6.695 5.941 1 98.62 229 ALA B C 1
ATOM 3915 O O . ALA B 1 229 ? 13.344 5.957 5.965 1 98.62 229 ALA B O 1
ATOM 3916 N N . LEU B 1 230 ? 14.281 8.016 6.086 1 98.81 230 LEU B N 1
ATOM 3917 C CA . LEU B 1 230 ? 12.977 8.672 6.156 1 98.81 230 LEU B CA 1
ATOM 3918 C C . LEU B 1 230 ? 12.188 8.453 4.867 1 98.81 230 LEU B C 1
ATOM 3920 O O . LEU B 1 230 ? 10.984 8.172 4.91 1 98.81 230 LEU B O 1
ATOM 3924 N N . GLY B 1 231 ? 12.891 8.633 3.764 1 98.88 231 GLY B N 1
ATOM 3925 C CA . GLY B 1 231 ? 12.242 8.398 2.48 1 98.88 231 GLY B CA 1
ATOM 3926 C C . GLY B 1 231 ? 11.672 7.004 2.342 1 98.88 231 GLY B C 1
ATOM 3927 O O . GLY B 1 231 ? 10.539 6.832 1.877 1 98.88 231 GLY B O 1
ATOM 3928 N N . ASP B 1 232 ? 12.453 6.008 2.77 1 98.81 232 ASP B N 1
ATOM 3929 C CA . ASP B 1 232 ? 11.984 4.629 2.707 1 98.81 232 ASP B CA 1
ATOM 3930 C C . ASP B 1 232 ? 10.766 4.426 3.605 1 98.81 232 ASP B C 1
ATOM 3932 O O . ASP B 1 232 ? 9.828 3.719 3.236 1 98.81 232 ASP B O 1
ATOM 3936 N N . ALA B 1 233 ? 10.781 5.016 4.785 1 98.88 233 ALA B N 1
ATOM 3937 C CA . ALA B 1 233 ? 9.641 4.953 5.691 1 98.88 233 ALA B CA 1
ATOM 3938 C C . ALA B 1 233 ? 8.391 5.551 5.043 1 98.88 233 ALA B C 1
ATOM 3940 O O . ALA B 1 233 ? 7.293 5.016 5.191 1 98.88 233 ALA B O 1
ATOM 3941 N N . MET B 1 234 ? 8.578 6.629 4.332 1 98.94 234 MET B N 1
ATOM 3942 C CA . MET B 1 234 ? 7.465 7.273 3.641 1 98.94 234 MET B CA 1
ATOM 3943 C C . MET B 1 234 ? 6.895 6.367 2.557 1 98.94 234 MET B C 1
ATOM 3945 O O . MET B 1 234 ? 5.676 6.254 2.412 1 98.94 234 MET B O 1
ATOM 3949 N N . ASN B 1 235 ? 7.785 5.75 1.815 1 98.81 235 ASN B N 1
ATOM 3950 C CA . ASN B 1 235 ? 7.34 4.82 0.781 1 98.81 235 ASN B CA 1
ATOM 3951 C C . ASN B 1 235 ? 6.551 3.656 1.373 1 98.81 235 ASN B C 1
ATOM 3953 O O . ASN B 1 235 ? 5.508 3.273 0.842 1 98.81 235 ASN B O 1
ATOM 3957 N N . VAL B 1 236 ? 7.051 3.084 2.434 1 98.88 236 VAL B N 1
ATOM 3958 C CA . VAL B 1 236 ? 6.379 1.983 3.115 1 98.88 236 VAL B CA 1
ATOM 3959 C C . VAL B 1 236 ? 5.023 2.451 3.639 1 98.88 236 VAL B C 1
ATOM 3961 O O . VAL B 1 236 ? 4.02 1.751 3.488 1 98.88 236 VAL B O 1
ATOM 3964 N N . ASN B 1 237 ? 5.031 3.619 4.25 1 98.88 237 ASN B N 1
ATOM 3965 C CA . ASN B 1 237 ? 3.777 4.141 4.789 1 98.88 237 ASN B CA 1
ATOM 3966 C C . ASN B 1 237 ? 2.738 4.34 3.691 1 98.88 237 ASN B C 1
ATOM 3968 O O . ASN B 1 237 ? 1.542 4.152 3.92 1 98.88 237 ASN B O 1
ATOM 3972 N N . GLN B 1 238 ? 3.129 4.777 2.484 1 98.81 238 GLN B N 1
ATOM 3973 C CA . GLN B 1 238 ? 2.195 4.887 1.369 1 98.81 238 GLN B CA 1
ATOM 3974 C C . GLN B 1 238 ? 1.521 3.549 1.083 1 98.81 238 GLN B C 1
ATOM 3976 O O . GLN B 1 238 ? 0.311 3.492 0.86 1 98.81 238 GLN B O 1
ATOM 3981 N N . GLY B 1 239 ? 2.344 2.533 1.065 1 98.75 239 GLY B N 1
ATOM 3982 C CA . GLY B 1 239 ? 1.782 1.207 0.866 1 98.75 239 GLY B CA 1
ATOM 3983 C C . GLY B 1 239 ? 0.796 0.808 1.948 1 98.75 239 GLY B C 1
ATOM 3984 O O . GLY B 1 239 ? -0.253 0.229 1.656 1 98.75 239 GLY B O 1
ATOM 3985 N N . LEU B 1 240 ? 1.129 1.099 3.172 1 98.81 240 LEU B N 1
ATOM 3986 C CA . LEU B 1 240 ? 0.256 0.769 4.293 1 98.81 240 LEU B CA 1
ATOM 3987 C C . LEU B 1 240 ? -1.043 1.565 4.223 1 98.81 240 LEU B C 1
ATOM 3989 O O . LEU B 1 240 ? -2.115 1.043 4.539 1 98.81 240 LEU B O 1
ATOM 3993 N N . LEU B 1 241 ? -0.938 2.83 3.811 1 98.25 241 LEU B N 1
ATOM 3994 C CA . LEU B 1 241 ? -2.141 3.637 3.643 1 98.25 241 LEU B CA 1
ATOM 3995 C C . LEU B 1 241 ? -3.025 3.072 2.535 1 98.25 241 LEU B C 1
ATOM 3997 O O . LEU B 1 241 ? -4.254 3.078 2.652 1 98.25 241 LEU B O 1
ATOM 4001 N N . ALA B 1 242 ? -2.416 2.605 1.491 1 98.06 242 ALA B N 1
ATOM 4002 C CA . ALA B 1 242 ? -3.17 1.937 0.435 1 98.06 242 ALA B CA 1
ATOM 4003 C C . ALA B 1 242 ? -3.846 0.672 0.959 1 98.06 242 ALA B C 1
ATOM 4005 O O . ALA B 1 242 ? -4.977 0.363 0.581 1 98.06 242 ALA B O 1
ATOM 4006 N N . ALA B 1 243 ? -3.131 -0.058 1.808 1 98.5 243 ALA B N 1
ATOM 4007 C CA . ALA B 1 243 ? -3.697 -1.257 2.422 1 98.5 243 ALA B CA 1
ATOM 4008 C C . ALA B 1 243 ? -4.926 -0.915 3.26 1 98.5 243 ALA B C 1
ATOM 4010 O O . ALA B 1 243 ? -5.852 -1.723 3.373 1 98.5 243 ALA B O 1
ATOM 4011 N N . LEU B 1 244 ? -4.926 0.294 3.766 1 97.88 244 LEU B N 1
ATOM 4012 C CA . LEU B 1 244 ? -6.066 0.749 4.555 1 97.88 244 LEU B CA 1
ATOM 4013 C C . LEU B 1 244 ? -7.207 1.202 3.652 1 97.88 244 LEU B C 1
ATOM 4015 O O . LEU B 1 244 ? -8.297 1.516 4.133 1 97.88 244 LEU B O 1
ATOM 4019 N N . GLY B 1 245 ? -6.957 1.3 2.361 1 96.06 245 GLY B N 1
ATOM 4020 C CA . GLY B 1 245 ? -7.98 1.732 1.42 1 96.06 245 GLY B CA 1
ATOM 4021 C C . GLY B 1 245 ? -8.055 3.24 1.276 1 96.06 245 GLY B C 1
ATOM 4022 O O . GLY B 1 245 ? -9.102 3.781 0.907 1 96.06 245 GLY B O 1
ATOM 4023 N N . LEU B 1 246 ? -6.949 3.906 1.538 1 95.25 246 LEU B N 1
ATOM 4024 C CA . LEU B 1 246 ? -7.008 5.359 1.631 1 95.25 246 LEU B CA 1
ATOM 4025 C C . LEU B 1 246 ? -6.418 6.012 0.384 1 95.25 246 LEU B C 1
ATOM 4027 O O . LEU B 1 246 ? -6.453 7.234 0.24 1 95.25 246 LEU B O 1
ATOM 4031 N N . SER B 1 247 ? -5.898 5.242 -0.497 1 95.5 247 SER B N 1
ATOM 4032 C CA . SER B 1 247 ? -5.32 5.781 -1.724 1 95.5 247 SER B CA 1
ATOM 4033 C C . SER B 1 247 ? -6.289 5.648 -2.895 1 95.5 247 SER B C 1
ATOM 4035 O O . SER B 1 247 ? -7.438 5.234 -2.717 1 95.5 247 SER B O 1
ATOM 4037 N N . SER B 1 248 ? -5.941 6.16 -4.016 1 94.75 248 SER B N 1
ATOM 4038 C CA . SER B 1 248 ? -6.73 6.191 -5.242 1 94.75 248 SER B CA 1
ATOM 4039 C C . SER B 1 248 ? -5.836 6.348 -6.469 1 94.75 248 SER B C 1
ATOM 4041 O O . SER B 1 248 ? -4.648 6.641 -6.344 1 94.75 248 SER B O 1
ATOM 4043 N N . PRO B 1 249 ? -6.445 6.164 -7.637 1 94.94 249 PRO B N 1
ATOM 4044 C CA . PRO B 1 249 ? -5.625 6.223 -8.852 1 94.94 249 PRO B CA 1
ATOM 4045 C C . PRO B 1 249 ? -4.898 7.555 -9.008 1 94.94 249 PRO B C 1
ATOM 4047 O O . PRO B 1 249 ? -3.688 7.578 -9.242 1 94.94 249 PRO B O 1
ATOM 4050 N N . PRO B 1 250 ? -5.566 8.695 -8.812 1 95.12 250 PRO B N 1
ATOM 4051 C CA . PRO B 1 250 ? -4.84 9.961 -8.969 1 95.12 250 PRO B CA 1
ATOM 4052 C C . PRO B 1 250 ? -3.746 10.141 -7.922 1 95.12 250 PRO B C 1
ATOM 4054 O O . PRO B 1 250 ? -2.691 10.711 -8.219 1 95.12 250 PRO B O 1
ATOM 4057 N N . LEU B 1 251 ? -3.963 9.711 -6.715 1 95.81 251 LEU B N 1
ATOM 4058 C CA . LEU B 1 251 ? -2.951 9.797 -5.668 1 95.81 251 LEU B CA 1
ATOM 4059 C C . LEU B 1 251 ? -1.751 8.914 -5.992 1 95.81 251 LEU B C 1
ATOM 4061 O O . LEU B 1 251 ? -0.605 9.359 -5.895 1 95.81 251 LEU B O 1
ATOM 4065 N N . GLU B 1 252 ? -2.049 7.652 -6.418 1 97.31 252 GLU B N 1
ATOM 4066 C CA . GLU B 1 252 ? -0.976 6.73 -6.773 1 97.31 252 GLU B CA 1
ATOM 4067 C C . GLU B 1 252 ? -0.155 7.262 -7.945 1 97.31 252 GLU B C 1
ATOM 4069 O O . GLU B 1 252 ? 1.075 7.18 -7.938 1 97.31 252 GLU B O 1
ATOM 4074 N N . GLU B 1 253 ? -0.859 7.734 -8.883 1 96.75 253 GLU B N 1
ATOM 4075 C CA . GLU B 1 253 ? -0.168 8.297 -10.039 1 96.75 253 GLU B CA 1
ATOM 4076 C C . GLU B 1 253 ? 0.805 9.398 -9.617 1 96.75 253 GLU B C 1
ATOM 4078 O O . GLU B 1 253 ? 1.941 9.438 -10.094 1 96.75 253 GLU B O 1
ATOM 4083 N N . MET B 1 254 ? 0.371 10.266 -8.805 1 97.56 254 MET B N 1
ATOM 4084 C CA . MET B 1 254 ? 1.216 11.375 -8.367 1 97.56 254 MET B CA 1
ATOM 4085 C C . MET B 1 254 ? 2.381 10.867 -7.523 1 97.56 254 MET B C 1
ATOM 4087 O O . MET B 1 254 ? 3.498 11.375 -7.629 1 97.56 254 MET B O 1
ATOM 4091 N N . VAL B 1 255 ? 2.152 9.867 -6.66 1 98.56 255 VAL B N 1
ATOM 4092 C CA . VAL B 1 255 ? 3.205 9.273 -5.844 1 98.56 255 VAL B CA 1
ATOM 4093 C C . VAL B 1 255 ? 4.312 8.734 -6.742 1 98.56 255 VAL B C 1
ATOM 4095 O O . VAL B 1 255 ? 5.492 9.047 -6.543 1 98.56 255 VAL B O 1
ATOM 4098 N N . TYR B 1 256 ? 3.928 7.969 -7.719 1 97.88 256 TYR B N 1
ATOM 4099 C CA . TYR B 1 256 ? 4.922 7.375 -8.602 1 97.88 256 TYR B CA 1
ATOM 4100 C C . TYR B 1 256 ? 5.613 8.445 -9.445 1 97.88 256 TYR B C 1
ATOM 4102 O O . TYR B 1 256 ? 6.801 8.328 -9.75 1 97.88 256 TYR B O 1
ATOM 4110 N N . ARG B 1 257 ? 4.898 9.453 -9.844 1 97.75 257 ARG B N 1
ATOM 4111 C CA . ARG B 1 257 ? 5.496 10.555 -10.594 1 97.75 257 ARG B CA 1
ATOM 4112 C C . ARG B 1 257 ? 6.582 11.242 -9.773 1 97.75 257 ARG B C 1
ATOM 4114 O O . ARG B 1 257 ? 7.668 11.523 -10.297 1 97.75 257 ARG B O 1
ATOM 4121 N N . LEU B 1 258 ? 6.297 11.539 -8.523 1 98.69 258 LEU B N 1
ATOM 4122 C CA . LEU B 1 258 ? 7.285 12.188 -7.668 1 98.69 258 LEU B CA 1
ATOM 4123 C C . LEU B 1 258 ? 8.508 11.289 -7.473 1 98.69 258 LEU B C 1
ATOM 4125 O O . LEU B 1 258 ? 9.641 11.773 -7.484 1 98.69 258 LEU B O 1
ATOM 4129 N N . ARG B 1 259 ? 8.281 10.031 -7.289 1 98.25 259 ARG B N 1
ATOM 4130 C CA . ARG B 1 259 ? 9.391 9.094 -7.137 1 98.25 259 ARG B CA 1
ATOM 4131 C C . ARG B 1 259 ? 10.25 9.055 -8.398 1 98.25 259 ARG B C 1
ATOM 4133 O O . ARG B 1 259 ? 11.477 9.016 -8.312 1 98.25 259 ARG B O 1
ATOM 4140 N N . GLU B 1 260 ? 9.602 9.078 -9.516 1 97 260 GLU B N 1
ATOM 4141 C CA . GLU B 1 260 ? 10.32 9.086 -10.789 1 97 260 GLU B CA 1
ATOM 4142 C C . GLU B 1 260 ? 11.164 10.344 -10.945 1 97 260 GLU B C 1
ATOM 4144 O O . GLU B 1 260 ? 12.203 10.328 -11.602 1 97 260 GLU B O 1
ATOM 4149 N N . LEU B 1 261 ? 10.711 11.391 -10.367 1 98.12 261 LEU B N 1
ATOM 4150 C CA . LEU B 1 261 ? 11.422 12.664 -10.461 1 98.12 261 LEU B CA 1
ATOM 4151 C C . LEU B 1 261 ? 12.539 12.742 -9.422 1 98.12 261 LEU B C 1
ATOM 4153 O O . LEU B 1 261 ? 13.211 13.773 -9.305 1 98.12 261 LEU B O 1
ATOM 4157 N N . GLY B 1 262 ? 12.664 11.711 -8.594 1 98.06 262 GLY B N 1
ATOM 4158 C CA . GLY B 1 262 ? 13.828 11.633 -7.727 1 98.06 262 GLY B CA 1
ATOM 4159 C C . GLY B 1 262 ? 13.492 11.773 -6.254 1 98.06 262 GLY B C 1
ATOM 4160 O O . GLY B 1 262 ? 14.383 11.961 -5.422 1 98.06 262 GLY B O 1
ATOM 4161 N N . ALA B 1 263 ? 12.25 11.727 -5.891 1 98.81 263 ALA B N 1
ATOM 4162 C CA . ALA B 1 263 ? 11.914 11.781 -4.473 1 98.81 263 ALA B CA 1
ATOM 4163 C C . ALA B 1 263 ? 12.508 10.594 -3.719 1 98.81 263 ALA B C 1
ATOM 4165 O O . ALA B 1 263 ? 12.461 9.461 -4.195 1 98.81 263 ALA B O 1
ATOM 4166 N N . LEU B 1 264 ? 13.062 10.836 -2.543 1 98.69 264 LEU B N 1
ATOM 4167 C CA . LEU B 1 264 ? 13.523 9.75 -1.679 1 98.69 264 LEU B CA 1
ATOM 4168 C C . LEU B 1 264 ? 12.352 8.914 -1.179 1 98.69 264 LEU B C 1
ATOM 4170 O O . LEU B 1 264 ? 12.5 7.719 -0.927 1 98.69 264 LEU B O 1
ATOM 4174 N N . GLY B 1 265 ? 11.242 9.5 -1 1 98.75 265 GLY B N 1
ATOM 4175 C CA . GLY B 1 265 ? 9.945 8.938 -0.646 1 98.75 265 GLY B CA 1
ATOM 4176 C C . GLY B 1 265 ? 8.781 9.836 -1.016 1 98.75 265 GLY B C 1
ATOM 4177 O O . GLY B 1 265 ? 8.938 11.055 -1.126 1 98.75 265 GLY B O 1
ATOM 4178 N N . ALA B 1 266 ? 7.641 9.266 -1.243 1 98.88 266 ALA B N 1
ATOM 4179 C CA . ALA B 1 266 ? 6.438 10.023 -1.579 1 98.88 266 ALA B CA 1
ATOM 4180 C C . ALA B 1 266 ? 5.188 9.328 -1.042 1 98.88 266 ALA B C 1
ATOM 4182 O O . ALA B 1 266 ? 5.109 8.102 -1.034 1 98.88 266 ALA B O 1
ATOM 4183 N N . LYS B 1 267 ? 4.242 10.062 -0.663 1 98.5 267 LYS B N 1
ATOM 4184 C CA . LYS B 1 267 ? 2.996 9.516 -0.134 1 98.5 267 LYS B CA 1
ATOM 4185 C C . LYS B 1 267 ? 1.911 10.586 -0.053 1 98.5 267 LYS B C 1
ATOM 4187 O O . LYS B 1 267 ? 2.207 11.781 -0.089 1 98.5 267 LYS B O 1
ATOM 4192 N N . LEU B 1 268 ? 0.767 10.102 0.054 1 96.75 268 LEU B N 1
ATOM 4193 C CA . LEU B 1 268 ? -0.321 11.039 0.306 1 96.75 268 LEU B CA 1
ATOM 4194 C C . LEU B 1 268 ? -0.235 11.602 1.721 1 96.75 268 LEU B C 1
ATOM 4196 O O . LEU B 1 268 ? 0.381 10.992 2.6 1 96.75 268 LEU B O 1
ATOM 4200 N N . THR B 1 269 ? -0.744 12.719 1.978 1 95.38 269 THR B N 1
ATOM 4201 C CA . THR B 1 269 ? -0.921 13.32 3.291 1 95.38 269 THR B CA 1
ATOM 4202 C C . THR B 1 269 ? -2.367 13.773 3.49 1 95.38 269 THR B C 1
ATOM 4204 O O . THR B 1 269 ? -3.008 14.25 2.553 1 95.38 269 THR B O 1
ATOM 4207 N N . GLY B 1 270 ? -2.844 13.562 4.711 1 90.06 270 GLY B N 1
ATOM 4208 C CA . GLY B 1 270 ? -4.234 13.875 4.992 1 90.06 270 GLY B CA 1
ATOM 4209 C C . GLY B 1 270 ? -5.148 12.664 4.91 1 90.06 270 GLY B C 1
ATOM 4210 O O . GLY B 1 270 ? -4.727 11.539 5.188 1 90.06 270 GLY B O 1
ATOM 4211 N N . ALA B 1 271 ? -6.379 12.922 4.578 1 82.75 271 ALA B N 1
ATOM 4212 C CA . ALA B 1 271 ? -7.414 11.891 4.684 1 82.75 271 ALA B CA 1
ATOM 4213 C C . ALA B 1 271 ? -7.336 10.914 3.514 1 82.75 271 ALA B C 1
ATOM 4215 O O . ALA B 1 271 ? -7.816 9.781 3.613 1 82.75 271 ALA B O 1
ATOM 4216 N N . GLY B 1 272 ? -6.77 11.305 2.43 1 87.25 272 GLY B N 1
ATOM 4217 C CA . GLY B 1 272 ? -6.77 10.461 1.244 1 87.25 272 GLY B CA 1
ATOM 4218 C C . GLY B 1 272 ? -8.109 10.422 0.538 1 87.25 272 GLY B C 1
ATOM 4219 O O . GLY B 1 272 ? -8.844 11.414 0.526 1 87.25 272 GLY B O 1
ATOM 4220 N N . GLY B 1 273 ? -8.344 9.242 -0.129 1 86.5 273 GLY B N 1
ATOM 4221 C CA . GLY B 1 273 ? -9.562 9.117 -0.908 1 86.5 273 GLY B CA 1
ATOM 4222 C C . GLY B 1 273 ? -9.375 9.453 -2.375 1 86.5 273 GLY B C 1
ATOM 4223 O O . GLY B 1 273 ? -8.391 9.039 -2.99 1 86.5 273 GLY B O 1
ATOM 4224 N N . ASP B 1 274 ? -10.305 10.133 -2.951 1 82.44 274 ASP B N 1
ATOM 4225 C CA . ASP B 1 274 ? -10.336 10.328 -4.398 1 82.44 274 ASP B CA 1
ATOM 4226 C C . ASP B 1 274 ? -9.383 11.445 -4.824 1 82.44 274 ASP B C 1
ATOM 4228 O O . ASP B 1 274 ? -9.203 11.688 -6.02 1 82.44 274 ASP B O 1
ATOM 4232 N N . GLY B 1 275 ? -8.781 12.039 -3.83 1 81.88 275 GLY B N 1
ATOM 4233 C CA . GLY B 1 275 ? -7.855 13.117 -4.117 1 81.88 275 GLY B CA 1
ATOM 4234 C C . GLY B 1 275 ? -7.379 13.844 -2.871 1 81.88 275 GLY B C 1
ATOM 4235 O O . GLY B 1 275 ? -7.828 13.547 -1.763 1 81.88 275 GLY B O 1
ATOM 4236 N N . GLY B 1 276 ? -6.371 14.711 -3.088 1 89.62 276 GLY B N 1
ATOM 4237 C CA . GLY B 1 276 ? -5.762 15.477 -2.014 1 89.62 276 GLY B CA 1
ATOM 4238 C C . GLY B 1 276 ? -4.32 15.867 -2.301 1 89.62 276 GLY B C 1
ATOM 4239 O O . GLY B 1 276 ? -3.982 16.219 -3.434 1 89.62 276 GLY B O 1
ATOM 4240 N N . ALA B 1 277 ? -3.623 15.867 -1.249 1 94 277 ALA B N 1
ATOM 4241 C CA . ALA B 1 277 ? -2.23 16.281 -1.388 1 94 277 ALA B CA 1
ATOM 4242 C C . ALA B 1 277 ? -1.291 15.086 -1.337 1 94 277 ALA B C 1
ATOM 4244 O O . ALA B 1 277 ? -1.54 14.125 -0.604 1 94 277 ALA B O 1
ATOM 4245 N N . VAL B 1 278 ? -0.302 15.117 -2.174 1 97.38 278 VAL B N 1
ATOM 4246 C CA . VAL B 1 278 ? 0.806 14.164 -2.184 1 97.38 278 VAL B CA 1
ATOM 4247 C C . VAL B 1 278 ? 2.121 14.906 -1.946 1 97.38 278 VAL B C 1
ATOM 4249 O O . VAL B 1 278 ? 2.361 15.961 -2.533 1 97.38 278 VAL B O 1
ATOM 4252 N N . ILE B 1 279 ? 2.924 14.352 -1.062 1 98.56 279 ILE B N 1
ATOM 4253 C CA . ILE B 1 279 ? 4.191 15 -0.75 1 98.56 279 ILE B CA 1
ATOM 4254 C C . ILE B 1 279 ? 5.352 14.109 -1.184 1 98.56 279 ILE B C 1
ATOM 4256 O O . ILE B 1 279 ? 5.258 12.883 -1.116 1 98.56 279 ILE B O 1
ATOM 4260 N N . GLY B 1 280 ? 6.402 14.703 -1.658 1 98.88 280 GLY B N 1
ATOM 4261 C CA . GLY B 1 280 ? 7.668 14.047 -1.954 1 98.88 280 GLY B CA 1
ATOM 4262 C C . GLY B 1 280 ? 8.844 14.664 -1.222 1 98.88 280 GLY B C 1
ATOM 4263 O O . GLY B 1 280 ? 8.945 15.891 -1.116 1 98.88 280 GLY B O 1
ATOM 4264 N N . LEU B 1 281 ? 9.68 13.844 -0.64 1 98.88 281 LEU B N 1
ATOM 4265 C CA . LEU B 1 281 ? 10.914 14.266 0.019 1 98.88 281 LEU B CA 1
ATOM 4266 C C . LEU B 1 281 ? 12.047 14.414 -0.991 1 98.88 281 LEU B C 1
ATOM 4268 O O . LEU B 1 281 ? 12.453 13.43 -1.618 1 98.88 281 LEU B O 1
ATOM 4272 N N . PHE B 1 282 ? 12.523 15.641 -1.148 1 98.75 282 PHE B N 1
ATOM 4273 C CA . PHE B 1 282 ? 13.578 15.906 -2.119 1 98.75 282 PHE B CA 1
ATOM 4274 C C . PHE B 1 282 ? 14.758 16.609 -1.455 1 98.75 282 PHE B C 1
ATOM 4276 O O . PHE B 1 282 ? 14.578 17.453 -0.584 1 98.75 282 PHE B O 1
ATOM 4283 N N . LEU B 1 283 ? 15.922 16.266 -1.903 1 97.69 283 LEU B N 1
ATOM 4284 C CA . LEU B 1 283 ? 17.109 17 -1.476 1 97.69 283 LEU B CA 1
ATOM 4285 C C . LEU B 1 283 ? 17.156 18.375 -2.131 1 97.69 283 LEU B C 1
ATOM 4287 O O . LEU B 1 283 ? 17.562 19.359 -1.5 1 97.69 283 LEU B O 1
ATOM 4291 N N . GLU B 1 284 ? 16.719 18.438 -3.41 1 97 284 GLU B N 1
ATOM 4292 C CA . GLU B 1 284 ? 16.641 19.672 -4.191 1 97 284 GLU B CA 1
ATOM 4293 C C . GLU B 1 284 ? 15.258 19.859 -4.789 1 97 284 GLU B C 1
ATOM 4295 O O . GLU B 1 284 ? 15.023 19.516 -5.949 1 97 284 GLU B O 1
ATOM 4300 N N . PRO B 1 285 ? 14.422 20.609 -4.109 1 97.56 285 PRO B N 1
ATOM 4301 C CA . PRO B 1 285 ? 13.016 20.656 -4.512 1 97.56 285 PRO B CA 1
ATOM 4302 C C . PRO B 1 285 ? 12.773 21.641 -5.66 1 97.56 285 PRO B C 1
ATOM 4304 O O . PRO B 1 285 ? 11.812 21.469 -6.418 1 97.56 285 PRO B O 1
ATOM 4307 N N . LYS B 1 286 ? 13.562 22.625 -5.891 1 97.12 286 LYS B N 1
ATOM 4308 C CA . LYS B 1 286 ? 13.273 23.734 -6.793 1 97.12 286 LYS B CA 1
ATOM 4309 C C . LYS B 1 286 ? 13.141 23.25 -8.234 1 97.12 286 LYS B C 1
ATOM 4311 O O . LYS B 1 286 ? 12.172 23.594 -8.922 1 97.12 286 LYS B O 1
ATOM 4316 N N . PRO B 1 287 ? 14.109 22.469 -8.711 1 98.06 287 PRO B N 1
ATOM 4317 C CA . PRO B 1 287 ? 13.969 22 -10.086 1 98.06 287 PRO B CA 1
ATOM 4318 C C . PRO B 1 287 ? 12.711 21.156 -10.297 1 98.06 287 PRO B C 1
ATOM 4320 O O . PRO B 1 287 ? 12.125 21.172 -11.383 1 98.06 287 PRO B O 1
ATOM 4323 N N . VAL B 1 288 ? 12.336 20.453 -9.297 1 98.25 288 VAL B N 1
ATOM 4324 C CA . VAL B 1 288 ? 11.172 19.578 -9.383 1 98.25 288 VAL B CA 1
ATOM 4325 C C . VAL B 1 288 ? 9.898 20.422 -9.453 1 98.25 288 VAL B C 1
ATOM 4327 O O . VAL B 1 288 ? 9.016 20.156 -10.266 1 98.25 288 VAL B O 1
ATOM 4330 N N . VAL B 1 289 ? 9.812 21.438 -8.68 1 98.12 289 VAL B N 1
ATOM 4331 C CA . VAL B 1 289 ? 8.656 22.328 -8.688 1 98.12 289 VAL B CA 1
ATOM 4332 C C . VAL B 1 289 ? 8.516 22.984 -10.055 1 98.12 289 VAL B C 1
ATOM 4334 O O . VAL B 1 289 ? 7.406 23.094 -10.586 1 98.12 289 VAL B O 1
ATOM 4337 N N . THR B 1 290 ? 9.633 23.375 -10.562 1 98.19 290 THR B N 1
ATOM 4338 C CA . THR B 1 290 ? 9.625 24 -11.883 1 98.19 290 THR B CA 1
ATOM 4339 C C . THR B 1 290 ? 9.086 23.031 -12.93 1 98.19 290 THR B C 1
ATOM 4341 O O . THR B 1 290 ? 8.234 23.406 -13.742 1 98.19 290 THR B O 1
ATOM 4344 N N . LYS B 1 291 ? 9.57 21.875 -12.906 1 98.12 291 LYS B N 1
ATOM 4345 C CA . LYS B 1 291 ? 9.156 20.859 -13.875 1 98.12 291 LYS B CA 1
ATOM 4346 C C . LYS B 1 291 ? 7.672 20.531 -13.734 1 98.12 291 LYS B C 1
ATOM 4348 O O . LYS B 1 291 ? 6.949 20.453 -14.727 1 98.12 291 LYS B O 1
ATOM 4353 N N . LEU B 1 292 ? 7.223 20.359 -12.562 1 98.06 292 LEU B N 1
ATOM 4354 C CA . LEU B 1 292 ? 5.824 20.016 -12.305 1 98.06 292 LEU B CA 1
ATOM 4355 C C . LEU B 1 292 ? 4.91 21.172 -12.719 1 98.06 292 LEU B C 1
ATOM 4357 O O . LEU B 1 292 ? 3.838 20.938 -13.281 1 98.06 292 LEU B O 1
ATOM 4361 N N . THR B 1 293 ? 5.352 22.328 -12.422 1 97.31 293 THR B N 1
ATOM 4362 C CA . THR B 1 293 ? 4.57 23.5 -12.805 1 97.31 293 THR B CA 1
ATOM 4363 C C . THR B 1 293 ? 4.426 23.594 -14.32 1 97.31 293 THR B C 1
ATOM 4365 O O . THR B 1 293 ? 3.348 23.906 -14.828 1 97.31 293 THR B O 1
ATOM 4368 N N . ARG B 1 294 ? 5.453 23.266 -15 1 97.44 294 ARG B N 1
ATOM 4369 C CA . ARG B 1 294 ? 5.426 23.281 -16.453 1 97.44 294 ARG B CA 1
ATOM 4370 C C . ARG B 1 294 ? 4.465 22.219 -17 1 97.44 294 ARG B C 1
ATOM 4372 O O . ARG B 1 294 ? 3.867 22.406 -18.062 1 97.44 294 ARG B O 1
ATOM 4379 N N . MET B 1 295 ? 4.297 21.25 -16.25 1 95.81 295 MET B N 1
ATOM 4380 C CA . MET B 1 295 ? 3.408 20.156 -16.641 1 95.81 295 MET B CA 1
ATOM 4381 C C . MET B 1 295 ? 1.972 20.453 -16.219 1 95.81 295 MET B C 1
ATOM 4383 O O . MET B 1 295 ? 1.081 19.625 -16.406 1 95.81 295 MET B O 1
ATOM 4387 N N . GLY B 1 296 ? 1.772 21.547 -15.5 1 95.62 296 GLY B N 1
ATOM 4388 C CA . GLY B 1 296 ? 0.434 21.953 -15.109 1 95.62 296 GLY B CA 1
ATOM 4389 C C . GLY B 1 296 ? 0.013 21.406 -13.758 1 95.62 296 GLY B C 1
ATOM 4390 O O . GLY B 1 296 ? -1.172 21.422 -13.422 1 95.62 296 GLY B O 1
ATOM 4391 N N . VAL B 1 297 ? 0.939 20.922 -13.031 1 95.31 297 VAL B N 1
ATOM 4392 C CA . VAL B 1 297 ? 0.631 20.391 -11.711 1 95.31 297 VAL B CA 1
ATOM 4393 C C . VAL B 1 297 ? 0.705 21.5 -10.664 1 95.31 297 VAL B C 1
ATOM 4395 O O . VAL B 1 297 ? 1.702 22.219 -10.586 1 95.31 297 VAL B O 1
ATOM 4398 N N . ARG B 1 298 ? -0.344 21.719 -9.875 1 93.81 298 ARG B N 1
ATOM 4399 C CA . ARG B 1 298 ? -0.292 22.641 -8.742 1 93.81 298 ARG B CA 1
ATOM 4400 C C . ARG B 1 298 ? 0.613 22.109 -7.641 1 93.81 298 ARG B C 1
ATOM 4402 O O . ARG B 1 298 ? 0.367 21.031 -7.094 1 93.81 298 ARG B O 1
ATOM 4409 N N . CYS B 1 299 ? 1.707 22.906 -7.371 1 96 299 CYS B N 1
ATOM 4410 C CA . CYS B 1 299 ? 2.664 22.391 -6.395 1 96 299 CYS B CA 1
ATOM 4411 C C . CYS B 1 299 ? 3.492 23.531 -5.805 1 96 299 CYS B C 1
ATOM 4413 O O . CYS B 1 299 ? 3.482 24.641 -6.328 1 96 299 CYS B O 1
ATOM 4415 N N . PHE B 1 300 ? 4.113 23.312 -4.68 1 96.12 300 PHE B N 1
ATOM 4416 C CA . PHE B 1 300 ? 5.078 24.203 -4.043 1 96.12 300 PHE B CA 1
ATOM 4417 C C . PHE B 1 300 ? 6.023 23.406 -3.141 1 96.12 300 PHE B C 1
ATOM 4419 O O . PHE B 1 300 ? 5.785 22.234 -2.857 1 96.12 300 PHE B O 1
ATOM 4426 N N . SER B 1 301 ? 7.113 24 -2.768 1 97.38 301 SER B N 1
ATOM 4427 C CA . SER B 1 301 ? 8.047 23.359 -1.849 1 97.38 301 SER B CA 1
ATOM 4428 C C . SER B 1 301 ? 8.031 24.031 -0.481 1 97.38 301 SER B C 1
ATOM 4430 O O . SER B 1 301 ? 7.613 25.188 -0.358 1 97.38 301 SER B O 1
ATOM 4432 N N . SER B 1 302 ? 8.391 23.312 0.542 1 97.25 302 SER B N 1
ATOM 4433 C CA . SER B 1 302 ? 8.5 23.812 1.904 1 97.25 302 SER B CA 1
ATOM 4434 C C . SER B 1 302 ? 9.578 23.078 2.688 1 97.25 302 SER B C 1
ATOM 4436 O O . SER B 1 302 ? 9.734 21.859 2.543 1 97.25 302 SER B O 1
ATOM 4438 N N . GLN B 1 303 ? 10.289 23.828 3.471 1 97.69 303 GLN B N 1
ATOM 4439 C CA . GLN B 1 303 ? 11.219 23.219 4.41 1 97.69 303 GLN B CA 1
ATOM 4440 C C . GLN B 1 303 ? 10.555 22.953 5.758 1 97.69 303 GLN B C 1
ATOM 4442 O O . GLN B 1 303 ? 10.055 23.875 6.398 1 97.69 303 GLN B O 1
ATOM 4447 N N . LEU B 1 304 ? 10.617 21.734 6.191 1 97.94 304 LEU B N 1
ATOM 4448 C CA . LEU B 1 304 ? 9.891 21.359 7.402 1 97.94 304 LEU B CA 1
ATOM 4449 C C . LEU B 1 304 ? 10.797 21.438 8.625 1 97.94 304 LEU B C 1
ATOM 4451 O O . LEU B 1 304 ? 10.32 21.609 9.75 1 97.94 304 LEU B O 1
ATOM 4455 N N . ALA B 1 305 ? 12.055 21.219 8.398 1 97.5 305 ALA B N 1
ATOM 4456 C CA . ALA B 1 305 ? 13.016 21.188 9.5 1 97.5 305 ALA B CA 1
ATOM 4457 C C . ALA B 1 305 ? 14.445 21.359 8.992 1 97.5 305 ALA B C 1
ATOM 4459 O O . ALA B 1 305 ? 14.688 21.312 7.785 1 97.5 305 ALA B O 1
ATOM 4460 N N . GLY B 1 306 ? 15.312 21.562 9.961 1 95.06 306 GLY B N 1
ATOM 4461 C CA . GLY B 1 306 ? 16.734 21.672 9.633 1 95.06 306 GLY B CA 1
ATOM 4462 C C . GLY B 1 306 ? 17.172 23.094 9.375 1 95.06 306 GLY B C 1
ATOM 4463 O O . GLY B 1 306 ? 16.375 24.031 9.422 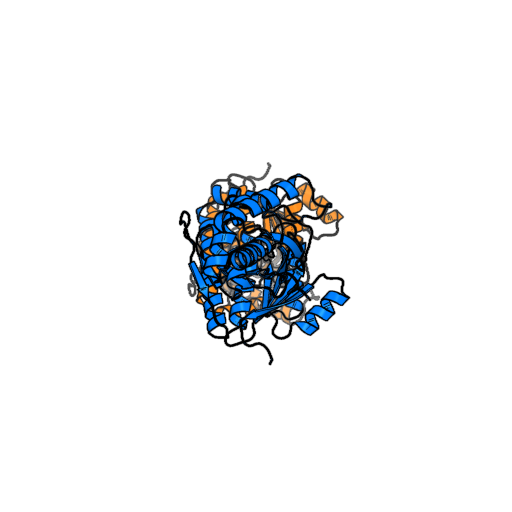1 95.06 306 GLY B O 1
ATOM 4464 N N . PRO B 1 307 ? 18.469 23.266 9.172 1 93.88 307 PRO B N 1
ATOM 4465 C CA . PRO B 1 307 ? 19.016 24.609 8.953 1 93.88 307 PRO B CA 1
ATOM 4466 C C . PRO B 1 307 ? 18.531 25.25 7.66 1 93.88 307 PRO B C 1
ATOM 4468 O O . PRO B 1 307 ? 18.344 24.562 6.656 1 93.88 307 PRO B O 1
ATOM 4471 N N . ARG B 1 308 ? 18.266 26.516 7.77 1 86.81 308 ARG B N 1
ATOM 4472 C CA . ARG B 1 308 ? 17.844 27.266 6.582 1 86.81 308 ARG B CA 1
ATOM 4473 C C . ARG B 1 308 ? 19.031 28 5.957 1 86.81 308 ARG B C 1
ATOM 4475 O O . ARG B 1 308 ? 19.953 28.406 6.656 1 86.81 308 ARG B O 1
ATOM 4482 N N . ALA B 1 309 ? 19.203 27.812 4.715 1 67.56 309 ALA B N 1
ATOM 4483 C CA . ALA B 1 309 ? 20.297 28.516 4.055 1 67.56 309 ALA B CA 1
ATOM 4484 C C . ALA B 1 309 ? 20.281 30 4.395 1 67.56 309 ALA B C 1
ATOM 4486 O O . ALA B 1 309 ? 19.234 30.641 4.375 1 67.56 309 ALA B O 1
ATOM 4487 N N . SER B 1 310 ? 21.25 30.484 5.266 1 52.56 310 SER B N 1
ATOM 4488 C CA . SER B 1 310 ? 21.469 31.906 5.523 1 52.56 310 SER B CA 1
ATOM 4489 C C . SER B 1 310 ? 21.672 32.688 4.227 1 52.56 310 SER B C 1
ATOM 4491 O O . SER B 1 310 ? 22.188 32.156 3.25 1 52.56 310 SER B O 1
#

Foldseek 3Di:
DPPQQDKDKFWFFWKWWLFQPPLQLAFFKTKMFTFPFAKMKIKGAAPWQEEDDDPPDDPVRVVLQRVLLVQLCVVLVGQGIYMYMDGPDDPQQQRLHLLGVLLRSNCRSNVSSVHHDALVSSLVSSVRSVCSVDVRDSSPGNSNRSNNATWIKGDHPPDPDIDTDGQAAQAWWKKKKFWWFDRDDLCVLVVVLVVVCVVVVVVVNVLSVVSSVLNVQLSVCRNVNNVLSSQVSSAVSQVSCVVSVQEDDRQVVVQVVLVVVPFSHKHATGSHDRIHMMMGIDPDCVVVVVVCVVVVIDIDMGTRHHDDDD/DPPQQDKDKFWFFWKWWLFQPPLQLAFFKTKMFTFPFAKMKIKGAAPWQEEDDDPPDDPVRVVLQRVLLVQLCVVLVTQRIYMYMDGPDDPQQQRLHLLGVLLRSNCRSNVSSVHHDALVSSLVSSVRSVCSVDVRDSSPGNSNRSNNATWIKGDHVPDPDIDIDGQAAQAWWKKKKFWWFDRDDLCVLVVVLVVVCVVPVVVVNVLSVVSSVLNVQLSVCRNVNNVLSSQVSSAVSQVSCVVSVQEDDRQVVVQVVLVVVPFSHKHATGSHDRIHMMMGIDPDCVVVVVVCVVVVIDIDMGTRHHDDDD

InterPro domains:
  IPR006203 GHMP kinase, ATP-binding, conserved site [PS00627] (89-100)
  IPR006204 GHMP kinase N-terminal domain [PF00288] (69-145)
  IPR006205 Mevalonate kinase [PTHR43290] (63-307)
  IPR006205 Mevalonate kinase [TIGR00549] (14-281)
  IPR013750 GHMP kinase, C-terminal domain [PF08544] (220-285)
  IPR014721 Small ribosomal subunit protein uS5 domain 2-type fold, subgroup [G3DSA:3.30.230.10] (6-161)
  IPR020568 Ribosomal protein uS5 domain 2-type superfamily [SSF54211] (10-157)
  IPR036554 GHMP kinase, C-terminal domain superfamily [G3DSA:3.30.70.890] (171-298)
  IPR036554 GHMP kinase, C-terminal domain superfamily [SSF55060] (170-300)

pLDDT: mean 92.22, std 10.2, range [34.06, 98.94]